Protein AF-A0A959PPX9-F1 (afdb_monomer)

Structure (mmCIF, N/CA/C/O backbone):
data_AF-A0A959PPX9-F1
#
_entry.id   AF-A0A959PPX9-F1
#
loop_
_atom_site.group_PDB
_atom_site.id
_atom_site.type_symbol
_atom_site.label_atom_id
_atom_site.label_alt_id
_atom_site.label_comp_id
_atom_site.label_asym_id
_atom_site.label_entity_id
_atom_site.label_seq_id
_atom_site.pdbx_PDB_ins_code
_atom_site.Cartn_x
_atom_site.Cartn_y
_atom_site.Cartn_z
_atom_site.occupancy
_atom_site.B_iso_or_equiv
_atom_site.auth_seq_id
_atom_site.auth_comp_id
_atom_site.auth_asym_id
_atom_site.auth_atom_id
_atom_site.pdbx_PDB_model_num
ATOM 1 N N . MET A 1 1 ? 38.413 19.511 14.519 1.00 48.66 1 MET A N 1
ATOM 2 C CA . MET A 1 1 ? 37.212 20.184 13.960 1.00 48.66 1 MET A CA 1
ATOM 3 C C . MET A 1 1 ? 36.472 19.428 12.843 1.00 48.66 1 MET A C 1
ATOM 5 O O . MET A 1 1 ? 35.349 19.807 12.556 1.00 48.66 1 MET A O 1
ATOM 9 N N . ARG A 1 2 ? 37.004 18.356 12.222 1.00 42.00 2 ARG A N 1
ATOM 10 C CA . ARG A 1 2 ? 36.282 17.616 11.154 1.00 42.00 2 ARG A CA 1
ATOM 11 C C . ARG A 1 2 ? 35.274 16.554 11.649 1.00 42.00 2 ARG A C 1
ATOM 13 O O . ARG A 1 2 ? 34.348 16.231 10.914 1.00 42.00 2 ARG A O 1
ATOM 20 N N . CYS A 1 3 ? 35.399 16.056 12.886 1.00 40.28 3 CYS A N 1
ATOM 21 C CA . CYS A 1 3 ? 34.439 15.096 13.468 1.00 40.28 3 CYS A CA 1
ATOM 22 C C . CYS A 1 3 ? 33.105 15.727 13.894 1.00 40.28 3 CYS A C 1
ATOM 24 O O . CYS A 1 3 ? 32.065 15.093 13.750 1.00 40.28 3 CYS A O 1
ATOM 26 N N . SER A 1 4 ? 33.108 16.973 14.376 1.00 47.06 4 SER A N 1
ATOM 27 C CA . SER A 1 4 ? 31.887 17.647 14.839 1.00 47.06 4 SER A CA 1
ATOM 28 C C . SER A 1 4 ? 30.930 17.976 13.693 1.00 47.06 4 SER A C 1
ATOM 30 O O . SER A 1 4 ? 29.720 17.899 13.871 1.00 47.06 4 SER A O 1
ATOM 32 N N . LEU A 1 5 ? 31.461 18.264 12.499 1.00 40.19 5 LEU A N 1
ATOM 33 C CA . LEU A 1 5 ? 30.644 18.576 11.328 1.00 40.19 5 LEU A CA 1
ATOM 34 C C . LEU A 1 5 ? 29.878 17.343 10.823 1.00 40.19 5 LEU A C 1
ATOM 36 O O . LEU A 1 5 ? 28.694 17.453 10.546 1.00 40.19 5 LEU A O 1
ATOM 40 N N . ARG A 1 6 ? 30.507 16.156 10.797 1.00 43.50 6 ARG A N 1
ATOM 41 C CA . ARG A 1 6 ? 29.858 14.903 10.358 1.00 43.50 6 ARG A CA 1
ATOM 42 C C . ARG A 1 6 ? 28.751 14.437 11.307 1.00 43.50 6 ARG A C 1
ATOM 44 O O . ARG A 1 6 ? 27.723 13.962 10.839 1.00 43.50 6 ARG A O 1
ATOM 51 N N . ILE A 1 7 ? 28.936 14.610 12.617 1.00 54.03 7 ILE A N 1
ATOM 52 C CA . ILE A 1 7 ? 27.913 14.287 13.628 1.00 54.03 7 ILE A CA 1
ATOM 53 C C . ILE A 1 7 ? 26.727 15.253 13.516 1.00 54.03 7 ILE A C 1
ATOM 55 O O . ILE A 1 7 ? 25.579 14.824 13.592 1.00 54.03 7 ILE A O 1
ATOM 59 N N . LEU A 1 8 ? 26.992 16.538 13.255 1.00 38.53 8 LEU A N 1
ATOM 60 C CA . LEU A 1 8 ? 25.946 17.533 13.029 1.00 38.53 8 LEU A CA 1
ATOM 61 C C . LEU A 1 8 ? 25.170 17.255 11.732 1.00 38.53 8 LEU A C 1
ATOM 63 O O . LEU A 1 8 ? 23.949 17.330 11.737 1.00 38.53 8 LEU A O 1
ATOM 67 N N . THR A 1 9 ? 25.841 16.861 10.643 1.00 45.62 9 THR A N 1
ATOM 68 C CA . THR A 1 9 ? 25.166 16.469 9.393 1.00 45.62 9 THR A CA 1
ATOM 69 C C . THR A 1 9 ? 24.312 15.215 9.585 1.00 45.62 9 THR A C 1
ATOM 71 O O . THR A 1 9 ? 23.193 15.172 9.086 1.00 45.62 9 THR A O 1
ATOM 74 N N . LEU A 1 10 ? 24.782 14.223 10.353 1.00 41.22 10 LEU A N 1
ATOM 75 C CA . LEU A 1 10 ? 24.004 13.018 10.655 1.00 41.22 10 LEU A CA 1
ATOM 76 C C . LEU A 1 10 ? 22.773 13.331 11.524 1.00 41.22 10 LEU A C 1
ATOM 78 O O . LEU A 1 10 ? 21.704 12.793 11.266 1.00 41.22 10 LEU A O 1
ATOM 82 N N . LEU A 1 11 ? 22.903 14.227 12.511 1.00 41.56 11 LEU A N 1
ATOM 83 C CA . LEU A 1 11 ? 21.796 14.693 13.362 1.00 41.56 11 LEU A CA 1
ATOM 84 C C . LEU A 1 11 ? 20.774 15.540 12.594 1.00 41.56 11 LEU A C 1
ATOM 86 O O . LEU A 1 11 ? 19.575 15.425 12.826 1.00 41.56 11 LEU A O 1
ATOM 90 N N . VAL A 1 12 ? 21.232 16.371 11.657 1.00 43.56 12 VAL A N 1
ATOM 91 C CA . VAL A 1 12 ? 20.344 17.157 10.792 1.00 43.56 12 VAL A CA 1
ATOM 92 C C . VAL A 1 12 ? 19.622 16.249 9.798 1.00 43.56 12 VAL A C 1
ATOM 94 O O . VAL A 1 12 ? 18.429 16.436 9.586 1.00 43.56 12 VAL A O 1
ATOM 97 N N . LEU A 1 13 ? 20.286 15.227 9.247 1.00 40.09 13 LEU A N 1
ATOM 98 C CA . LEU A 1 13 ? 19.656 14.247 8.356 1.00 40.09 13 LEU A CA 1
ATOM 99 C C . LEU A 1 13 ? 18.674 13.332 9.096 1.00 40.09 13 LEU A C 1
ATOM 101 O O . LEU A 1 13 ? 17.603 13.065 8.561 1.00 40.09 13 LEU A O 1
ATOM 105 N N . THR A 1 14 ? 18.968 12.903 10.329 1.00 39.41 14 THR A N 1
ATOM 106 C CA . THR A 1 14 ? 18.005 12.135 11.136 1.00 39.41 14 THR A CA 1
ATOM 107 C C . THR A 1 14 ? 16.822 12.990 11.562 1.00 39.41 14 THR A C 1
ATOM 109 O O . THR A 1 14 ? 15.697 12.508 11.489 1.00 39.41 14 THR A O 1
ATOM 112 N N . GLN A 1 15 ? 17.016 14.268 11.905 1.00 34.03 15 GLN A N 1
ATOM 113 C CA . GLN A 1 15 ? 15.886 15.172 12.125 1.00 34.03 15 GLN A CA 1
ATOM 114 C C . GLN A 1 15 ? 15.088 15.421 10.841 1.00 34.03 15 GLN A C 1
ATOM 116 O O . GLN A 1 15 ? 13.866 15.373 10.895 1.00 34.03 15 GLN A O 1
ATOM 121 N N . PHE A 1 16 ? 15.719 15.576 9.673 1.00 35.12 16 PHE A N 1
ATOM 122 C CA . PHE A 1 16 ? 15.001 15.689 8.396 1.00 35.12 16 PHE A CA 1
ATOM 123 C C . PHE A 1 16 ? 14.215 14.413 8.051 1.00 35.12 16 PHE A C 1
ATOM 125 O O . PHE A 1 16 ? 13.102 14.491 7.529 1.00 35.12 16 PHE A O 1
ATOM 132 N N . TRP A 1 17 ? 14.744 13.235 8.396 1.00 37.47 17 TRP A N 1
ATOM 133 C CA . TRP A 1 17 ? 14.063 11.944 8.246 1.00 37.47 17 TRP A CA 1
ATOM 134 C C . TRP A 1 17 ? 12.893 11.785 9.236 1.00 37.47 17 TRP A C 1
ATOM 136 O O . TRP A 1 17 ? 11.807 11.347 8.861 1.00 37.47 17 TRP A O 1
ATOM 146 N N . ILE A 1 18 ? 13.060 12.244 10.482 1.00 37.19 18 ILE A N 1
ATOM 147 C CA . ILE A 1 18 ? 12.005 12.271 11.511 1.00 37.19 18 ILE A CA 1
ATOM 148 C C . ILE A 1 18 ? 10.908 13.293 11.155 1.00 37.19 18 ILE A C 1
ATOM 150 O O . ILE A 1 18 ? 9.730 13.037 11.389 1.00 37.19 18 ILE A O 1
ATOM 154 N N . ILE A 1 19 ? 11.262 14.426 10.542 1.00 39.44 19 ILE A N 1
ATOM 155 C CA . ILE A 1 19 ? 10.326 15.483 10.122 1.00 39.44 19 ILE A CA 1
ATOM 156 C C . ILE A 1 19 ? 9.574 15.088 8.837 1.00 39.44 19 ILE A C 1
ATOM 158 O O . ILE A 1 19 ? 8.395 15.422 8.688 1.00 39.44 19 ILE A O 1
ATOM 162 N N . SER A 1 20 ? 10.196 14.328 7.928 1.00 36.94 20 SER A N 1
ATOM 163 C CA . SER A 1 20 ? 9.554 13.887 6.677 1.00 36.94 20 SER A CA 1
ATOM 164 C C . SER A 1 20 ? 8.569 12.721 6.853 1.00 36.94 20 SER A C 1
ATOM 166 O O . SER A 1 20 ? 7.656 12.584 6.040 1.00 36.94 20 SER A O 1
ATOM 168 N N . MET A 1 21 ? 8.637 11.953 7.948 1.00 40.72 21 MET A N 1
ATOM 169 C CA . MET A 1 21 ? 7.706 10.839 8.207 1.00 40.72 21 MET A CA 1
ATOM 170 C C . MET A 1 21 ? 6.424 11.191 8.984 1.00 40.72 21 MET A C 1
ATOM 172 O O . MET A 1 21 ? 5.566 10.330 9.174 1.00 40.72 21 MET A O 1
ATOM 176 N N . ARG A 1 22 ? 6.229 12.452 9.388 1.00 51.28 22 ARG A N 1
ATOM 177 C CA . ARG A 1 22 ? 5.107 12.876 10.254 1.00 51.28 22 ARG A CA 1
ATOM 178 C C . ARG A 1 22 ? 3.834 13.292 9.518 1.00 51.28 22 ARG A C 1
ATOM 180 O O . ARG A 1 22 ? 3.337 14.397 9.719 1.00 51.28 22 ARG A O 1
ATOM 187 N N . ALA A 1 23 ? 3.286 12.448 8.654 1.00 51.59 23 ALA A N 1
ATOM 188 C CA . ALA A 1 23 ? 1.864 12.580 8.340 1.00 51.59 23 ALA A CA 1
ATOM 189 C C . ALA A 1 23 ? 1.264 11.258 7.888 1.00 51.59 23 ALA A C 1
ATOM 191 O O . ALA A 1 23 ? 1.503 10.829 6.766 1.00 51.59 23 ALA A O 1
ATOM 192 N N . GLN A 1 24 ? 0.504 10.659 8.805 1.00 57.28 24 GLN A N 1
ATOM 193 C CA . GLN A 1 24 ? -0.660 9.789 8.622 1.00 57.28 24 GLN A CA 1
ATOM 194 C C . GLN A 1 24 ? -0.689 8.824 9.804 1.00 57.28 24 GLN A C 1
ATOM 196 O O . GLN A 1 24 ? 0.093 7.881 9.831 1.00 57.28 24 GLN A O 1
ATOM 201 N N . ASN A 1 25 ? -1.562 9.040 10.790 1.00 77.50 25 ASN A N 1
ATOM 202 C CA . ASN A 1 25 ? -1.546 8.163 11.972 1.00 77.50 25 ASN A CA 1
ATOM 203 C C . ASN A 1 25 ? -2.478 6.967 11.825 1.00 77.50 25 ASN A C 1
ATOM 205 O O . ASN A 1 25 ? -2.275 5.958 12.490 1.00 77.50 25 ASN A O 1
ATOM 209 N N . LEU A 1 26 ? -3.481 7.046 10.947 1.00 89.00 26 LEU A N 1
ATOM 210 C CA . LEU A 1 26 ? -4.390 5.931 10.723 1.00 89.00 26 LEU A CA 1
ATOM 211 C C . LEU A 1 26 ? -4.985 5.951 9.312 1.00 89.00 26 LEU A C 1
ATOM 213 O O . LEU A 1 26 ? -5.479 6.983 8.851 1.00 89.00 26 LEU A O 1
ATOM 217 N N . ILE A 1 27 ? -4.977 4.794 8.654 1.00 92.50 27 ILE A N 1
ATOM 218 C CA . ILE A 1 27 ? -5.736 4.526 7.426 1.00 92.50 27 ILE A CA 1
ATOM 219 C C . ILE A 1 27 ? -6.818 3.514 7.760 1.00 92.50 27 ILE A C 1
ATOM 221 O O . ILE A 1 27 ? -6.494 2.392 8.126 1.00 92.50 27 ILE A O 1
ATOM 225 N N . LEU A 1 28 ? -8.085 3.883 7.630 1.00 95.44 28 LEU A N 1
ATOM 226 C CA . LEU A 1 28 ? -9.219 2.980 7.766 1.00 95.44 28 LEU A CA 1
ATOM 227 C C . LEU A 1 28 ? -9.693 2.556 6.375 1.00 95.44 28 LEU A C 1
ATOM 229 O O . LEU A 1 28 ? -10.391 3.310 5.705 1.00 95.44 28 LEU A O 1
ATOM 233 N N . ASN A 1 29 ? -9.311 1.351 5.960 1.00 95.44 29 ASN A N 1
ATOM 234 C CA . ASN A 1 29 ? -9.766 0.705 4.734 1.00 95.44 29 ASN A CA 1
ATOM 235 C C . ASN A 1 29 ? -11.078 -0.030 5.011 1.00 95.44 29 ASN A C 1
ATOM 237 O O . ASN A 1 29 ? -11.091 -1.137 5.561 1.00 95.44 29 ASN A O 1
ATOM 241 N N . ASP A 1 30 ? -12.177 0.621 4.649 1.00 95.75 30 ASP A N 1
ATOM 242 C CA . ASP A 1 30 ? -13.533 0.154 4.889 1.00 95.75 30 ASP A CA 1
ATOM 243 C C . ASP A 1 30 ? -14.136 -0.468 3.620 1.00 95.75 30 ASP A C 1
ATOM 245 O O . ASP A 1 30 ? -13.794 -0.123 2.485 1.00 95.75 30 ASP A O 1
ATOM 249 N N . SER A 1 31 ? -15.058 -1.404 3.803 1.00 93.12 31 SER A N 1
ATOM 250 C CA . SER A 1 31 ? -15.776 -2.077 2.722 1.00 93.12 31 SER A CA 1
ATOM 251 C C . SER A 1 31 ? -17.256 -2.192 3.070 1.00 93.12 31 SER A C 1
ATOM 253 O O . SER A 1 31 ? -17.647 -2.094 4.230 1.00 93.12 31 SER A O 1
ATOM 255 N N . GLN A 1 32 ? -18.117 -2.367 2.068 1.00 92.81 32 GLN A N 1
ATOM 256 C CA . GLN A 1 32 ? -19.565 -2.380 2.289 1.00 92.81 32 GLN A CA 1
ATOM 257 C C . GLN A 1 32 ? -19.992 -3.484 3.285 1.00 92.81 32 GLN A C 1
ATOM 259 O O . GLN A 1 32 ? -19.450 -4.588 3.235 1.00 92.81 32 GLN A O 1
ATOM 264 N N . PRO A 1 33 ? -20.954 -3.223 4.193 1.00 94.69 33 PRO A N 1
ATOM 265 C CA . PRO A 1 33 ? -21.520 -1.910 4.515 1.00 94.69 33 PRO A CA 1
ATOM 266 C C . PRO A 1 33 ? -20.513 -1.022 5.267 1.00 94.69 33 PRO A C 1
ATOM 268 O O . PRO A 1 33 ? -19.897 -1.479 6.233 1.00 94.69 33 PRO A O 1
ATOM 271 N N . TYR A 1 34 ? -20.360 0.230 4.830 1.00 95.00 34 TYR A N 1
ATOM 272 C CA . TYR A 1 34 ? -19.424 1.181 5.445 1.00 95.00 34 TYR A CA 1
ATOM 273 C C . TYR A 1 34 ? -19.870 1.627 6.844 1.00 95.00 34 TYR A C 1
ATOM 275 O O . TYR A 1 34 ? -21.066 1.682 7.143 1.00 95.00 34 TYR A O 1
ATOM 283 N N . LEU A 1 35 ? -18.907 2.004 7.685 1.00 94.50 35 LEU A N 1
ATOM 284 C CA . LEU A 1 35 ? -19.164 2.635 8.977 1.00 94.50 35 LEU A CA 1
ATOM 285 C C . LEU A 1 35 ? -19.818 4.009 8.812 1.00 94.50 35 LEU A C 1
ATOM 287 O O . LEU A 1 35 ? -19.451 4.812 7.954 1.00 94.50 35 LEU A O 1
ATOM 291 N N . SER A 1 36 ? -20.741 4.319 9.720 1.00 91.88 36 SER A N 1
ATOM 292 C CA . SER A 1 36 ? -21.211 5.690 9.920 1.00 91.88 36 SER A CA 1
ATOM 293 C C . SER A 1 36 ? -20.109 6.568 10.522 1.00 91.88 36 SER A C 1
ATOM 295 O O . SER A 1 36 ? -19.213 6.082 11.214 1.00 91.88 36 SER A O 1
ATOM 297 N N . ALA A 1 37 ? -20.212 7.889 10.355 1.00 88.19 37 ALA A N 1
ATOM 298 C CA . ALA A 1 37 ? -19.259 8.837 10.941 1.00 88.19 37 ALA A CA 1
ATOM 299 C C . ALA A 1 37 ? -19.120 8.698 12.474 1.00 88.19 37 ALA A C 1
ATOM 301 O O . ALA A 1 37 ? -18.032 8.886 13.016 1.00 88.19 37 ALA A O 1
ATOM 302 N N . ALA A 1 38 ? -20.202 8.331 13.173 1.00 91.12 38 ALA A N 1
ATOM 303 C CA . ALA A 1 38 ? -20.181 8.083 14.614 1.00 91.12 38 ALA A CA 1
ATOM 304 C C . ALA A 1 38 ? -19.343 6.845 14.974 1.00 91.12 38 ALA A C 1
ATOM 306 O O . ALA A 1 38 ? -18.516 6.912 15.881 1.00 91.12 38 ALA A O 1
ATOM 307 N N . GLN A 1 39 ? -19.499 5.749 14.224 1.00 93.19 39 GLN A N 1
ATOM 308 C CA . GLN A 1 39 ? -18.714 4.526 14.423 1.00 93.19 39 GLN A CA 1
ATOM 309 C C . GLN A 1 39 ? -17.242 4.726 14.059 1.00 93.19 39 GLN A C 1
ATOM 311 O O . GLN A 1 39 ? -16.367 4.232 14.763 1.00 93.19 39 GLN A O 1
ATOM 316 N N . VAL A 1 40 ? -16.953 5.487 12.996 1.00 92.44 40 VAL A N 1
ATOM 317 C CA . VAL A 1 40 ? -15.576 5.884 12.664 1.00 92.44 40 VAL A CA 1
ATOM 318 C C . VAL A 1 40 ? -14.974 6.637 13.843 1.00 92.44 40 VAL A C 1
ATOM 320 O O . VAL A 1 40 ? -13.922 6.249 14.336 1.00 92.44 40 VAL A O 1
ATOM 323 N N . LYS A 1 41 ? -15.660 7.663 14.359 1.00 90.50 41 LYS A N 1
ATOM 324 C CA . LYS A 1 41 ? -15.190 8.436 15.514 1.00 90.50 41 LYS A CA 1
ATOM 325 C C . LYS A 1 41 ? -14.929 7.557 16.742 1.00 90.50 41 LYS A C 1
ATOM 327 O O . LYS A 1 41 ? -13.887 7.716 17.372 1.00 90.50 41 LYS A O 1
ATOM 332 N N . GLU A 1 42 ? -15.839 6.641 17.071 1.00 93.56 42 GLU A N 1
ATOM 333 C CA . GLU A 1 42 ? -15.670 5.684 18.174 1.00 93.56 42 GLU A CA 1
ATOM 334 C C . GLU A 1 42 ? -14.407 4.832 17.988 1.00 93.56 42 GLU A C 1
ATOM 336 O O . GLU A 1 42 ? -13.569 4.750 18.890 1.00 93.56 42 GLU A O 1
ATOM 341 N N . LEU A 1 43 ? -14.232 4.271 16.789 1.00 93.94 43 LEU A N 1
ATOM 342 C CA . LEU A 1 43 ? -13.072 3.470 16.423 1.00 93.94 43 LEU A CA 1
ATOM 343 C C . LEU A 1 43 ? -11.777 4.284 16.570 1.00 93.94 43 LEU A C 1
ATOM 345 O O . LEU A 1 43 ? -10.835 3.813 17.203 1.00 93.94 43 LEU A O 1
ATOM 349 N N . LEU A 1 44 ? -11.735 5.525 16.068 1.00 90.38 44 LEU A N 1
ATOM 350 C CA . LEU A 1 44 ? -10.565 6.410 16.177 1.00 90.38 44 LEU A CA 1
ATOM 351 C C . LEU A 1 44 ? -10.195 6.725 17.630 1.00 90.38 44 LEU A C 1
ATOM 353 O O . LEU A 1 44 ? -9.017 6.675 17.993 1.00 90.38 44 LEU A O 1
ATOM 357 N N . VAL A 1 45 ? -11.187 7.045 18.465 1.00 90.50 45 VAL A N 1
ATOM 358 C CA . VAL A 1 45 ? -10.975 7.317 19.895 1.00 90.50 45 VAL A CA 1
ATOM 359 C C . VAL A 1 45 ? -10.417 6.078 20.592 1.00 90.50 45 VAL A C 1
ATOM 361 O O . VAL A 1 45 ? -9.436 6.176 21.332 1.00 90.50 45 VAL A O 1
ATOM 364 N N . SER A 1 46 ? -10.988 4.907 20.313 1.00 94.50 46 SER A N 1
ATOM 365 C CA . SER A 1 46 ? -10.545 3.658 20.926 1.00 94.50 46 SER A CA 1
ATOM 366 C C . SER A 1 46 ? -9.146 3.237 20.463 1.00 94.50 46 SER A C 1
ATOM 368 O O . SER A 1 46 ? -8.339 2.796 21.277 1.00 94.50 46 SER A O 1
ATOM 370 N N . SER A 1 47 ? -8.792 3.458 19.191 1.00 93.44 47 SER A N 1
ATOM 371 C CA . SER A 1 47 ? -7.435 3.207 18.675 1.00 93.44 47 SER A CA 1
ATOM 372 C C . SER A 1 47 ? -6.372 4.040 19.391 1.00 93.44 47 SER A C 1
ATOM 374 O O . SER A 1 47 ? -5.296 3.543 19.707 1.00 93.44 47 SER A O 1
ATOM 376 N N . ARG A 1 48 ? -6.670 5.303 19.705 1.00 89.31 48 ARG A N 1
ATOM 377 C CA . ARG A 1 48 ? -5.740 6.167 20.451 1.00 89.31 48 ARG A CA 1
ATOM 378 C C . ARG A 1 48 ? -5.564 5.714 21.885 1.00 89.31 48 ARG A C 1
ATOM 380 O O . ARG A 1 48 ? -4.444 5.686 22.385 1.00 89.31 48 ARG A O 1
ATOM 387 N N . LYS A 1 49 ? -6.671 5.352 22.536 1.00 92.19 49 LYS A N 1
ATOM 388 C CA . LYS A 1 49 ? -6.623 4.778 23.878 1.00 92.19 49 LYS A CA 1
ATOM 389 C C . LYS A 1 49 ? -5.778 3.503 23.887 1.00 92.19 49 LYS A C 1
ATOM 391 O O . LYS A 1 49 ? -4.910 3.373 24.741 1.00 92.19 49 LYS A O 1
ATOM 396 N N . LEU A 1 50 ? -5.977 2.620 22.909 1.00 95.19 50 LEU A N 1
ATOM 397 C CA . LEU A 1 50 ? -5.180 1.407 22.752 1.00 95.19 50 LEU A CA 1
ATOM 398 C C . LEU A 1 50 ? -3.681 1.714 22.667 1.00 95.19 50 LEU A C 1
ATOM 400 O O . LEU A 1 50 ? -2.890 1.030 23.308 1.00 95.19 50 LEU A O 1
ATOM 404 N N . PHE A 1 51 ? -3.286 2.730 21.894 1.00 93.06 51 PHE A N 1
ATOM 405 C CA . PHE A 1 51 ? -1.872 3.078 21.743 1.00 93.06 51 PHE A CA 1
ATOM 406 C C . PHE A 1 51 ? -1.259 3.491 23.077 1.00 93.06 51 PHE A C 1
ATOM 408 O O . PHE A 1 51 ? -0.202 2.984 23.440 1.00 93.06 51 PHE A O 1
ATOM 415 N N . LEU A 1 52 ? -1.964 4.324 23.847 1.00 91.69 52 LEU A N 1
ATOM 416 C CA . LEU A 1 52 ? -1.546 4.698 25.198 1.00 91.69 52 LEU A CA 1
ATOM 417 C C . LEU A 1 52 ? -1.443 3.475 26.119 1.00 91.69 52 LEU A C 1
ATOM 419 O O . LEU A 1 52 ? -0.431 3.308 26.795 1.00 91.69 52 LEU A O 1
ATOM 423 N N . ASP A 1 53 ? -2.452 2.600 26.105 1.00 93.75 53 ASP A N 1
ATOM 424 C CA . ASP A 1 53 ? -2.509 1.408 26.960 1.00 93.75 53 ASP A CA 1
ATOM 425 C C . ASP A 1 53 ? -1.376 0.405 26.651 1.00 93.75 53 ASP A C 1
ATOM 427 O O . ASP A 1 53 ? -0.897 -0.283 27.551 1.00 93.75 53 ASP A O 1
ATOM 431 N N . TYR A 1 54 ? -0.928 0.329 25.392 1.00 93.69 54 TYR A N 1
ATOM 432 C CA . TYR A 1 54 ? 0.150 -0.563 24.938 1.00 93.69 54 TYR A CA 1
ATOM 433 C C . TYR A 1 54 ? 1.530 0.110 24.873 1.00 93.69 54 TYR A C 1
ATOM 435 O O . TYR A 1 54 ? 2.496 -0.533 24.459 1.00 93.69 54 TYR A O 1
ATOM 443 N N . GLY A 1 55 ? 1.640 1.390 25.243 1.00 91.94 55 GLY A N 1
ATOM 444 C CA . GLY A 1 55 ? 2.886 2.153 25.116 1.00 91.94 55 GLY A CA 1
ATOM 445 C C . GLY A 1 55 ? 3.356 2.326 23.665 1.00 91.94 55 GLY A C 1
ATOM 446 O O . GLY A 1 55 ? 4.551 2.468 23.415 1.00 91.94 55 GLY A O 1
ATOM 447 N N . ILE A 1 56 ? 2.430 2.285 22.706 1.00 91.94 56 ILE A N 1
ATOM 448 C CA . ILE A 1 56 ? 2.694 2.583 21.297 1.00 91.94 56 ILE A CA 1
ATOM 449 C C . ILE A 1 56 ? 2.701 4.111 21.147 1.00 91.94 56 ILE A C 1
ATOM 451 O O . ILE A 1 56 ? 1.745 4.760 21.586 1.00 91.94 56 ILE A O 1
ATOM 455 N N . PRO A 1 57 ? 3.738 4.710 20.537 1.00 89.38 57 PRO A N 1
ATOM 456 C CA . PRO A 1 57 ? 3.772 6.150 20.307 1.00 89.38 57 PRO A CA 1
ATOM 457 C C . PRO A 1 57 ? 2.505 6.647 19.575 1.00 89.38 57 PRO A C 1
ATOM 459 O O . PRO A 1 57 ? 2.103 6.047 18.576 1.00 89.38 57 PRO A O 1
ATOM 462 N N . PRO A 1 58 ? 1.845 7.731 20.026 1.00 82.69 58 PRO A N 1
ATOM 463 C CA . PRO A 1 58 ? 0.628 8.249 19.386 1.00 82.69 58 PRO A CA 1
ATOM 464 C C . PRO A 1 58 ? 0.792 8.634 17.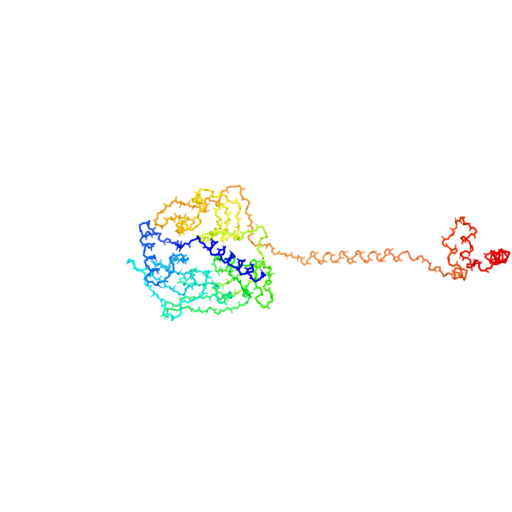906 1.00 82.69 58 PRO A C 1
ATOM 466 O O . PRO A 1 58 ? -0.192 8.707 17.166 1.00 82.69 58 PRO A O 1
ATOM 469 N N . GLU A 1 59 ? 2.023 8.914 17.482 1.00 80.44 59 GLU A N 1
ATOM 470 C CA . GLU A 1 59 ? 2.437 9.216 16.113 1.00 80.44 59 GLU A CA 1
ATOM 471 C C . GLU A 1 59 ? 2.708 7.984 15.241 1.00 80.44 59 GLU A C 1
ATOM 473 O O . GLU A 1 59 ? 2.951 8.136 14.042 1.00 80.44 59 GLU A O 1
ATOM 478 N N . THR A 1 60 ? 2.677 6.777 15.811 1.00 87.88 60 THR A N 1
ATOM 479 C CA . THR A 1 60 ? 2.843 5.536 15.054 1.00 87.88 60 THR A CA 1
ATOM 480 C C . THR A 1 60 ? 1.763 5.449 13.981 1.00 87.88 60 THR A C 1
ATOM 482 O O . THR A 1 60 ? 0.569 5.557 14.261 1.00 87.88 60 THR A O 1
ATOM 485 N N . LYS A 1 61 ? 2.185 5.249 12.728 1.00 90.25 61 LYS A N 1
ATOM 486 C CA . LYS A 1 61 ? 1.258 4.981 11.627 1.00 90.25 61 LYS A CA 1
ATOM 487 C C . LYS A 1 61 ? 0.517 3.685 11.918 1.00 90.25 61 LYS A C 1
ATOM 489 O O . LYS A 1 61 ? 1.097 2.749 12.459 1.00 90.25 61 LYS A O 1
ATOM 494 N N . ALA A 1 62 ? -0.737 3.587 11.517 1.00 93.31 62 ALA A N 1
ATOM 495 C CA . ALA A 1 62 ? -1.457 2.331 11.602 1.00 93.31 62 ALA A CA 1
ATOM 496 C C . ALA A 1 62 ? -2.454 2.166 10.469 1.00 93.31 62 ALA A C 1
ATOM 498 O O . ALA A 1 62 ? -2.919 3.129 9.857 1.00 93.31 62 ALA A O 1
ATOM 499 N N . MET A 1 63 ? -2.795 0.914 10.211 1.00 95.00 63 MET A N 1
ATOM 500 C CA . MET A 1 63 ? -3.808 0.545 9.240 1.00 95.00 63 MET A CA 1
ATOM 501 C C . MET A 1 63 ? -4.929 -0.196 9.947 1.00 95.00 63 MET A C 1
ATOM 503 O O . MET A 1 63 ? -4.675 -1.058 10.782 1.00 95.00 63 MET A O 1
ATOM 507 N N . VAL A 1 64 ? -6.162 0.129 9.594 1.00 96.81 64 VAL A N 1
ATOM 508 C CA . VAL A 1 64 ? -7.353 -0.624 9.949 1.00 96.81 64 VAL A CA 1
ATOM 509 C C . VAL A 1 64 ? -7.917 -1.204 8.666 1.00 96.81 64 VAL A C 1
ATOM 511 O O . VAL A 1 64 ? -8.137 -0.470 7.708 1.00 9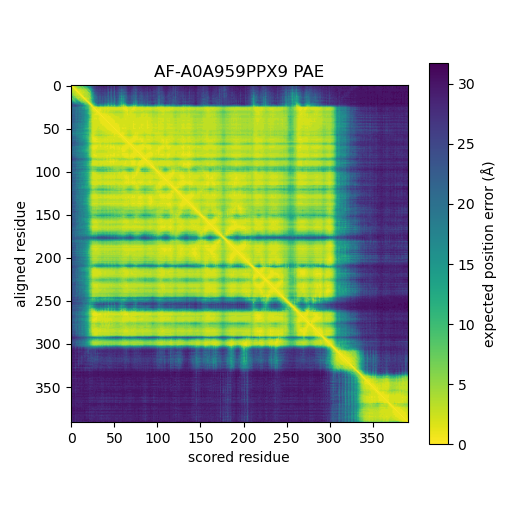6.81 64 VAL A O 1
ATOM 514 N N . ILE A 1 65 ? -8.139 -2.512 8.633 1.00 96.62 65 ILE A N 1
ATOM 515 C CA . ILE A 1 65 ? -8.720 -3.205 7.482 1.00 96.62 65 ILE A CA 1
ATOM 516 C C . ILE A 1 65 ? -9.974 -3.937 7.936 1.00 96.62 65 ILE A C 1
ATOM 518 O O . ILE A 1 65 ? -9.979 -4.573 8.993 1.00 96.62 65 ILE A O 1
ATOM 522 N N . LYS A 1 66 ? -11.029 -3.867 7.127 1.00 96.19 66 LYS A N 1
ATOM 523 C CA . LYS A 1 66 ? -12.212 -4.703 7.302 1.00 96.19 66 LYS A CA 1
ATOM 524 C C . LYS A 1 66 ? -12.007 -6.091 6.687 1.00 96.19 66 LYS A C 1
ATOM 526 O O . LYS A 1 66 ? -11.630 -6.209 5.523 1.00 96.19 66 LYS A O 1
ATOM 531 N N . LEU A 1 67 ? -12.298 -7.131 7.461 1.00 95.44 67 LEU A N 1
ATOM 532 C CA . LEU A 1 67 ? -12.420 -8.515 7.001 1.00 95.44 67 LEU A CA 1
ATOM 533 C C . LEU A 1 67 ? -13.745 -9.066 7.535 1.00 95.44 67 LEU A C 1
ATOM 535 O O . LEU A 1 67 ? -13.988 -9.048 8.744 1.00 95.44 67 LEU A O 1
ATOM 539 N N . ASP A 1 68 ? -14.594 -9.538 6.625 1.00 90.88 68 ASP A N 1
ATOM 540 C CA . ASP A 1 68 ? -15.971 -9.944 6.905 1.00 90.88 68 ASP A CA 1
ATOM 541 C C . ASP A 1 68 ? -16.748 -8.811 7.607 1.00 90.88 68 ASP A C 1
ATOM 543 O O . ASP A 1 68 ? -16.912 -7.715 7.064 1.00 90.88 68 ASP A O 1
ATOM 547 N N . THR A 1 69 ? -17.207 -9.043 8.836 1.00 91.31 69 THR A N 1
ATOM 548 C CA . THR A 1 69 ? -17.914 -8.061 9.671 1.00 91.31 69 THR A CA 1
ATOM 549 C C . THR A 1 69 ? -17.021 -7.413 10.733 1.00 91.31 69 THR A C 1
ATOM 551 O O . THR A 1 69 ? -17.515 -6.648 11.559 1.00 91.31 69 THR A O 1
ATOM 554 N N . CYS A 1 70 ? -15.723 -7.725 10.754 1.00 95.31 70 CYS A N 1
ATOM 555 C CA . CYS A 1 70 ? -14.784 -7.273 11.778 1.00 95.31 70 CYS A CA 1
ATOM 556 C C . CYS A 1 70 ? -13.753 -6.291 11.212 1.00 95.31 70 CYS A C 1
ATOM 558 O O . CYS A 1 70 ? -13.361 -6.371 10.050 1.00 95.31 70 CYS A O 1
ATOM 560 N N . TYR A 1 71 ? -13.257 -5.400 12.071 1.00 97.75 71 TYR A N 1
ATOM 561 C CA . TYR A 1 71 ? -12.131 -4.520 11.757 1.00 97.75 71 TYR A CA 1
ATOM 562 C C . TYR A 1 71 ? -10.885 -5.000 12.482 1.00 97.75 71 TYR A C 1
ATOM 564 O O . TYR A 1 71 ? -10.962 -5.448 13.627 1.00 97.75 71 TYR A O 1
ATOM 572 N N . TYR A 1 72 ? -9.745 -4.881 11.816 1.00 98.25 72 TYR A N 1
ATOM 573 C CA . TYR A 1 72 ? -8.450 -5.282 12.338 1.00 98.25 72 TYR A CA 1
ATOM 574 C C . TYR A 1 72 ? -7.476 -4.118 12.254 1.00 98.25 72 TYR A C 1
ATOM 576 O O . TYR A 1 72 ? -7.334 -3.548 11.178 1.00 98.25 72 TYR A O 1
ATOM 584 N N 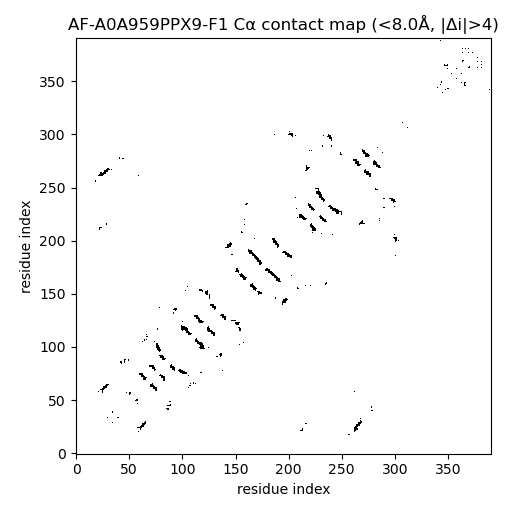. LEU A 1 73 ? -6.823 -3.773 13.362 1.00 97.88 73 LEU A N 1
ATOM 585 C CA . LEU A 1 73 ? -5.840 -2.700 13.462 1.00 97.88 73 LEU A CA 1
ATOM 586 C C . LEU A 1 73 ? -4.419 -3.268 13.549 1.00 97.88 73 LEU A C 1
ATOM 588 O O . LEU A 1 73 ? -4.147 -4.180 14.335 1.00 97.88 73 LEU A O 1
ATOM 592 N N . PHE A 1 74 ? -3.516 -2.660 12.782 1.00 97.25 74 PHE A N 1
ATOM 593 C CA . PHE A 1 74 ? -2.101 -3.004 12.675 1.00 97.25 74 PHE A CA 1
ATOM 594 C C . PHE A 1 74 ? -1.250 -1.740 12.883 1.00 97.25 74 PHE A C 1
ATOM 596 O O . PHE A 1 74 ? -1.208 -0.892 11.985 1.00 97.25 74 PHE A O 1
ATOM 603 N N . PRO A 1 75 ? -0.595 -1.572 14.044 1.00 95.31 75 PRO A N 1
ATOM 604 C CA . PRO A 1 75 ? 0.369 -0.497 14.257 1.00 95.31 75 PRO A CA 1
ATOM 605 C C . PRO A 1 75 ? 1.668 -0.774 13.497 1.00 95.31 75 PRO A C 1
ATOM 607 O O . PRO A 1 75 ? 2.170 -1.898 13.498 1.00 95.31 75 PRO A O 1
ATOM 610 N N . ASP A 1 76 ? 2.222 0.250 12.859 1.00 93.56 76 ASP A N 1
ATOM 611 C CA . ASP A 1 76 ? 3.417 0.125 12.034 1.00 93.56 76 ASP A CA 1
ATOM 612 C C . ASP A 1 76 ? 4.665 -0.205 12.860 1.00 93.56 76 ASP A C 1
ATOM 614 O O . ASP A 1 76 ? 4.879 0.351 13.936 1.00 93.56 76 ASP A O 1
ATOM 618 N N . GLY A 1 77 ? 5.489 -1.120 12.348 1.00 92.19 77 GLY A N 1
ATOM 619 C CA . GLY A 1 77 ? 6.648 -1.666 13.059 1.00 92.19 77 GLY A CA 1
ATOM 620 C C . GLY A 1 77 ? 6.319 -2.767 14.070 1.00 92.19 77 GLY A C 1
ATOM 621 O O . GLY A 1 77 ? 7.248 -3.375 14.604 1.00 92.19 77 GLY A O 1
ATOM 622 N N . TYR A 1 78 ? 5.033 -3.058 14.305 1.00 94.38 78 TYR A N 1
ATOM 623 C CA . TYR A 1 78 ? 4.587 -4.098 15.226 1.00 94.38 78 TYR A CA 1
ATOM 624 C C . TYR A 1 78 ? 3.948 -5.298 14.501 1.00 94.38 78 TYR A C 1
ATOM 626 O O . TYR A 1 78 ? 3.295 -5.186 13.465 1.00 94.38 78 TYR A O 1
ATOM 634 N N . ASN A 1 79 ? 4.058 -6.472 15.117 1.00 95.06 79 ASN A N 1
ATOM 635 C CA . ASN A 1 79 ? 3.367 -7.705 14.741 1.00 95.06 79 ASN A CA 1
ATOM 636 C C . ASN A 1 79 ? 1.960 -7.804 15.344 1.00 95.06 79 ASN A C 1
ATOM 638 O O . ASN A 1 79 ? 1.252 -8.777 15.081 1.00 95.06 79 ASN A O 1
ATOM 642 N N . TYR A 1 80 ? 1.559 -6.827 16.161 1.00 96.62 80 TYR A N 1
ATOM 643 C CA . TYR A 1 80 ? 0.249 -6.822 16.790 1.00 96.62 80 TYR A CA 1
ATOM 644 C C . TYR A 1 80 ? -0.879 -6.857 15.761 1.00 96.62 80 TYR A C 1
ATOM 646 O O . TYR A 1 80 ? -0.834 -6.196 14.724 1.00 96.62 80 TYR A O 1
ATOM 654 N N . VAL A 1 81 ? -1.914 -7.620 16.102 1.00 97.81 81 VAL A N 1
ATOM 655 C CA . VAL A 1 81 ? -3.150 -7.720 15.333 1.00 97.81 81 VAL A CA 1
ATOM 656 C C . VAL A 1 81 ? -4.287 -7.516 16.306 1.00 97.81 81 VAL A C 1
ATOM 658 O O . VAL A 1 81 ? -4.594 -8.399 17.104 1.00 97.81 81 VAL A O 1
ATOM 661 N N . PHE A 1 82 ? -4.906 -6.346 16.261 1.00 98.19 82 PHE A N 1
ATOM 662 C CA . PHE A 1 82 ? -6.017 -6.028 17.141 1.00 98.19 82 PHE A CA 1
ATOM 663 C C . PHE A 1 82 ? -7.330 -6.189 16.400 1.00 98.19 82 PHE A C 1
ATOM 665 O O . PHE A 1 82 ? -7.512 -5.589 15.352 1.00 98.19 82 PHE A O 1
ATOM 672 N N . GLN A 1 83 ? -8.265 -6.955 16.942 1.00 98.12 83 GLN A N 1
ATOM 673 C CA . GLN A 1 83 ? -9.618 -7.056 16.411 1.00 98.12 83 GLN A CA 1
ATOM 674 C C . GLN A 1 83 ? -10.544 -6.090 17.145 1.00 98.12 83 GLN A C 1
ATOM 676 O O . GLN A 1 83 ? -10.526 -6.015 18.375 1.00 98.12 83 GLN A O 1
ATOM 681 N N . TRP A 1 84 ? -11.377 -5.379 16.392 1.00 97.44 84 TRP A N 1
ATOM 682 C CA . TRP A 1 84 ? -12.399 -4.504 16.941 1.00 97.44 84 TRP A CA 1
ATOM 683 C C . TRP A 1 84 ? -13.514 -5.315 17.595 1.00 97.44 84 TRP A C 1
ATOM 685 O O . TRP A 1 84 ? -14.157 -6.146 16.952 1.00 97.44 84 TRP A O 1
ATOM 695 N N . GLN A 1 85 ? -13.746 -5.045 18.872 1.00 94.31 85 GLN A N 1
ATOM 696 C CA . GLN A 1 85 ? -14.824 -5.584 19.687 1.00 94.31 85 GLN A CA 1
ATOM 697 C C . GLN A 1 85 ? -15.419 -4.402 20.451 1.00 94.31 85 GLN A C 1
ATOM 699 O O . GLN A 1 85 ? -15.045 -4.158 21.598 1.00 94.31 85 GLN A O 1
ATOM 704 N N . SER A 1 86 ? -16.262 -3.614 19.762 1.00 89.56 86 SER A N 1
ATOM 705 C CA . SER A 1 86 ? -16.786 -2.341 20.285 1.00 89.56 86 SER A CA 1
ATOM 706 C C . SER A 1 86 ? -17.202 -2.475 21.758 1.00 89.56 86 SER A C 1
ATOM 708 O O . SER A 1 86 ? -17.905 -3.428 22.108 1.00 89.56 86 SER A O 1
ATOM 710 N N . PRO A 1 87 ? -16.735 -1.561 22.628 1.00 92.06 87 PRO A N 1
ATOM 711 C CA . PRO A 1 87 ? -16.024 -0.313 22.307 1.00 92.06 87 PRO A CA 1
ATOM 712 C C . PRO A 1 87 ? -14.482 -0.420 22.331 1.00 92.06 87 PRO A C 1
ATOM 714 O O . PRO A 1 87 ? -13.793 0.602 22.401 1.00 92.06 87 PRO A O 1
ATOM 717 N N . ALA A 1 88 ? -13.905 -1.625 22.325 1.00 94.69 88 ALA A N 1
ATOM 718 C CA . ALA A 1 88 ? -12.478 -1.839 22.568 1.00 94.69 88 ALA A CA 1
ATOM 719 C C . ALA A 1 88 ? -11.782 -2.703 21.506 1.00 94.69 88 ALA A C 1
ATOM 721 O O . ALA A 1 88 ? -12.390 -3.420 20.715 1.00 94.69 88 ALA A O 1
ATOM 722 N N . TRP A 1 89 ? -10.455 -2.650 21.518 1.00 97.56 89 TRP A N 1
ATOM 723 C CA . TRP A 1 89 ? -9.595 -3.478 20.683 1.00 97.56 89 TRP A CA 1
ATOM 724 C C . TRP A 1 89 ? -9.083 -4.684 21.471 1.00 97.56 89 TRP A C 1
ATOM 726 O O . TRP A 1 89 ? -8.497 -4.532 22.543 1.00 97.56 89 TRP A O 1
ATOM 736 N N . LYS A 1 90 ? -9.255 -5.888 20.924 1.00 97.38 90 LYS A N 1
ATOM 737 C CA . LYS A 1 90 ? -8.706 -7.127 21.484 1.00 97.38 90 LYS A CA 1
ATOM 738 C C . LYS A 1 90 ? -7.459 -7.544 20.715 1.00 97.38 90 LYS A C 1
ATOM 740 O O . LYS A 1 90 ? -7.538 -7.785 19.514 1.00 97.38 90 LYS A O 1
ATOM 745 N N . ASN A 1 91 ? -6.325 -7.695 21.396 1.00 97.19 91 ASN A N 1
ATOM 746 C CA . ASN A 1 91 ? -5.123 -8.240 20.769 1.00 97.19 91 ASN A CA 1
ATOM 747 C C . ASN A 1 91 ? -5.300 -9.736 20.474 1.00 97.19 91 ASN A C 1
ATOM 749 O O . ASN A 1 91 ? -5.644 -10.515 21.364 1.00 97.19 91 ASN A O 1
ATOM 753 N N . LEU A 1 92 ? -5.073 -10.126 19.226 1.00 97.81 92 LEU A N 1
ATOM 754 C CA . LEU A 1 92 ? -5.073 -11.515 18.775 1.00 97.81 92 LEU A CA 1
ATOM 755 C C . LEU A 1 92 ? -3.660 -12.083 18.638 1.00 97.81 92 LEU A C 1
ATOM 757 O O . LEU A 1 92 ? -3.509 -13.302 18.581 1.00 97.81 92 LEU A O 1
ATOM 761 N N . TYR A 1 93 ? -2.641 -11.226 18.569 1.00 97.38 93 TYR A N 1
ATOM 762 C CA . TYR A 1 93 ? -1.258 -11.660 18.454 1.00 97.38 93 TYR A CA 1
ATOM 763 C C . TYR A 1 93 ? -0.760 -12.227 19.789 1.00 97.38 93 TYR A C 1
ATOM 765 O O . TYR A 1 93 ? -0.853 -11.566 20.824 1.00 97.38 93 TYR A O 1
ATOM 773 N N . LYS A 1 94 ? -0.229 -13.452 19.758 1.00 96.19 94 LYS A N 1
ATOM 774 C CA . LYS A 1 94 ? 0.259 -14.193 20.935 1.00 96.19 94 LYS A CA 1
ATOM 775 C C . LYS A 1 94 ? 1.783 -14.301 21.003 1.00 96.19 94 LYS A C 1
ATOM 777 O O . LYS A 1 94 ? 2.310 -14.812 21.991 1.00 96.19 94 LYS A O 1
ATOM 782 N N . GLY A 1 95 ? 2.489 -13.828 19.976 1.00 90.12 95 GLY A N 1
ATOM 783 C CA . GLY A 1 95 ? 3.945 -13.874 19.946 1.00 90.12 95 GLY A CA 1
ATOM 784 C C . GLY A 1 95 ? 4.572 -12.997 21.035 1.00 90.12 95 GLY A C 1
ATOM 785 O O . GLY A 1 95 ? 4.041 -11.956 21.420 1.00 90.12 95 GLY A O 1
ATOM 786 N N . LYS A 1 96 ? 5.742 -13.416 21.528 1.00 88.06 96 LYS A N 1
ATOM 787 C CA . LYS A 1 96 ? 6.459 -12.719 22.614 1.00 88.06 96 LYS A CA 1
ATOM 788 C C . LYS A 1 96 ? 7.126 -11.419 22.169 1.00 88.06 96 LYS A C 1
ATOM 790 O O . LYS A 1 96 ? 7.347 -10.534 22.987 1.00 88.06 96 LYS A O 1
ATOM 795 N N . PHE A 1 97 ? 7.484 -11.324 20.891 1.00 87.19 97 PHE A N 1
ATOM 796 C CA . PHE A 1 97 ? 8.233 -10.195 20.349 1.00 87.19 97 PHE A CA 1
ATOM 797 C C . PHE A 1 97 ? 7.320 -9.252 19.583 1.00 87.19 97 PHE A C 1
ATOM 799 O O . PHE A 1 97 ? 6.474 -9.689 18.802 1.00 87.19 97 PHE A O 1
ATOM 806 N N . HIS A 1 98 ? 7.532 -7.957 19.789 1.00 84.75 98 HIS A N 1
ATOM 807 C CA . HIS A 1 98 ? 6.680 -6.905 19.251 1.00 84.75 98 HIS A CA 1
ATOM 808 C C . HIS A 1 98 ? 6.790 -6.727 17.741 1.00 84.75 98 HIS A C 1
ATOM 810 O O . HIS A 1 98 ? 5.832 -6.241 17.165 1.00 84.75 98 HIS A O 1
ATOM 816 N N . GLY A 1 99 ? 7.876 -7.169 17.103 1.00 87.44 99 GLY A N 1
ATOM 817 C CA . GLY A 1 99 ? 8.108 -7.018 15.665 1.00 87.44 99 GLY A CA 1
ATOM 818 C C . GLY A 1 99 ? 9.127 -5.926 15.335 1.00 87.44 99 GLY A C 1
ATOM 819 O O . GLY A 1 99 ? 9.674 -5.271 16.220 1.00 87.44 99 GLY A O 1
ATOM 820 N N . SER A 1 100 ? 9.428 -5.804 14.045 1.00 87.06 100 SER A N 1
ATOM 821 C CA . SER A 1 100 ? 10.345 -4.806 13.474 1.00 87.06 100 SER A CA 1
ATOM 822 C C . SER A 1 100 ? 10.030 -4.538 11.995 1.00 87.06 100 SER A C 1
ATOM 824 O O . SER A 1 100 ? 10.909 -4.202 11.212 1.00 87.06 100 SER A O 1
ATOM 826 N N . ASN A 1 101 ? 8.777 -4.726 11.581 1.00 85.94 101 ASN A N 1
ATOM 827 C CA . ASN A 1 101 ? 8.319 -4.731 10.187 1.00 85.94 101 ASN A CA 1
ATOM 828 C C . ASN A 1 101 ? 7.766 -3.360 9.746 1.00 85.94 101 ASN A C 1
ATOM 830 O O . ASN A 1 101 ? 6.615 -3.254 9.311 1.00 85.94 101 ASN A O 1
ATOM 834 N N . PHE A 1 102 ? 8.582 -2.307 9.858 1.00 91.00 102 PHE A N 1
ATOM 835 C CA . PHE A 1 102 ? 8.170 -0.929 9.558 1.00 91.00 102 PHE A CA 1
ATOM 836 C C . PHE A 1 102 ? 7.817 -0.725 8.083 1.00 91.00 102 PHE A C 1
ATOM 838 O O . PHE A 1 102 ? 8.523 -1.194 7.193 1.00 91.00 102 PHE A O 1
ATOM 845 N N . ASN A 1 103 ? 6.759 0.034 7.823 1.00 89.88 103 ASN A N 1
ATOM 846 C CA . ASN A 1 103 ? 6.119 0.245 6.529 1.00 89.88 103 ASN A CA 1
ATOM 847 C C . ASN A 1 103 ? 5.696 -1.052 5.819 1.00 89.88 103 ASN A C 1
ATOM 849 O O . ASN A 1 103 ? 5.651 -1.085 4.596 1.00 89.88 103 ASN A O 1
ATOM 853 N N . SER A 1 104 ? 5.398 -2.139 6.531 1.00 93.06 104 SER A N 1
ATOM 854 C CA . SER A 1 104 ? 4.882 -3.358 5.887 1.00 93.06 104 SER A CA 1
ATOM 855 C C . SER A 1 104 ? 3.479 -3.139 5.301 1.00 93.06 104 SER A C 1
ATOM 857 O O . SER A 1 104 ? 2.618 -2.499 5.904 1.00 93.06 104 SER A O 1
ATOM 859 N N . PHE A 1 105 ? 3.226 -3.688 4.113 1.00 94.88 105 PHE A N 1
ATOM 860 C CA . PHE A 1 105 ? 1.945 -3.565 3.426 1.00 94.88 105 PHE A CA 1
ATOM 861 C C . PHE A 1 105 ? 0.973 -4.650 3.901 1.00 94.88 105 PHE A C 1
ATOM 863 O O . PHE A 1 105 ? 1.201 -5.837 3.672 1.00 94.88 105 PHE A O 1
ATOM 870 N N . LYS A 1 106 ? -0.107 -4.244 4.575 1.00 96.00 106 LYS A N 1
ATOM 871 C CA . LYS A 1 106 ? -1.161 -5.134 5.083 1.00 96.00 106 LYS A CA 1
ATOM 872 C C . LYS A 1 106 ? -2.338 -5.169 4.109 1.00 96.00 106 LYS A C 1
ATOM 874 O O . LYS A 1 106 ? -2.771 -4.121 3.635 1.00 96.00 106 LYS A O 1
ATOM 879 N N . PHE A 1 107 ? -2.870 -6.354 3.820 1.00 96.44 107 PHE A N 1
ATOM 880 C CA . PHE A 1 107 ? -4.005 -6.518 2.907 1.00 96.44 107 PHE A CA 1
ATOM 881 C C . PHE A 1 107 ? -4.824 -7.770 3.228 1.00 96.44 107 PHE A C 1
ATOM 883 O O . PHE A 1 107 ? -4.374 -8.652 3.954 1.00 96.44 107 PHE A O 1
ATOM 890 N N . VAL A 1 108 ? -6.040 -7.841 2.687 1.00 96.62 108 VAL A N 1
ATOM 891 C CA . VAL A 1 108 ? -6.894 -9.032 2.754 1.00 96.62 108 VAL A CA 1
ATOM 892 C C . VAL A 1 108 ? -6.972 -9.654 1.369 1.00 96.62 108 VAL A C 1
ATOM 894 O O . VAL A 1 108 ? -7.207 -8.952 0.386 1.00 96.62 108 VAL A O 1
ATOM 897 N N . TYR A 1 109 ? -6.802 -10.969 1.300 1.00 96.69 109 TYR A N 1
ATOM 898 C CA . TYR A 1 109 ? -6.978 -11.753 0.084 1.00 96.69 109 TYR A CA 1
ATOM 899 C C . TYR A 1 109 ? -7.653 -13.078 0.444 1.00 96.69 109 TYR A C 1
ATOM 901 O O . TYR A 1 109 ? -7.288 -13.697 1.437 1.00 96.69 109 TYR A O 1
ATOM 909 N N . GLN A 1 110 ? -8.703 -13.460 -0.291 1.00 95.56 110 GLN A N 1
ATOM 910 C CA . GLN A 1 110 ? -9.488 -14.688 -0.056 1.00 95.56 110 GLN A CA 1
ATOM 911 C C . GLN A 1 110 ? -9.817 -14.979 1.432 1.00 95.56 110 GLN A C 1
ATOM 913 O O . GLN A 1 110 ? -9.704 -16.101 1.913 1.00 95.56 110 GLN A O 1
ATOM 918 N N . GLY A 1 111 ? -10.220 -13.951 2.190 1.00 95.69 111 GLY A N 1
ATOM 919 C CA . GLY A 1 111 ? -10.618 -14.093 3.600 1.00 95.69 111 GLY A CA 1
ATOM 920 C C . GLY A 1 111 ? -9.462 -14.228 4.604 1.00 95.69 111 GLY A C 1
ATOM 921 O O . GLY A 1 111 ? -9.696 -14.482 5.788 1.00 95.69 111 GLY A O 1
ATOM 922 N N . VAL A 1 112 ? -8.219 -14.040 4.160 1.00 96.88 112 VAL A N 1
ATOM 923 C CA . VAL A 1 112 ? -7.009 -14.123 4.985 1.00 96.88 112 VAL A CA 1
ATOM 924 C C . VAL A 1 112 ? -6.307 -12.765 5.022 1.00 96.88 112 VAL A C 1
ATOM 926 O O . VAL A 1 112 ? -6.276 -12.032 4.034 1.00 96.88 112 VAL A O 1
ATOM 929 N N . ILE A 1 113 ? -5.768 -12.410 6.192 1.00 98.19 113 ILE A N 1
ATOM 930 C CA . ILE A 1 113 ? -4.965 -11.199 6.390 1.00 98.19 113 ILE A CA 1
ATOM 931 C C . ILE A 1 113 ? -3.515 -11.529 6.054 1.00 98.19 113 ILE A C 1
ATOM 933 O O . ILE A 1 113 ? -2.911 -12.395 6.689 1.00 98.19 113 ILE A O 1
ATOM 937 N N . TYR A 1 114 ? -2.957 -10.781 5.114 1.00 98.12 114 TYR A N 1
ATOM 938 C CA . TYR A 1 114 ? -1.576 -10.878 4.681 1.00 98.12 114 TYR A CA 1
ATOM 939 C C . TYR A 1 114 ? -0.778 -9.631 5.058 1.00 98.12 114 TYR A C 1
ATOM 941 O O . TYR A 1 114 ? -1.312 -8.536 5.259 1.00 98.12 114 TYR A O 1
ATOM 949 N N . SER A 1 115 ? 0.533 -9.814 5.132 1.00 97.38 115 SER A N 1
ATOM 950 C CA . SER A 1 115 ? 1.531 -8.766 5.254 1.00 97.38 115 SER A CA 1
ATOM 951 C C . SER A 1 115 ? 2.626 -9.029 4.235 1.00 97.38 115 SER A C 1
ATOM 953 O O . SER A 1 115 ? 3.102 -10.150 4.109 1.00 97.38 115 SER A O 1
ATOM 955 N N . TYR A 1 116 ? 3.065 -7.993 3.540 1.00 96.19 116 TYR A N 1
ATOM 956 C CA . TYR A 1 116 ? 4.231 -8.061 2.676 1.00 96.19 116 TYR A CA 1
ATOM 957 C C . TYR A 1 116 ? 5.233 -6.982 3.049 1.00 96.19 116 TYR A C 1
ATOM 959 O O . TYR A 1 116 ? 4.858 -5.842 3.346 1.00 96.19 116 TYR A O 1
ATOM 967 N N . GLY A 1 117 ? 6.513 -7.325 2.969 1.00 92.56 117 GLY A N 1
ATOM 968 C CA . GLY A 1 117 ? 7.560 -6.341 3.134 1.00 92.56 117 GLY A CA 1
ATOM 969 C C . GLY A 1 117 ? 7.760 -5.949 4.592 1.00 92.56 117 GLY A C 1
ATOM 970 O O . GLY A 1 117 ? 7.367 -6.632 5.542 1.00 92.56 117 GLY A O 1
ATOM 971 N N . GLY A 1 118 ? 8.324 -4.762 4.751 1.00 89.69 118 GLY A N 1
ATOM 972 C CA . GLY A 1 118 ? 8.718 -4.218 6.033 1.00 89.69 118 GLY A CA 1
ATOM 973 C C . GLY A 1 118 ? 10.228 -4.064 6.104 1.00 89.69 118 GLY A C 1
ATOM 974 O O . GLY A 1 118 ? 10.988 -4.889 5.598 1.00 89.69 118 GLY A O 1
ATOM 975 N N . PHE A 1 119 ? 10.659 -2.979 6.724 1.00 88.25 119 PHE A N 1
ATOM 976 C CA . PHE A 1 119 ? 12.059 -2.692 6.963 1.00 88.25 119 PHE A CA 1
ATOM 977 C C . PHE A 1 119 ? 12.367 -2.863 8.445 1.00 88.25 119 PHE A C 1
ATOM 979 O O . PHE A 1 119 ? 11.733 -2.219 9.276 1.00 88.25 119 PHE A O 1
ATOM 986 N N . GLY A 1 120 ? 13.351 -3.699 8.761 1.00 87.31 120 GLY A N 1
ATOM 987 C CA . GLY A 1 120 ? 13.757 -4.022 10.122 1.00 87.31 120 GLY A CA 1
ATOM 988 C C . GLY A 1 120 ? 15.216 -4.441 10.166 1.00 87.31 120 GLY A C 1
ATOM 989 O O . GLY A 1 120 ? 15.732 -5.013 9.214 1.00 87.31 120 GLY A O 1
ATOM 990 N N . PHE A 1 121 ? 15.917 -4.129 11.260 1.00 82.69 121 PHE A N 1
ATOM 991 C CA . PHE A 1 121 ? 17.329 -4.507 11.434 1.00 82.69 121 PHE A CA 1
ATOM 992 C C . PHE A 1 121 ? 18.231 -4.136 10.239 1.00 82.69 121 PHE A C 1
ATOM 994 O O . PHE A 1 121 ? 19.122 -4.892 9.876 1.00 82.69 121 PHE A O 1
ATOM 1001 N N . MET A 1 122 ? 17.996 -2.966 9.631 1.00 77.00 122 MET A N 1
ATOM 1002 C CA . MET A 1 122 ? 18.704 -2.464 8.440 1.00 77.00 122 MET A CA 1
ATOM 1003 C C . MET A 1 122 ? 18.452 -3.247 7.138 1.00 77.00 122 MET A C 1
ATOM 1005 O O . MET A 1 122 ? 19.093 -2.973 6.125 1.00 77.00 122 MET A O 1
ATOM 1009 N N . HIS A 1 123 ? 17.489 -4.166 7.118 1.00 80.31 123 HIS A N 1
ATOM 1010 C CA . HIS A 1 123 ? 17.168 -4.981 5.952 1.00 80.31 123 HIS A CA 1
ATOM 1011 C C . HIS A 1 123 ? 15.691 -4.888 5.572 1.00 80.31 123 HIS A C 1
ATOM 1013 O O . HIS A 1 123 ? 14.811 -4.660 6.403 1.00 80.31 123 HIS A O 1
ATOM 1019 N N . PHE A 1 124 ? 15.428 -5.060 4.278 1.00 87.44 124 PHE A N 1
ATOM 1020 C CA . PHE A 1 124 ? 14.085 -5.304 3.780 1.00 87.44 124 PHE A CA 1
ATOM 1021 C C . PHE A 1 124 ? 13.731 -6.779 3.962 1.00 87.44 124 PHE A C 1
ATOM 1023 O O . PHE A 1 124 ? 14.555 -7.649 3.678 1.00 87.44 124 PHE A O 1
ATOM 1030 N N . HIS A 1 125 ? 12.501 -7.054 4.379 1.00 88.94 125 HIS A N 1
ATOM 1031 C CA . HIS A 1 125 ? 11.962 -8.402 4.521 1.00 88.94 125 HIS A CA 1
ATOM 1032 C C . HIS A 1 125 ? 10.987 -8.689 3.371 1.00 88.94 125 HIS A C 1
ATOM 1034 O O . HIS A 1 125 ? 9.810 -8.360 3.490 1.00 88.94 125 HIS A O 1
ATOM 1040 N N . PRO A 1 126 ? 11.434 -9.252 2.228 1.00 89.12 126 PRO A N 1
ATOM 1041 C CA . PRO A 1 126 ? 10.593 -9.460 1.044 1.00 89.12 126 PRO A CA 1
ATOM 1042 C C . PRO A 1 126 ? 9.580 -10.604 1.203 1.00 89.12 126 PRO A C 1
ATOM 1044 O O . PRO A 1 126 ? 8.953 -11.013 0.227 1.00 89.12 126 PRO A O 1
ATOM 1047 N N . GLU A 1 127 ? 9.456 -11.179 2.394 1.00 92.00 127 GLU A N 1
ATOM 1048 C CA . GLU A 1 127 ? 8.535 -12.265 2.675 1.00 92.00 127 GLU A CA 1
ATOM 1049 C C . GLU A 1 127 ? 7.078 -11.783 2.607 1.00 92.00 127 GLU A C 1
ATOM 1051 O O . GLU A 1 127 ? 6.716 -10.715 3.107 1.00 92.00 127 GLU A O 1
ATOM 1056 N N . VAL A 1 128 ? 6.226 -12.611 1.999 1.00 96.12 128 VAL A N 1
ATOM 1057 C CA . VAL A 1 128 ? 4.776 -12.523 2.181 1.00 96.12 128 VAL A CA 1
ATOM 1058 C C . VAL A 1 128 ? 4.430 -13.423 3.362 1.00 96.12 128 VAL A C 1
ATOM 1060 O O . VAL A 1 128 ? 4.791 -14.602 3.382 1.00 96.12 128 VAL A O 1
ATOM 1063 N N . THR A 1 129 ? 3.751 -12.869 4.356 1.00 97.06 129 THR A N 1
ATOM 1064 C CA . THR A 1 129 ? 3.275 -13.595 5.531 1.00 97.06 129 THR A CA 1
ATOM 1065 C C . THR A 1 129 ? 1.762 -13.501 5.639 1.00 97.06 129 THR A C 1
ATOM 1067 O O . THR A 1 129 ? 1.148 -12.566 5.123 1.00 97.06 129 THR A O 1
ATOM 1070 N N . PHE A 1 130 ? 1.147 -14.465 6.314 1.00 97.94 130 PHE A N 1
ATOM 1071 C CA . PHE A 1 130 ? -0.273 -14.437 6.650 1.00 97.94 130 PHE A CA 1
ATOM 1072 C C . PHE A 1 130 ? -0.465 -14.587 8.154 1.00 97.94 130 PHE A C 1
ATOM 1074 O O . PHE A 1 130 ? 0.354 -15.200 8.837 1.00 97.94 130 PHE A O 1
ATOM 1081 N N . PHE A 1 131 ? -1.539 -14.010 8.684 1.00 97.81 131 PHE A N 1
ATOM 1082 C CA . PHE A 1 131 ? -1.865 -14.141 10.098 1.00 97.81 131 PHE A CA 1
ATOM 1083 C C . PHE A 1 131 ? -2.712 -15.396 10.337 1.00 97.81 131 PHE A C 1
ATOM 1085 O O . PHE A 1 131 ? -3.899 -15.435 9.998 1.00 97.81 131 PHE A O 1
ATOM 1092 N N . ASP A 1 132 ? -2.116 -16.419 10.948 1.00 97.38 132 ASP A N 1
ATOM 1093 C CA . ASP A 1 132 ? -2.833 -17.606 11.408 1.00 97.38 132 ASP A CA 1
ATOM 1094 C C . ASP A 1 132 ? -3.635 -17.237 12.663 1.00 97.38 132 ASP A C 1
ATOM 1096 O O . ASP A 1 132 ? -3.097 -17.116 13.766 1.00 97.38 132 ASP A O 1
ATOM 1100 N N . ARG A 1 133 ? -4.951 -17.053 12.502 1.00 94.62 133 ARG A N 1
ATOM 1101 C CA . ARG A 1 133 ? -5.859 -16.682 13.602 1.00 94.62 133 ARG A CA 1
ATOM 1102 C C . ARG A 1 133 ? -5.958 -17.753 14.697 1.00 94.62 133 ARG A C 1
ATOM 1104 O O . ARG A 1 133 ? -6.272 -17.407 15.834 1.00 94.62 133 ARG A O 1
ATOM 1111 N N . GLY A 1 134 ? -5.718 -19.027 14.377 1.00 95.75 134 GLY A N 1
ATOM 1112 C CA . GLY A 1 134 ? -5.751 -20.122 15.350 1.00 95.75 134 GLY A CA 1
ATOM 1113 C C . GLY A 1 134 ? -4.543 -20.071 16.283 1.00 95.75 134 GLY A C 1
ATOM 1114 O O . GLY A 1 134 ? -4.684 -20.146 17.510 1.00 95.75 134 GLY A O 1
ATOM 1115 N N . LYS A 1 135 ? -3.358 -19.852 15.705 1.00 96.25 135 LYS A N 1
ATOM 1116 C CA . LYS A 1 135 ? -2.107 -19.688 16.459 1.00 96.25 135 LYS A CA 1
ATOM 1117 C C . LYS A 1 135 ? -1.982 -18.307 17.098 1.00 96.25 135 LYS A C 1
ATOM 1119 O O . LYS A 1 135 ? -1.473 -18.196 18.208 1.00 96.25 135 LYS A O 1
ATOM 1124 N N . GLY A 1 136 ? -2.523 -17.273 16.460 1.00 97.12 136 GLY A N 1
ATOM 1125 C CA . GLY A 1 136 ? -2.306 -15.878 16.837 1.00 97.12 136 GLY A CA 1
ATOM 1126 C C . GLY A 1 136 ? -0.916 -15.384 16.436 1.00 97.12 136 GLY A C 1
ATOM 1127 O O . GLY A 1 136 ? -0.319 -14.586 17.158 1.00 97.12 136 GLY A O 1
ATOM 1128 N N . GLU A 1 137 ? -0.375 -15.880 15.324 1.00 96.25 137 GLU A N 1
ATOM 1129 C CA . GLU A 1 137 ? 0.992 -15.603 14.873 1.00 96.25 137 GLU A CA 1
ATOM 1130 C C . GLU A 1 137 ? 1.044 -15.369 13.357 1.00 96.25 137 GLU A C 1
ATOM 1132 O O . GLU A 1 137 ? 0.127 -15.733 12.621 1.00 96.25 137 GLU A O 1
ATOM 1137 N N . TRP A 1 138 ? 2.115 -14.717 12.901 1.00 96.75 138 TRP A N 1
ATOM 1138 C CA . TRP A 1 138 ? 2.391 -14.515 11.479 1.00 96.75 138 TRP A CA 1
ATOM 1139 C C . TRP A 1 138 ? 3.233 -15.672 10.945 1.00 96.75 138 TRP A C 1
ATOM 1141 O O . TRP A 1 138 ? 4.282 -15.978 11.505 1.00 96.75 138 TRP A O 1
ATOM 1151 N N . GLU A 1 139 ? 2.800 -16.263 9.839 1.00 96.56 139 GLU A N 1
ATOM 1152 C CA . GLU A 1 139 ? 3.445 -17.399 9.184 1.00 96.56 139 GLU A CA 1
ATOM 1153 C C . GLU A 1 139 ? 3.955 -16.986 7.803 1.00 96.56 139 GLU A C 1
ATOM 1155 O O . GLU A 1 139 ? 3.276 -16.265 7.069 1.00 96.56 139 GLU A O 1
ATOM 1160 N N . ILE A 1 140 ? 5.159 -17.430 7.439 1.00 95.75 140 ILE A N 1
ATOM 1161 C CA . ILE A 1 140 ? 5.756 -17.136 6.131 1.00 95.75 140 ILE A CA 1
ATOM 1162 C C . ILE A 1 140 ? 5.156 -18.063 5.076 1.00 95.75 140 ILE A C 1
ATOM 1164 O O . ILE A 1 140 ? 5.112 -19.282 5.248 1.00 95.75 140 ILE A O 1
ATOM 1168 N N . ILE A 1 141 ? 4.753 -17.489 3.946 1.00 95.38 141 ILE A N 1
ATOM 1169 C CA . ILE A 1 141 ? 4.339 -18.256 2.775 1.00 95.38 141 ILE A CA 1
ATOM 1170 C C . ILE A 1 141 ? 5.579 -18.779 2.058 1.00 95.38 141 ILE A C 1
ATOM 1172 O O . ILE A 1 141 ? 6.520 -18.032 1.776 1.00 95.38 141 ILE A O 1
ATOM 1176 N N . ARG A 1 142 ? 5.569 -20.073 1.732 1.00 94.44 142 ARG A N 1
ATOM 1177 C CA . ARG A 1 142 ? 6.563 -20.648 0.824 1.00 94.44 142 ARG A CA 1
ATOM 1178 C C . ARG A 1 142 ? 6.329 -20.100 -0.574 1.00 94.44 142 ARG A C 1
ATOM 1180 O O . ARG A 1 142 ? 5.204 -20.137 -1.056 1.00 94.44 142 ARG A O 1
ATOM 1187 N N . TRP A 1 143 ? 7.391 -19.621 -1.196 1.00 94.50 143 TRP A N 1
ATOM 1188 C CA . TRP A 1 143 ? 7.349 -19.019 -2.518 1.00 94.50 143 TRP A CA 1
ATOM 1189 C C . TRP A 1 143 ? 8.334 -19.711 -3.453 1.00 94.50 143 TRP A C 1
ATOM 1191 O O . TRP A 1 143 ? 9.327 -20.280 -2.996 1.00 94.50 143 TRP A O 1
ATOM 1201 N N . ASP A 1 144 ? 8.085 -19.559 -4.749 1.00 94.88 144 ASP A N 1
ATOM 1202 C CA . ASP A 1 144 ? 9.016 -19.880 -5.831 1.00 94.88 144 ASP A CA 1
ATOM 1203 C C . ASP A 1 144 ? 9.312 -18.634 -6.688 1.00 94.88 144 ASP A C 1
ATOM 1205 O O . ASP A 1 144 ? 8.691 -17.578 -6.529 1.00 94.88 144 ASP A O 1
ATOM 1209 N N . GLY A 1 145 ? 10.280 -18.739 -7.600 1.00 93.62 145 GLY A N 1
ATOM 1210 C CA . GLY A 1 145 ? 10.570 -17.705 -8.598 1.00 93.62 145 GLY A CA 1
ATOM 1211 C C . GLY A 1 145 ? 11.484 -16.558 -8.141 1.00 93.62 145 GLY A C 1
ATOM 1212 O O . GLY A 1 145 ? 12.286 -16.679 -7.211 1.00 93.62 145 GLY A O 1
ATOM 1213 N N . ASP A 1 146 ? 11.394 -15.434 -8.854 1.00 91.31 146 ASP A N 1
ATOM 1214 C CA . ASP A 1 146 ? 12.347 -14.319 -8.794 1.00 91.31 146 ASP A CA 1
ATOM 1215 C C . ASP A 1 146 ? 11.944 -13.259 -7.757 1.00 91.31 146 ASP A C 1
ATOM 1217 O O . ASP A 1 146 ? 11.540 -12.144 -8.103 1.00 91.31 146 ASP A O 1
ATOM 1221 N N . LYS A 1 147 ? 12.061 -13.583 -6.463 1.00 90.94 147 LYS A N 1
ATOM 1222 C CA . LYS A 1 147 ? 11.743 -12.611 -5.404 1.00 90.94 147 LYS A CA 1
ATOM 1223 C C . LYS A 1 147 ? 12.676 -11.381 -5.417 1.00 90.94 147 LYS A C 1
ATOM 1225 O O . LYS A 1 147 ? 13.864 -11.519 -5.736 1.00 90.94 147 LYS A O 1
ATOM 1230 N N . PRO A 1 148 ? 12.200 -10.196 -4.981 1.00 90.00 148 PRO A N 1
ATOM 1231 C CA . PRO A 1 148 ? 13.058 -9.029 -4.790 1.00 90.00 148 PRO A CA 1
ATOM 1232 C C . PRO A 1 148 ? 14.197 -9.311 -3.798 1.00 90.00 148 PRO A C 1
ATOM 1234 O O . PRO A 1 148 ? 13.978 -9.861 -2.715 1.00 90.00 148 PRO A O 1
ATOM 1237 N N . LYS A 1 149 ? 15.418 -8.902 -4.154 1.00 87.50 149 LYS A N 1
ATOM 1238 C CA . LYS A 1 149 ? 16.609 -8.945 -3.293 1.00 87.50 149 LYS A CA 1
ATOM 1239 C C . LYS A 1 149 ? 17.071 -7.509 -3.071 1.00 87.50 149 LYS A C 1
ATOM 1241 O O . LYS A 1 149 ? 17.784 -6.981 -3.912 1.00 87.50 149 LYS A O 1
ATOM 1246 N N . ILE A 1 150 ? 16.580 -6.883 -2.003 1.00 85.94 150 ILE A N 1
ATOM 1247 C CA . ILE A 1 150 ? 16.731 -5.444 -1.749 1.00 85.94 150 ILE A CA 1
ATOM 1248 C C . ILE A 1 150 ? 17.444 -5.225 -0.419 1.00 85.94 150 ILE A C 1
ATOM 1250 O O . ILE A 1 150 ? 17.081 -5.839 0.586 1.00 85.94 150 ILE A O 1
ATOM 1254 N N . GLU A 1 151 ? 18.418 -4.318 -0.401 1.00 81.50 151 GLU A N 1
ATOM 1255 C CA . GLU A 1 151 ? 19.133 -3.912 0.812 1.00 81.50 151 GLU A CA 1
ATOM 1256 C C . GLU A 1 151 ? 18.868 -2.449 1.200 1.00 81.50 151 GLU A C 1
ATOM 1258 O O . GLU A 1 151 ? 18.725 -1.561 0.357 1.00 81.50 151 GLU A O 1
ATOM 1263 N N . GLY A 1 152 ? 18.800 -2.199 2.513 1.00 75.19 152 GLY A N 1
ATOM 1264 C CA . GLY A 1 152 ? 18.850 -0.855 3.092 1.00 75.19 152 GLY A CA 1
ATOM 1265 C C . GLY A 1 152 ? 17.689 0.093 2.755 1.00 75.19 152 GLY A C 1
ATOM 1266 O O . GLY A 1 152 ? 17.836 1.301 2.939 1.00 75.19 152 GLY A O 1
ATOM 1267 N N . LYS A 1 153 ? 16.536 -0.415 2.294 1.00 82.12 153 LYS A N 1
ATOM 1268 C CA . LYS A 1 153 ? 15.335 0.396 2.029 1.00 82.12 153 LYS A CA 1
ATOM 1269 C C . LYS A 1 153 ? 14.029 -0.401 2.150 1.00 82.12 153 LYS A C 1
ATOM 1271 O O . LYS A 1 153 ? 14.035 -1.616 2.025 1.00 82.12 153 LYS A O 1
ATOM 1276 N N . SER A 1 154 ? 12.906 0.283 2.366 1.00 81.81 154 SER A N 1
ATOM 1277 C CA . SER A 1 154 ? 11.550 -0.240 2.137 1.00 81.81 154 SER A CA 1
ATOM 1278 C C . SER A 1 154 ? 11.098 -0.045 0.681 1.00 81.81 154 SER A C 1
ATOM 1280 O O . SER A 1 154 ? 11.759 0.632 -0.108 1.00 81.81 154 SER A O 1
ATOM 1282 N N . GLN A 1 155 ? 9.968 -0.658 0.330 1.00 87.00 155 GLN A N 1
ATOM 1283 C CA . GLN A 1 155 ? 9.319 -0.531 -0.973 1.00 87.00 155 GLN A CA 1
ATOM 1284 C C . GLN A 1 155 ? 8.868 0.908 -1.279 1.00 87.00 155 GLN A C 1
ATOM 1286 O O . GLN A 1 155 ? 8.376 1.613 -0.400 1.00 87.00 155 GLN A O 1
ATOM 1291 N N . ASP A 1 156 ? 8.982 1.324 -2.543 1.00 87.25 156 ASP A N 1
ATOM 1292 C CA . ASP A 1 156 ? 8.490 2.626 -3.028 1.00 87.25 156 ASP A CA 1
ATOM 1293 C C . ASP A 1 156 ? 7.023 2.572 -3.452 1.00 87.25 156 ASP A C 1
ATOM 1295 O O . ASP A 1 156 ? 6.293 3.558 -3.381 1.00 87.25 156 ASP A O 1
ATOM 1299 N N . LEU A 1 157 ? 6.603 1.410 -3.940 1.00 90.56 157 LEU A N 1
ATOM 1300 C CA . LEU A 1 157 ? 5.258 1.157 -4.418 1.00 90.56 157 LEU A CA 1
ATOM 1301 C C . LEU A 1 157 ? 4.921 -0.297 -4.131 1.00 90.56 157 LEU A C 1
ATOM 1303 O O . LEU A 1 157 ? 5.698 -1.192 -4.451 1.00 90.56 157 LEU A O 1
ATOM 1307 N N . THR A 1 158 ? 3.757 -0.549 -3.542 1.00 93.69 158 THR A N 1
ATOM 1308 C CA . THR A 1 158 ? 3.204 -1.899 -3.423 1.00 93.69 158 THR A CA 1
ATOM 1309 C C . THR A 1 158 ? 1.690 -1.856 -3.446 1.00 93.69 158 THR A C 1
ATOM 1311 O O . THR A 1 158 ? 1.124 -1.007 -2.776 1.00 93.69 158 THR A O 1
ATOM 1314 N N . PHE A 1 159 ? 1.025 -2.744 -4.187 1.00 94.81 159 PHE A N 1
ATOM 1315 C CA . PHE A 1 159 ? -0.440 -2.827 -4.219 1.00 94.81 159 PHE A CA 1
ATOM 1316 C C . PHE A 1 159 ? -0.942 -4.184 -4.711 1.00 94.81 159 PHE A C 1
ATOM 1318 O O . PHE A 1 159 ? -0.206 -4.933 -5.346 1.00 94.81 159 PHE A O 1
ATOM 1325 N N . ILE A 1 160 ? -2.222 -4.468 -4.459 1.00 95.62 160 ILE A N 1
ATOM 1326 C CA . ILE A 1 160 ? -2.920 -5.638 -5.006 1.00 95.62 160 ILE A CA 1
ATOM 1327 C C . ILE A 1 160 ? -3.722 -5.239 -6.244 1.00 95.62 160 ILE A C 1
ATOM 1329 O O . ILE A 1 160 ? -4.429 -4.227 -6.218 1.00 95.62 160 ILE A O 1
ATOM 1333 N N . SER A 1 161 ? -3.650 -6.057 -7.292 1.00 94.69 161 SER A N 1
ATOM 1334 C CA . SER A 1 161 ? -4.600 -6.060 -8.406 1.00 94.69 161 SER A CA 1
ATOM 1335 C C . SER A 1 161 ? -4.918 -7.499 -8.821 1.00 94.69 161 SER A C 1
ATOM 1337 O O . SER A 1 161 ? -4.023 -8.279 -9.152 1.00 94.69 161 SER A O 1
ATOM 1339 N N . GLY A 1 162 ? -6.201 -7.868 -8.775 1.00 94.19 162 GLY A N 1
ATOM 1340 C CA . GLY A 1 162 ? -6.641 -9.246 -8.994 1.00 94.19 162 GLY A CA 1
ATOM 1341 C C . GLY A 1 162 ? -6.006 -10.215 -7.990 1.00 94.19 162 GLY A C 1
ATOM 1342 O O . GLY A 1 162 ? -6.033 -9.970 -6.787 1.00 94.19 162 GLY A O 1
ATOM 1343 N N . HIS A 1 163 ? -5.418 -11.300 -8.494 1.00 96.75 163 HIS A N 1
ATOM 1344 C CA . HIS A 1 163 ? -4.668 -12.296 -7.717 1.00 96.75 163 HIS A CA 1
ATOM 1345 C C . HIS A 1 163 ? -3.178 -11.956 -7.573 1.00 96.75 163 HIS A C 1
ATOM 1347 O O . HIS A 1 163 ? -2.382 -12.814 -7.217 1.00 96.75 163 HIS A O 1
ATOM 1353 N N . HIS A 1 164 ? -2.777 -10.713 -7.845 1.00 97.38 164 HIS A N 1
ATOM 1354 C CA . HIS A 1 164 ? -1.372 -10.334 -7.841 1.00 97.38 164 HIS A CA 1
ATOM 1355 C C . HIS A 1 164 ? -1.058 -9.221 -6.847 1.00 97.38 164 HIS A C 1
ATOM 1357 O O . HIS A 1 164 ? -1.752 -8.204 -6.779 1.00 97.38 164 HIS A O 1
ATOM 1363 N N . LEU A 1 165 ? 0.065 -9.379 -6.154 1.00 97.56 165 LEU A N 1
ATOM 1364 C CA . LEU A 1 165 ? 0.752 -8.330 -5.411 1.00 97.56 165 LEU A CA 1
ATOM 1365 C C . LEU A 1 165 ? 1.867 -7.754 -6.291 1.00 97.56 165 LEU A C 1
ATOM 1367 O O . LEU A 1 165 ? 2.772 -8.471 -6.704 1.00 97.56 165 LEU A O 1
ATOM 1371 N N . TYR A 1 166 ? 1.823 -6.454 -6.556 1.00 96.56 166 TYR A N 1
ATOM 1372 C CA . TYR A 1 166 ? 2.857 -5.717 -7.279 1.00 96.56 166 TYR A CA 1
ATOM 1373 C C . TYR A 1 166 ? 3.740 -4.964 -6.296 1.00 96.56 166 TYR A C 1
ATOM 1375 O O . TYR A 1 166 ? 3.229 -4.410 -5.325 1.00 96.56 166 TYR A O 1
ATOM 1383 N N . THR A 1 167 ? 5.041 -4.895 -6.570 1.00 95.19 167 THR A N 1
ATOM 1384 C CA . THR A 1 167 ? 6.010 -4.149 -5.758 1.00 95.19 167 THR A CA 1
ATOM 1385 C C . THR A 1 167 ? 7.131 -3.560 -6.613 1.00 95.19 167 THR A C 1
ATOM 1387 O O . THR A 1 167 ? 7.504 -4.122 -7.646 1.00 95.19 167 THR A O 1
ATOM 1390 N N . TYR A 1 168 ? 7.666 -2.416 -6.200 1.00 93.44 168 TYR A N 1
ATOM 1391 C CA . TYR A 1 168 ? 8.718 -1.696 -6.905 1.00 93.44 168 TYR A CA 1
ATOM 1392 C C . TYR A 1 168 ? 9.645 -0.954 -5.938 1.00 93.44 168 TYR A C 1
ATOM 1394 O O . TYR A 1 168 ? 9.216 -0.455 -4.894 1.00 93.44 168 TYR A O 1
ATOM 1402 N N . PHE A 1 169 ? 10.910 -0.856 -6.348 1.00 89.56 169 PHE A N 1
ATOM 1403 C CA . PHE A 1 169 ? 11.995 -0.171 -5.653 1.00 89.56 169 PHE A CA 1
ATOM 1404 C C . PHE A 1 169 ? 12.741 0.687 -6.677 1.00 89.56 169 PHE A C 1
ATOM 1406 O O . PHE A 1 169 ? 13.057 0.185 -7.757 1.00 89.56 169 PHE A O 1
ATOM 1413 N N . ASN A 1 170 ? 13.017 1.952 -6.355 1.00 86.94 170 ASN A N 1
ATOM 1414 C CA . ASN A 1 170 ? 13.762 2.866 -7.231 1.00 86.94 170 ASN A CA 1
ATOM 1415 C C . ASN A 1 170 ? 15.284 2.845 -6.995 1.00 86.94 170 ASN A C 1
ATOM 1417 O O . ASN A 1 170 ? 16.046 3.234 -7.875 1.00 86.94 170 ASN A O 1
ATOM 1421 N N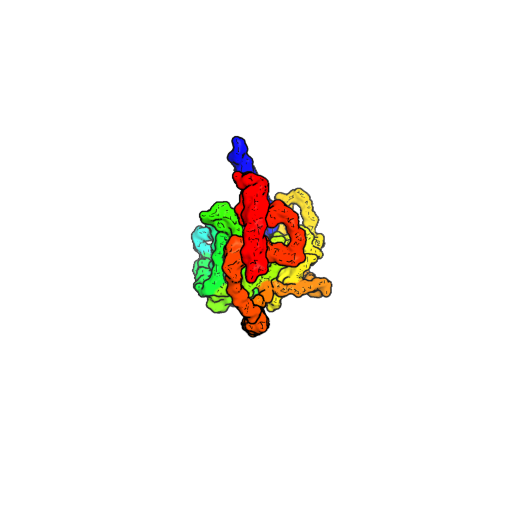 . TYR A 1 171 ? 15.737 2.402 -5.823 1.00 85.38 171 TYR A N 1
ATOM 1422 C CA . TYR A 1 171 ? 17.144 2.182 -5.505 1.00 85.38 171 TYR A CA 1
ATOM 1423 C C . TYR A 1 171 ? 17.290 1.217 -4.325 1.00 85.38 171 TYR A C 1
ATOM 1425 O O . TYR A 1 171 ? 16.342 0.999 -3.564 1.00 85.38 171 TYR A O 1
ATOM 1433 N N . GLN A 1 172 ? 18.498 0.694 -4.140 1.00 85.62 172 GLN A N 1
ATOM 1434 C CA . GLN A 1 172 ? 18.927 0.026 -2.913 1.00 85.62 172 GLN A CA 1
ATOM 1435 C C . GLN A 1 172 ? 20.226 0.621 -2.373 1.00 85.62 172 GLN A C 1
ATOM 1437 O O . GLN A 1 172 ? 21.012 1.204 -3.120 1.00 85.62 172 GLN A O 1
ATOM 1442 N N . LEU A 1 173 ? 20.430 0.477 -1.065 1.00 80.81 173 LEU A N 1
ATOM 1443 C CA . LEU A 1 173 ? 21.650 0.890 -0.383 1.00 80.81 173 LEU A CA 1
ATOM 1444 C C . LEU A 1 173 ? 22.515 -0.348 -0.145 1.00 80.81 173 LEU A C 1
ATOM 1446 O O . LEU A 1 173 ? 22.136 -1.230 0.628 1.00 80.81 173 LEU A O 1
ATOM 1450 N N . VAL A 1 174 ? 23.682 -0.403 -0.785 1.00 79.75 174 VAL A N 1
ATOM 1451 C CA . VAL A 1 174 ? 24.591 -1.551 -0.688 1.00 79.75 174 VAL A CA 1
ATOM 1452 C C . VAL A 1 174 ? 25.402 -1.438 0.603 1.00 79.75 174 VAL A C 1
ATOM 1454 O O . VAL A 1 174 ? 26.477 -0.837 0.663 1.00 79.75 174 VAL A O 1
ATOM 1457 N N . LEU A 1 175 ? 24.876 -2.025 1.680 1.00 71.31 175 LEU A N 1
ATOM 1458 C CA . LEU A 1 175 ? 25.408 -1.849 3.038 1.00 71.31 175 LEU A CA 1
ATOM 1459 C C . LEU A 1 175 ? 26.827 -2.412 3.214 1.00 71.31 175 LEU A C 1
ATOM 1461 O O . LEU A 1 175 ? 27.565 -1.971 4.093 1.00 71.31 175 LEU A O 1
ATOM 1465 N N . ARG A 1 176 ? 27.227 -3.375 2.375 1.00 68.50 176 ARG A N 1
ATOM 1466 C CA . ARG A 1 176 ? 28.547 -4.027 2.444 1.00 68.50 176 ARG A CA 1
ATOM 1467 C C . ARG A 1 176 ? 29.653 -3.286 1.684 1.00 68.50 176 ARG A C 1
ATOM 1469 O O . ARG A 1 176 ? 30.817 -3.642 1.850 1.00 68.50 176 ARG A O 1
ATOM 1476 N N . GLN A 1 177 ? 29.322 -2.279 0.872 1.00 59.72 177 GLN A N 1
ATOM 1477 C CA . GLN A 1 177 ? 30.269 -1.571 0.002 1.00 59.72 177 GLN A CA 1
ATOM 1478 C C . GLN A 1 177 ? 30.046 -0.053 0.085 1.00 59.72 177 GLN A C 1
ATOM 1480 O O . GLN A 1 177 ? 29.431 0.553 -0.779 1.00 59.72 177 GLN A O 1
ATOM 1485 N N . GLN A 1 178 ? 30.537 0.565 1.164 1.00 61.72 178 GLN A N 1
ATOM 1486 C CA . GLN A 1 178 ? 30.678 2.028 1.290 1.00 61.72 178 GLN A CA 1
ATOM 1487 C C . GLN A 1 178 ? 29.402 2.894 1.178 1.00 61.72 178 GLN A C 1
ATOM 1489 O O . GLN A 1 178 ? 29.535 4.104 1.025 1.00 61.72 178 GLN A O 1
ATOM 1494 N N . LEU A 1 179 ? 28.196 2.342 1.390 1.00 66.44 179 LEU A N 1
ATOM 1495 C CA . LEU A 1 179 ? 26.925 3.087 1.272 1.00 66.44 179 LEU A CA 1
ATOM 1496 C C . LEU A 1 179 ? 26.675 3.615 -0.154 1.00 66.44 179 LEU A C 1
ATOM 1498 O O . LEU A 1 179 ? 26.099 4.692 -0.320 1.00 66.44 179 LEU A O 1
ATOM 1502 N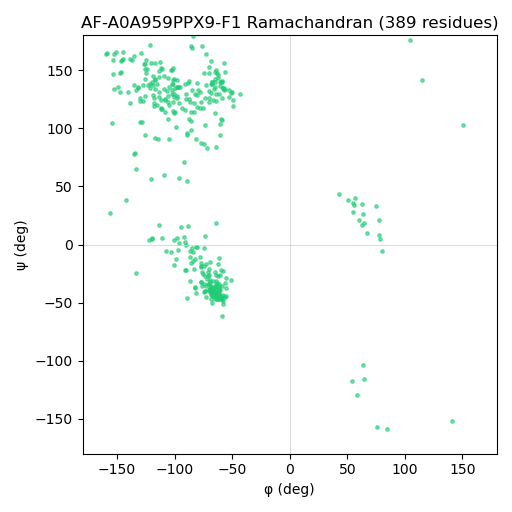 N . ASP A 1 180 ? 27.091 2.859 -1.172 1.00 75.62 180 ASP A N 1
ATOM 1503 C CA . ASP A 1 180 ? 26.740 3.165 -2.556 1.00 75.62 180 ASP A CA 1
ATOM 1504 C C . ASP A 1 180 ? 25.249 2.906 -2.828 1.00 75.62 180 ASP A C 1
ATOM 1506 O O . ASP A 1 180 ? 24.619 2.010 -2.250 1.00 75.62 180 ASP A O 1
ATOM 1510 N N . TYR A 1 181 ? 24.691 3.724 -3.722 1.00 81.06 181 TYR A N 1
ATOM 1511 C CA . TYR A 1 181 ? 23.321 3.607 -4.207 1.00 81.06 181 TYR A CA 1
ATOM 1512 C C . TYR A 1 181 ? 23.317 2.875 -5.545 1.00 81.06 181 TYR A C 1
ATOM 1514 O O . TYR A 1 181 ? 23.977 3.302 -6.492 1.00 81.06 181 TYR A O 1
ATOM 1522 N N . GLU A 1 182 ? 22.531 1.808 -5.638 1.00 86.31 182 GLU A N 1
ATOM 1523 C CA . GLU A 1 182 ? 22.244 1.144 -6.907 1.00 86.31 182 GLU A CA 1
ATOM 1524 C C . GLU A 1 182 ? 20.823 1.500 -7.337 1.00 86.31 182 GLU A C 1
ATOM 1526 O O . GLU A 1 182 ? 19.867 1.212 -6.615 1.00 86.31 182 GLU A O 1
ATOM 1531 N N . GLU A 1 183 ? 20.680 2.132 -8.502 1.00 87.19 183 GLU A N 1
ATOM 1532 C CA . GLU A 1 183 ? 19.369 2.405 -9.087 1.00 87.19 183 GLU A CA 1
ATOM 1533 C C . GLU A 1 183 ? 18.665 1.105 -9.469 1.00 87.19 183 GLU A C 1
ATOM 1535 O O . GLU A 1 183 ? 19.218 0.221 -10.125 1.00 87.19 183 GLU A O 1
ATOM 1540 N N . LEU A 1 184 ? 17.392 1.022 -9.106 1.00 89.00 184 LEU A N 1
ATOM 1541 C CA . LEU A 1 184 ? 16.523 -0.092 -9.426 1.00 89.00 184 LEU A CA 1
ATOM 1542 C C . LEU A 1 184 ? 15.357 0.428 -10.257 1.00 89.00 184 LEU A C 1
ATOM 1544 O O . LEU A 1 184 ? 14.814 1.498 -10.013 1.00 89.00 184 LEU A O 1
ATOM 1548 N N . ASN A 1 185 ? 14.961 -0.340 -11.266 1.00 90.44 185 ASN A N 1
ATOM 1549 C CA . ASN A 1 185 ? 13.772 -0.017 -12.048 1.00 90.44 185 ASN A CA 1
ATOM 1550 C C . ASN A 1 185 ? 12.997 -1.280 -12.436 1.00 90.44 185 ASN A C 1
ATOM 1552 O O . ASN A 1 185 ? 12.544 -1.423 -13.568 1.00 90.44 185 ASN A O 1
ATOM 1556 N N . THR A 1 186 ? 12.921 -2.256 -11.531 1.00 92.44 186 THR A N 1
ATOM 1557 C CA . THR A 1 186 ? 12.196 -3.508 -11.785 1.00 92.44 186 THR A CA 1
ATOM 1558 C C . THR A 1 186 ? 10.924 -3.528 -10.960 1.00 92.44 186 THR A C 1
ATOM 1560 O O . THR A 1 186 ? 10.970 -3.389 -9.738 1.00 92.44 186 THR A O 1
ATOM 1563 N N . VAL A 1 187 ? 9.792 -3.719 -11.633 1.00 94.81 187 VAL A N 1
ATOM 1564 C CA . VAL A 1 187 ? 8.524 -4.051 -10.986 1.00 94.81 187 VAL A CA 1
ATOM 1565 C C . VAL A 1 187 ? 8.462 -5.564 -10.855 1.00 94.81 187 VAL A C 1
ATOM 1567 O O . VAL A 1 187 ? 8.595 -6.290 -11.842 1.00 94.81 187 VAL A O 1
ATOM 1570 N N . TYR A 1 188 ? 8.253 -6.030 -9.634 1.00 95.88 188 TYR A N 1
ATOM 1571 C CA . TYR A 1 188 ? 8.031 -7.434 -9.331 1.00 95.88 188 TYR A CA 1
ATOM 1572 C C . TYR A 1 188 ? 6.548 -7.674 -9.098 1.00 95.88 188 TYR A C 1
ATOM 1574 O O . TYR A 1 188 ? 5.823 -6.791 -8.629 1.00 95.88 188 TYR A O 1
ATOM 1582 N N . ARG A 1 189 ? 6.111 -8.884 -9.419 1.00 96.50 189 ARG A N 1
ATOM 1583 C CA . ARG A 1 189 ? 4.750 -9.344 -9.198 1.00 96.50 189 ARG A CA 1
ATOM 1584 C C . ARG A 1 189 ? 4.783 -10.712 -8.534 1.00 96.50 189 ARG A C 1
ATOM 1586 O O . ARG A 1 189 ? 5.554 -11.572 -8.943 1.00 96.50 189 ARG A O 1
ATOM 1593 N N . PHE A 1 190 ? 3.963 -10.884 -7.511 1.00 97.81 190 PHE A N 1
ATOM 1594 C CA . PHE A 1 190 ? 3.740 -12.148 -6.828 1.00 97.81 190 PHE A CA 1
ATOM 1595 C C . PHE A 1 190 ? 2.323 -12.618 -7.109 1.00 97.81 190 PHE A C 1
ATOM 1597 O O . PHE A 1 190 ? 1.372 -11.875 -6.854 1.00 97.81 190 PHE A O 1
ATOM 1604 N N . ASP A 1 191 ? 2.194 -13.825 -7.641 1.00 97.88 191 ASP A N 1
ATOM 1605 C CA . ASP A 1 191 ? 0.918 -14.519 -7.767 1.00 97.88 191 ASP A CA 1
ATOM 1606 C C . ASP A 1 191 ? 0.501 -15.049 -6.386 1.00 97.88 191 ASP A C 1
ATOM 1608 O O . ASP A 1 191 ? 1.221 -15.839 -5.776 1.00 97.88 191 ASP A O 1
ATOM 1612 N N . LEU A 1 192 ? -0.633 -14.576 -5.868 1.00 97.62 192 LEU A N 1
ATOM 1613 C CA . LEU A 1 192 ? -1.147 -14.926 -4.542 1.00 97.62 192 LEU A CA 1
ATOM 1614 C C . LEU A 1 192 ? -1.794 -16.313 -4.495 1.00 97.62 192 LEU A C 1
ATOM 1616 O O . LEU A 1 192 ? -1.938 -16.850 -3.402 1.00 97.62 192 LEU A O 1
ATOM 1620 N N . ASP A 1 193 ? -2.172 -16.880 -5.642 1.00 97.00 193 ASP A N 1
ATOM 1621 C CA . ASP A 1 193 ? -2.741 -18.225 -5.735 1.00 97.00 193 ASP A CA 1
ATOM 1622 C C . ASP A 1 193 ? -1.631 -19.267 -5.924 1.00 97.00 193 ASP A C 1
ATOM 1624 O O . ASP A 1 193 ? -1.595 -20.293 -5.243 1.00 97.00 193 ASP A O 1
ATOM 1628 N N . ALA A 1 194 ? -0.693 -18.994 -6.836 1.00 97.38 194 ALA A N 1
ATOM 1629 C CA . ALA A 1 194 ? 0.411 -19.900 -7.152 1.00 97.38 194 ALA A CA 1
ATOM 1630 C C . ALA A 1 194 ? 1.622 -19.742 -6.216 1.00 97.38 194 ALA A C 1
ATOM 1632 O O . ALA A 1 194 ? 2.490 -20.612 -6.183 1.00 97.38 194 ALA A O 1
ATOM 1633 N N . HIS A 1 195 ? 1.699 -18.636 -5.473 1.00 97.12 195 HIS A N 1
ATOM 1634 C CA . HIS A 1 195 ? 2.842 -18.242 -4.648 1.00 97.12 195 HIS A CA 1
ATOM 1635 C C . HIS A 1 195 ? 4.170 -18.134 -5.419 1.00 97.12 195 HIS A C 1
ATOM 1637 O O . HIS A 1 195 ? 5.240 -18.492 -4.916 1.00 97.12 195 HIS A O 1
ATOM 1643 N N . VAL A 1 196 ? 4.121 -17.598 -6.640 1.00 97.38 196 VAL A N 1
ATOM 1644 C CA . VAL A 1 196 ? 5.296 -17.448 -7.513 1.00 97.38 196 VAL A CA 1
ATOM 1645 C C . VAL A 1 196 ? 5.623 -15.975 -7.732 1.00 97.38 196 VAL A C 1
ATOM 1647 O O . VAL A 1 196 ? 4.757 -15.175 -8.083 1.00 97.38 196 VAL A O 1
ATOM 1650 N N . TRP A 1 197 ? 6.895 -15.619 -7.550 1.00 97.31 197 TRP A N 1
ATOM 1651 C CA . TRP A 1 197 ? 7.442 -14.315 -7.913 1.00 97.31 197 TRP A CA 1
ATOM 1652 C C . TRP A 1 197 ? 7.927 -14.278 -9.361 1.00 97.31 197 TRP A C 1
ATOM 1654 O O . TRP A 1 197 ? 8.623 -15.177 -9.834 1.00 97.31 197 TRP A O 1
ATOM 1664 N N . GLU A 1 198 ? 7.676 -13.159 -10.028 1.00 95.88 198 GLU A N 1
ATOM 1665 C CA . GLU A 1 198 ? 8.184 -12.868 -11.363 1.00 95.88 198 GLU A CA 1
ATOM 1666 C C . GLU A 1 198 ? 8.508 -11.378 -11.548 1.00 95.88 198 GLU A C 1
ATOM 1668 O O . GLU A 1 198 ? 8.020 -10.493 -10.837 1.00 95.88 198 GLU A O 1
ATOM 1673 N N . LYS A 1 199 ? 9.343 -11.086 -12.548 1.00 94.94 199 LYS A N 1
ATOM 1674 C CA . LYS A 1 199 ? 9.645 -9.718 -12.980 1.00 94.94 199 LYS A CA 1
ATOM 1675 C C . LYS A 1 199 ? 8.585 -9.271 -13.985 1.00 94.94 199 LYS A C 1
ATOM 1677 O O . LYS A 1 199 ? 8.616 -9.685 -15.140 1.00 94.94 199 LYS A O 1
ATOM 1682 N N . ALA A 1 200 ? 7.685 -8.391 -13.559 1.00 94.12 200 ALA A N 1
ATOM 1683 C CA . ALA A 1 200 ? 6.590 -7.884 -14.387 1.00 94.12 200 ALA A CA 1
ATOM 1684 C C . ALA A 1 200 ? 7.046 -6.859 -15.441 1.00 94.12 200 ALA A C 1
ATOM 1686 O O . ALA A 1 200 ? 6.330 -6.595 -16.404 1.00 94.12 200 ALA A O 1
ATOM 1687 N N . GLY A 1 201 ? 8.231 -6.269 -15.268 1.00 93.56 201 GLY A N 1
ATOM 1688 C CA . GLY A 1 201 ? 8.819 -5.335 -16.223 1.00 93.56 201 GLY A CA 1
ATOM 1689 C C . GLY A 1 201 ? 9.533 -4.182 -15.534 1.00 93.56 201 GLY A C 1
ATOM 1690 O O . GLY A 1 201 ? 10.036 -4.321 -14.420 1.00 93.56 201 GLY A O 1
ATOM 1691 N N . LYS A 1 202 ? 9.579 -3.034 -16.212 1.00 93.62 202 LYS A N 1
ATOM 1692 C CA . LYS A 1 202 ? 10.145 -1.789 -15.681 1.00 93.62 202 LYS A CA 1
ATOM 1693 C C . LYS A 1 202 ? 9.058 -0.743 -15.489 1.00 93.62 202 LYS A C 1
ATOM 1695 O O . LYS A 1 202 ? 8.093 -0.729 -16.253 1.00 93.62 202 LYS A O 1
ATOM 1700 N N . LEU A 1 203 ? 9.223 0.133 -14.504 1.00 93.31 203 LEU A N 1
ATOM 1701 C CA . LEU A 1 203 ? 8.304 1.244 -14.273 1.00 93.31 203 LEU A CA 1
ATOM 1702 C C . LEU A 1 203 ? 8.523 2.328 -15.330 1.00 93.31 203 LEU A C 1
ATOM 1704 O O . LEU A 1 203 ? 9.649 2.516 -15.803 1.00 93.31 203 LEU A O 1
ATOM 1708 N N . GLN A 1 204 ? 7.469 3.040 -15.727 1.00 92.94 204 GLN A N 1
ATOM 1709 C CA . GLN A 1 204 ? 7.635 4.177 -16.631 1.00 92.94 204 GLN A CA 1
ATOM 1710 C C . GLN A 1 204 ? 8.599 5.221 -16.046 1.00 92.94 204 GLN A C 1
ATOM 1712 O O . GLN A 1 204 ? 8.424 5.607 -14.891 1.00 92.94 204 GLN A O 1
ATOM 1717 N N . PRO A 1 205 ? 9.579 5.722 -16.825 1.00 87.88 205 PRO A N 1
ATOM 1718 C CA . PRO A 1 205 ? 10.565 6.680 -16.321 1.00 87.88 205 PRO A CA 1
ATOM 1719 C C . PRO A 1 205 ? 9.961 8.004 -15.842 1.00 87.88 205 PRO A C 1
ATOM 1721 O O . PRO A 1 205 ? 10.543 8.677 -14.999 1.00 87.88 205 PRO A O 1
ATOM 1724 N N . ASP A 1 206 ? 8.812 8.402 -16.393 1.00 86.31 206 ASP A N 1
ATOM 1725 C CA . ASP A 1 206 ? 8.118 9.633 -16.018 1.00 86.31 206 ASP A CA 1
ATOM 1726 C C . ASP A 1 206 ? 7.167 9.462 -14.829 1.00 86.31 206 ASP A C 1
ATOM 1728 O O . ASP A 1 206 ? 6.608 10.460 -14.376 1.00 86.31 206 ASP A O 1
ATOM 1732 N N . PHE A 1 207 ? 6.960 8.239 -14.332 1.00 87.19 207 PHE A N 1
ATOM 1733 C CA . PHE A 1 207 ? 6.117 8.003 -13.167 1.00 87.19 207 PHE A CA 1
ATOM 1734 C C . PHE A 1 207 ? 6.888 8.293 -11.878 1.00 87.19 207 PHE A C 1
ATOM 1736 O O . PHE A 1 207 ? 7.885 7.643 -11.567 1.00 87.19 207 PHE A O 1
ATOM 1743 N N . GLN A 1 208 ? 6.406 9.261 -11.102 1.00 78.19 208 GLN A N 1
ATOM 1744 C CA . GLN A 1 208 ? 7.028 9.637 -9.836 1.00 78.19 208 GLN A CA 1
ATOM 1745 C C . GLN A 1 208 ? 6.383 8.886 -8.669 1.00 78.19 208 GLN A C 1
ATOM 1747 O O . GLN A 1 208 ? 5.207 9.079 -8.368 1.00 78.19 208 GLN A O 1
ATOM 1752 N N . THR A 1 209 ? 7.171 8.066 -7.972 1.00 69.94 209 THR A N 1
ATOM 1753 C CA . THR A 1 209 ? 6.744 7.375 -6.742 1.00 69.94 209 THR A CA 1
ATOM 1754 C C . THR A 1 209 ? 6.891 8.242 -5.489 1.00 69.94 209 THR A C 1
ATOM 1756 O O . THR A 1 209 ? 6.332 7.918 -4.443 1.00 69.94 209 THR A O 1
ATOM 1759 N N . THR A 1 210 ? 7.625 9.358 -5.564 1.00 63.56 210 THR A N 1
ATOM 1760 C CA . THR A 1 210 ? 7.925 10.222 -4.415 1.00 63.56 210 THR A CA 1
ATOM 1761 C C . THR A 1 210 ? 6.727 11.095 -4.051 1.00 63.56 210 THR A C 1
ATOM 1763 O O . THR A 1 210 ? 6.605 12.234 -4.499 1.00 63.56 210 THR A O 1
ATOM 1766 N N . THR A 1 211 ? 5.838 10.566 -3.216 1.00 67.12 211 THR A N 1
ATOM 1767 C CA . THR A 1 211 ? 4.731 11.321 -2.613 1.00 67.12 211 THR A CA 1
ATOM 1768 C C . THR A 1 211 ? 4.613 10.999 -1.128 1.00 67.12 211 THR A C 1
ATOM 1770 O O . THR A 1 211 ? 5.192 10.026 -0.648 1.00 67.12 211 THR A O 1
ATOM 1773 N N . ARG A 1 212 ? 3.913 11.851 -0.372 1.00 68.62 212 ARG A N 1
ATOM 1774 C CA . ARG A 1 212 ? 3.826 11.713 1.086 1.00 68.62 212 ARG A CA 1
ATOM 1775 C C . ARG A 1 212 ? 2.765 10.703 1.509 1.00 68.62 212 ARG A C 1
ATOM 1777 O O . ARG A 1 212 ? 2.975 9.987 2.483 1.00 68.62 212 ARG A O 1
ATOM 1784 N N . TYR A 1 213 ? 1.650 10.649 0.783 1.00 78.56 213 TYR A N 1
ATOM 1785 C CA . TYR A 1 213 ? 0.531 9.762 1.081 1.00 78.56 213 TYR A CA 1
ATOM 1786 C C . TYR A 1 213 ? 0.309 8.786 -0.067 1.00 78.56 213 TYR A C 1
ATOM 1788 O O . TYR A 1 213 ? 0.089 9.206 -1.201 1.00 78.56 213 TYR A O 1
ATOM 1796 N N . MET A 1 214 ? 0.295 7.495 0.254 1.00 86.69 214 MET A N 1
ATOM 1797 C CA . MET A 1 214 ? -0.144 6.436 -0.648 1.00 86.69 214 MET A CA 1
ATOM 1798 C C . MET A 1 214 ? -1.450 5.855 -0.105 1.00 86.69 214 MET A C 1
ATOM 1800 O O . MET A 1 214 ? -1.486 5.338 1.011 1.00 86.69 214 MET A O 1
ATOM 1804 N N . VAL A 1 215 ? -2.533 5.972 -0.874 1.00 89.56 215 VAL A N 1
ATOM 1805 C CA . VAL A 1 215 ? -3.882 5.580 -0.445 1.00 89.56 215 VAL A CA 1
ATOM 1806 C C . VAL A 1 215 ? -4.416 4.465 -1.329 1.00 89.56 215 VAL A C 1
ATOM 1808 O O . VAL A 1 215 ? -4.595 4.637 -2.537 1.00 89.56 215 VAL A O 1
ATOM 1811 N N . HIS A 1 216 ? -4.699 3.322 -0.709 1.00 92.75 216 HIS A N 1
ATOM 1812 C CA . HIS A 1 216 ? -5.274 2.153 -1.365 1.00 92.75 216 HIS A CA 1
ATOM 1813 C C . HIS A 1 216 ? -6.802 2.230 -1.335 1.00 92.75 216 HIS A C 1
ATOM 1815 O O . HIS A 1 216 ? -7.421 1.829 -0.357 1.00 92.75 216 HIS A O 1
ATOM 1821 N N . ALA A 1 217 ? -7.403 2.721 -2.418 1.00 95.12 217 ALA A N 1
ATOM 1822 C CA . ALA A 1 217 ? -8.846 2.655 -2.649 1.00 95.12 217 ALA A CA 1
ATOM 1823 C C . ALA A 1 217 ? -9.250 1.305 -3.260 1.00 95.12 217 ALA A C 1
ATOM 1825 O O . ALA A 1 217 ? -8.386 0.462 -3.500 1.00 95.12 217 ALA A O 1
ATOM 1826 N N . ALA A 1 218 ? -10.538 1.074 -3.521 1.00 94.44 218 ALA A N 1
ATOM 1827 C CA . ALA A 1 218 ? -10.998 -0.171 -4.144 1.00 94.44 218 ALA A CA 1
ATOM 1828 C C . ALA A 1 218 ? -10.342 -0.377 -5.518 1.00 94.44 218 ALA A C 1
ATOM 1830 O O . ALA A 1 218 ? -9.525 -1.289 -5.674 1.00 94.44 218 ALA A O 1
ATOM 1831 N N . ASP A 1 219 ? -10.588 0.541 -6.452 1.00 95.94 219 ASP A N 1
ATOM 1832 C CA . ASP A 1 219 ? -10.157 0.410 -7.849 1.00 95.94 219 ASP A CA 1
ATOM 1833 C C . ASP A 1 219 ? -8.872 1.179 -8.157 1.00 95.94 219 ASP A C 1
ATOM 1835 O O . ASP A 1 219 ? -8.246 0.969 -9.197 1.00 95.94 219 ASP A O 1
ATOM 1839 N N . TYR A 1 220 ? -8.449 2.055 -7.246 1.00 95.81 220 TYR A N 1
ATOM 1840 C CA . TYR A 1 220 ? -7.354 2.985 -7.483 1.00 95.81 220 TYR A CA 1
ATOM 1841 C C . TYR A 1 220 ? -6.260 2.904 -6.419 1.00 95.81 220 TYR A C 1
ATOM 1843 O O . TYR A 1 220 ? -6.487 2.531 -5.266 1.00 95.81 220 TYR A O 1
ATOM 1851 N N . LEU A 1 221 ? -5.059 3.308 -6.815 1.00 94.31 221 LEU A N 1
ATOM 1852 C CA . LEU A 1 221 ? -3.986 3.702 -5.913 1.00 94.31 221 LEU A CA 1
ATOM 1853 C C . LEU A 1 221 ? -3.685 5.180 -6.139 1.00 94.31 221 LEU A C 1
ATOM 1855 O O . LEU A 1 221 ? -3.329 5.561 -7.253 1.00 94.31 221 LEU A O 1
ATOM 1859 N N . ALA A 1 222 ? -3.829 5.999 -5.101 1.00 91.88 222 ALA A N 1
ATOM 1860 C CA . ALA A 1 222 ? -3.557 7.430 -5.170 1.00 91.88 222 ALA A CA 1
ATOM 1861 C C . ALA A 1 222 ? -2.260 7.777 -4.431 1.00 91.88 222 ALA A C 1
ATOM 1863 O O . ALA A 1 222 ? -2.060 7.370 -3.289 1.00 91.88 222 ALA A O 1
ATOM 1864 N N . PHE A 1 223 ? -1.413 8.560 -5.084 1.00 88.31 223 PHE A N 1
ATOM 1865 C CA . PHE A 1 223 ? -0.173 9.130 -4.573 1.00 88.31 223 PHE A CA 1
ATOM 1866 C C . PHE A 1 223 ? -0.384 10.621 -4.448 1.00 88.31 223 PHE A C 1
ATOM 1868 O O . PHE A 1 223 ? -0.638 11.272 -5.457 1.00 88.31 223 PHE A O 1
ATOM 1875 N N . ILE A 1 224 ? -0.319 11.157 -3.238 1.00 83.88 224 ILE A N 1
ATOM 1876 C CA . ILE A 1 224 ? -0.702 12.538 -2.969 1.00 83.88 224 ILE A CA 1
ATOM 1877 C C . ILE A 1 224 ? 0.444 13.242 -2.243 1.00 83.88 224 ILE A C 1
ATOM 1879 O O . ILE A 1 224 ? 0.930 12.777 -1.208 1.00 83.88 224 ILE A O 1
ATOM 1883 N N . SER A 1 225 ? 0.923 14.349 -2.810 1.00 78.81 225 SER A N 1
ATOM 1884 C CA . SER A 1 225 ? 1.961 15.186 -2.206 1.00 78.81 225 SER A CA 1
ATOM 1885 C C . SER A 1 225 ? 1.378 16.203 -1.217 1.00 78.81 225 SER A C 1
ATOM 1887 O O . SER A 1 225 ? 0.172 16.439 -1.175 1.00 78.81 225 SER A O 1
ATOM 1889 N N . ASP A 1 226 ? 2.256 16.858 -0.454 1.00 69.88 226 ASP A N 1
ATOM 1890 C CA . ASP A 1 226 ? 1.885 17.962 0.446 1.00 69.88 226 ASP A CA 1
ATOM 1891 C C . ASP A 1 226 ? 1.261 19.165 -0.264 1.00 69.88 226 ASP A C 1
ATOM 1893 O O . ASP A 1 226 ? 0.501 19.920 0.335 1.00 69.88 226 ASP A O 1
ATOM 1897 N N . GLU A 1 227 ? 1.590 19.344 -1.537 1.00 73.88 227 GLU A N 1
ATOM 1898 C CA . GLU A 1 227 ? 1.097 20.441 -2.370 1.00 73.88 227 GLU A CA 1
ATOM 1899 C C . GLU A 1 227 ? -0.190 20.052 -3.113 1.00 73.88 227 GLU A C 1
ATOM 1901 O O . GLU A 1 227 ? -0.716 20.825 -3.908 1.00 73.88 227 GLU A O 1
ATOM 1906 N N . GLY A 1 228 ? -0.701 18.839 -2.872 1.00 77.12 228 GLY A N 1
ATOM 1907 C CA . GLY A 1 228 ? -1.859 18.286 -3.567 1.00 77.12 228 GLY A CA 1
ATOM 1908 C C . GLY A 1 228 ? -1.545 17.745 -4.962 1.00 77.12 228 GLY A C 1
ATOM 1909 O O . GLY A 1 228 ? -2.471 17.310 -5.648 1.00 77.12 228 GLY A O 1
ATOM 1910 N N . ASN A 1 229 ? -0.275 17.726 -5.389 1.00 84.94 229 ASN A N 1
ATOM 1911 C CA . ASN A 1 229 ? 0.116 17.062 -6.632 1.00 84.94 229 ASN A CA 1
ATOM 1912 C C . ASN A 1 229 ? -0.146 15.566 -6.492 1.00 84.94 229 ASN A C 1
ATOM 1914 O O . ASN A 1 229 ? 0.341 14.919 -5.563 1.00 84.94 229 ASN A O 1
ATOM 1918 N N . THR A 1 230 ? -0.941 15.041 -7.414 1.00 87.88 230 THR A N 1
ATOM 1919 C CA . THR A 1 230 ? -1.511 13.709 -7.308 1.00 87.88 230 THR A CA 1
ATOM 1920 C C . THR A 1 230 ? -1.225 12.889 -8.559 1.00 87.88 230 THR A C 1
ATOM 1922 O O . THR A 1 230 ? -1.352 13.368 -9.692 1.00 87.88 230 THR A O 1
ATOM 1925 N N . ALA A 1 231 ? -0.862 11.628 -8.340 1.00 91.19 231 ALA A N 1
ATOM 1926 C CA . ALA A 1 231 ? -0.901 10.580 -9.346 1.00 91.19 231 ALA A CA 1
ATOM 1927 C C . ALA A 1 231 ? -1.892 9.498 -8.915 1.00 91.19 231 ALA A C 1
ATOM 1929 O O . ALA A 1 231 ? -2.008 9.182 -7.735 1.00 91.19 231 ALA A O 1
ATOM 1930 N N . ILE A 1 232 ? -2.633 8.940 -9.865 1.00 93.31 232 ILE A N 1
ATOM 1931 C CA . ILE A 1 232 ? -3.622 7.893 -9.614 1.00 93.31 232 ILE A CA 1
ATOM 1932 C C . ILE A 1 232 ? -3.365 6.762 -10.594 1.00 93.31 232 ILE A C 1
ATOM 1934 O O . ILE A 1 232 ? -3.346 6.999 -11.800 1.00 93.31 232 ILE A O 1
ATOM 1938 N N . ILE A 1 233 ? -3.203 5.544 -10.084 1.00 94.56 233 ILE A N 1
ATOM 1939 C CA . ILE A 1 233 ? -3.151 4.306 -10.863 1.00 94.56 233 ILE A CA 1
ATOM 1940 C C . ILE A 1 233 ? -4.519 3.629 -10.778 1.00 94.56 233 ILE A C 1
ATOM 1942 O O . ILE A 1 233 ? -5.029 3.409 -9.683 1.00 94.56 233 ILE A O 1
ATOM 1946 N N . SER A 1 234 ? -5.086 3.259 -11.923 1.00 95.31 234 SER A N 1
ATOM 1947 C CA . SER A 1 234 ? -6.193 2.308 -12.027 1.00 95.31 234 SER A CA 1
ATOM 1948 C C . SER A 1 234 ? -5.643 0.893 -11.864 1.00 95.31 234 SER A C 1
ATOM 1950 O O . SER A 1 234 ? -4.755 0.470 -12.606 1.00 95.31 234 SER A O 1
ATOM 1952 N N . LYS A 1 235 ? -6.149 0.148 -10.880 1.00 95.12 235 LYS A N 1
ATOM 1953 C CA . LYS A 1 235 ? -5.732 -1.236 -10.624 1.00 95.12 235 LYS A CA 1
ATOM 1954 C C . LYS A 1 235 ? -6.237 -2.194 -11.696 1.00 95.12 235 LYS A C 1
ATOM 1956 O O . LYS A 1 235 ? -5.589 -3.209 -11.920 1.00 95.12 235 LYS A O 1
ATOM 1961 N N . LEU A 1 236 ? -7.354 -1.873 -12.352 1.00 92.62 236 LEU A N 1
ATOM 1962 C CA . LEU A 1 236 ? -7.987 -2.730 -13.356 1.00 92.62 236 LEU A CA 1
ATOM 1963 C C . LEU A 1 236 ? -7.081 -2.968 -14.570 1.00 92.62 236 LEU A C 1
ATOM 1965 O O . LEU A 1 236 ? -6.937 -4.096 -15.028 1.00 92.62 236 LEU A O 1
ATOM 1969 N N . ASP A 1 237 ? -6.479 -1.901 -15.087 1.00 92.69 237 ASP A N 1
ATOM 1970 C CA . ASP A 1 237 ? -5.710 -1.909 -16.336 1.00 92.69 237 ASP A CA 1
ATOM 1971 C C . ASP A 1 237 ? -4.262 -1.434 -16.157 1.00 92.69 237 ASP A C 1
ATOM 1973 O O . ASP A 1 237 ? -3.518 -1.320 -17.132 1.00 92.69 237 ASP A O 1
ATOM 1977 N N . LEU A 1 238 ? -3.857 -1.161 -14.912 1.00 94.25 238 LEU A N 1
ATOM 1978 C CA . LEU A 1 238 ? -2.524 -0.689 -14.540 1.00 94.25 238 LEU A CA 1
ATOM 1979 C C . LEU A 1 238 ? -2.123 0.594 -15.282 1.00 94.25 238 LEU A C 1
ATOM 1981 O O . LEU A 1 238 ? -0.949 0.809 -15.596 1.00 94.25 238 LEU A O 1
ATOM 1985 N N . ARG A 1 239 ? -3.096 1.468 -15.568 1.00 94.25 239 ARG A N 1
ATOM 1986 C CA . ARG A 1 239 ? -2.852 2.775 -16.187 1.00 94.25 239 ARG A CA 1
ATOM 1987 C C . ARG A 1 239 ? -2.899 3.893 -15.166 1.00 94.25 239 ARG A C 1
ATOM 1989 O O . ARG A 1 239 ? -3.777 3.924 -14.307 1.00 94.25 239 ARG A O 1
ATOM 1996 N N . TYR A 1 240 ? -2.025 4.880 -15.314 1.00 94.00 240 TYR A N 1
ATOM 1997 C CA . TYR A 1 240 ? -1.978 6.035 -14.430 1.00 94.00 240 TYR A CA 1
ATOM 1998 C C . TYR A 1 240 ? -2.276 7.361 -15.129 1.00 94.00 240 TYR A C 1
ATOM 2000 O O . TYR A 1 240 ? -2.089 7.520 -16.340 1.00 94.00 240 TYR A O 1
ATOM 2008 N N . LYS A 1 241 ? -2.724 8.317 -14.313 1.00 93.00 241 LYS A N 1
ATOM 2009 C CA . LYS A 1 241 ? -2.738 9.760 -14.574 1.00 93.00 241 LYS A CA 1
ATOM 2010 C C . LYS A 1 241 ? -1.875 10.434 -13.510 1.00 93.00 241 LYS A C 1
ATOM 2012 O O . LYS A 1 241 ? -1.857 9.977 -12.372 1.00 93.00 241 LYS A O 1
ATOM 2017 N N . GLN A 1 242 ? -1.165 11.500 -13.860 1.00 90.62 242 GLN A N 1
ATOM 2018 C CA . GLN A 1 242 ? -0.320 12.251 -12.926 1.00 90.62 242 GLN A CA 1
ATOM 2019 C C . GLN A 1 242 ? -0.342 13.745 -13.241 1.00 90.62 242 GLN A C 1
ATOM 2021 O O . GLN A 1 242 ? -0.771 14.134 -14.326 1.00 90.62 242 GLN A O 1
ATOM 2026 N N . GLY A 1 243 ? 0.134 14.564 -12.302 1.00 86.81 243 GLY A N 1
ATOM 2027 C CA . GLY A 1 243 ? 0.067 16.025 -12.416 1.00 86.81 243 GLY A CA 1
ATOM 2028 C C . GLY A 1 243 ? -1.321 16.583 -12.095 1.00 86.81 243 GLY A C 1
ATOM 2029 O O . GLY A 1 243 ? -1.657 17.686 -12.513 1.00 86.81 243 GLY A O 1
ATOM 2030 N N . ILE A 1 244 ? -2.139 15.817 -11.370 1.00 87.81 244 ILE A N 1
ATOM 2031 C CA . ILE A 1 244 ? -3.450 16.257 -10.899 1.00 87.81 244 ILE A CA 1
ATOM 2032 C C . ILE A 1 244 ? -3.227 17.166 -9.695 1.00 87.81 244 ILE A C 1
ATOM 2034 O O . ILE A 1 244 ? -2.719 16.704 -8.677 1.00 87.81 244 ILE A O 1
ATOM 2038 N N . LEU A 1 245 ? -3.622 18.433 -9.775 1.00 86.75 245 LEU A N 1
ATOM 2039 C CA . LEU A 1 245 ? -3.529 19.338 -8.634 1.00 86.75 245 LEU A CA 1
ATOM 2040 C C . LEU A 1 245 ? -4.819 19.303 -7.813 1.00 86.75 245 LEU A C 1
ATOM 2042 O O . LEU A 1 245 ? -5.873 19.737 -8.274 1.00 86.75 245 LEU A O 1
ATOM 2046 N N . LEU A 1 246 ? -4.719 18.845 -6.569 1.00 82.75 246 LEU A N 1
ATOM 2047 C CA . LEU A 1 246 ? -5.825 18.818 -5.619 1.00 82.75 246 LEU A CA 1
ATOM 2048 C C . LEU A 1 246 ? -5.628 19.852 -4.494 1.00 82.75 246 LEU A C 1
ATOM 2050 O O . LEU A 1 246 ? -5.568 19.522 -3.308 1.00 82.75 246 LEU A O 1
ATOM 2054 N N . ALA A 1 247 ? -5.525 21.127 -4.882 1.00 66.12 247 ALA A N 1
ATOM 2055 C CA . ALA A 1 247 ? -5.143 22.249 -4.013 1.00 66.12 247 ALA A CA 1
ATOM 2056 C C . ALA A 1 247 ? -6.085 22.524 -2.818 1.00 66.12 247 ALA A C 1
ATOM 2058 O O . ALA A 1 247 ? -5.741 23.311 -1.938 1.00 66.12 247 ALA A O 1
ATOM 2059 N N . SER A 1 248 ? -7.273 21.913 -2.781 1.00 65.12 248 SER A N 1
ATOM 2060 C CA . SER A 1 248 ? -8.304 22.144 -1.761 1.00 65.12 248 SER A CA 1
ATOM 2061 C C . SER A 1 248 ? -8.412 21.050 -0.695 1.00 65.12 248 SER A C 1
ATOM 2063 O O . SER A 1 248 ? -9.177 21.220 0.252 1.00 65.12 248 SER A O 1
ATOM 2065 N N . ILE A 1 249 ? -7.688 19.930 -0.823 1.00 68.38 249 ILE A N 1
ATOM 2066 C CA . ILE A 1 249 ? -7.875 18.790 0.093 1.00 68.38 249 ILE A CA 1
ATOM 2067 C C . ILE A 1 249 ? -7.130 18.985 1.398 1.00 68.38 249 ILE A C 1
ATOM 2069 O O . ILE A 1 249 ? -7.675 18.636 2.439 1.00 68.38 249 ILE A O 1
ATOM 2073 N N . PHE A 1 250 ? -5.897 19.489 1.353 1.00 66.31 250 PHE A N 1
ATOM 2074 C CA . PHE A 1 250 ? -5.055 19.608 2.538 1.00 66.31 250 PHE A CA 1
ATOM 2075 C C . PHE A 1 250 ? -5.100 21.041 3.057 1.00 66.31 250 PHE A C 1
ATOM 2077 O O . PHE A 1 250 ? -4.990 21.982 2.264 1.00 66.31 250 PHE A O 1
ATOM 2084 N N . PRO A 1 251 ? -5.257 21.244 4.377 1.00 58.59 251 PRO A N 1
ATOM 2085 C CA . PRO A 1 251 ? -5.204 22.580 4.940 1.00 58.59 251 PRO A CA 1
ATOM 2086 C C . PRO A 1 251 ? -3.847 23.193 4.587 1.00 58.59 251 PRO A C 1
ATOM 2088 O O . PRO A 1 251 ? -2.817 22.526 4.714 1.00 58.59 251 PRO A O 1
ATOM 2091 N N . LYS A 1 252 ? -3.839 24.459 4.137 1.00 56.78 252 LYS A N 1
ATOM 2092 C CA . LYS A 1 252 ? -2.594 25.191 3.865 1.00 56.78 252 LYS A CA 1
ATOM 2093 C C . LYS A 1 252 ? -1.679 25.028 5.074 1.00 56.78 252 LYS A C 1
ATOM 2095 O O . LYS A 1 252 ? -2.050 25.371 6.197 1.00 56.78 252 LYS A O 1
ATOM 2100 N N . ARG A 1 253 ? -0.512 24.430 4.842 1.00 53.97 253 ARG A N 1
ATOM 2101 C CA . ARG A 1 253 ? 0.443 24.077 5.887 1.00 53.97 253 ARG A CA 1
ATOM 2102 C C . ARG A 1 253 ? 0.869 25.360 6.599 1.00 53.97 253 ARG A C 1
ATOM 2104 O O . ARG A 1 253 ? 1.644 26.143 6.059 1.00 53.97 253 ARG A O 1
ATOM 2111 N N . ASN A 1 254 ? 0.352 25.598 7.803 1.00 47.59 254 ASN A N 1
ATOM 2112 C CA . ASN A 1 254 ? 0.924 26.618 8.675 1.00 47.59 254 ASN A CA 1
ATOM 2113 C C . ASN A 1 254 ? 2.376 26.207 8.959 1.00 47.59 254 ASN A C 1
ATOM 2115 O O . ASN A 1 254 ? 2.645 25.029 9.193 1.00 47.59 254 ASN A O 1
ATOM 2119 N N . ALA A 1 255 ? 3.297 27.168 8.899 1.00 42.59 255 ALA A N 1
ATOM 2120 C CA . ALA A 1 255 ? 4.749 26.999 8.764 1.00 42.59 255 ALA A CA 1
ATOM 2121 C C . ALA A 1 255 ? 5.491 26.282 9.922 1.00 42.59 255 ALA A C 1
ATOM 2123 O O . ALA A 1 255 ? 6.707 26.398 10.033 1.00 42.59 255 ALA A O 1
ATOM 2124 N N . VAL A 1 256 ? 4.799 25.527 10.783 1.00 48.62 256 VAL A N 1
ATOM 2125 C CA . VAL A 1 256 ? 5.392 24.765 11.893 1.00 48.62 256 VAL A CA 1
ATOM 2126 C C . VAL A 1 256 ? 4.965 23.288 11.795 1.00 48.62 256 VAL A C 1
ATOM 2128 O O . VAL A 1 256 ? 3.890 22.927 12.283 1.00 48.62 256 VAL A O 1
ATOM 2131 N N . PRO A 1 257 ? 5.786 22.422 11.165 1.00 51.19 257 PRO A N 1
ATOM 2132 C CA . PRO A 1 257 ? 5.503 20.996 10.961 1.00 51.19 257 PRO A CA 1
ATOM 2133 C C . PRO A 1 257 ? 5.188 20.204 12.239 1.00 51.19 257 PRO A C 1
ATOM 2135 O O . PRO A 1 257 ? 4.418 19.251 12.184 1.00 51.19 257 PRO A O 1
ATOM 2138 N N . ASP A 1 258 ? 5.727 20.618 13.389 1.00 50.00 258 ASP A N 1
ATOM 2139 C CA . ASP A 1 258 ? 5.624 19.883 14.659 1.00 50.00 258 ASP A CA 1
ATOM 2140 C C . ASP A 1 258 ? 4.297 20.065 15.412 1.00 50.00 258 ASP A C 1
ATOM 2142 O O . ASP A 1 258 ? 4.104 19.473 16.471 1.00 50.00 258 ASP A O 1
ATOM 2146 N N . ARG A 1 259 ? 3.376 20.895 14.903 1.00 49.25 259 ARG A N 1
ATOM 2147 C CA . ARG A 1 259 ? 2.108 21.216 15.587 1.00 49.25 259 ARG A CA 1
ATOM 2148 C C . ARG A 1 259 ? 0.853 20.831 14.811 1.00 49.25 259 ARG A C 1
ATOM 2150 O O . ARG A 1 259 ? -0.246 21.166 15.249 1.00 49.25 259 ARG A O 1
ATOM 2157 N N . GLN A 1 260 ? 0.980 20.172 13.661 1.00 57.66 260 GLN A N 1
ATOM 2158 C CA . GLN A 1 260 ? -0.205 19.761 12.913 1.00 57.66 260 GLN A CA 1
ATOM 2159 C C . GLN A 1 260 ? -0.735 18.422 13.426 1.00 57.66 260 GLN A C 1
ATOM 2161 O O . GLN A 1 260 ? 0.055 17.493 13.607 1.00 57.66 260 GLN A O 1
ATOM 2166 N N . PRO A 1 261 ? -2.056 18.298 13.663 1.00 56.69 261 PRO A N 1
ATOM 2167 C CA . PRO A 1 261 ? -2.622 17.028 14.065 1.00 56.69 261 PRO A CA 1
ATOM 2168 C C . PRO A 1 261 ? -2.416 16.013 12.948 1.00 56.69 261 PRO A C 1
ATOM 2170 O O . PRO A 1 261 ? -2.452 16.369 11.766 1.00 56.69 261 PRO A O 1
ATOM 2173 N N . PRO A 1 262 ? -2.243 14.744 13.306 1.00 66.19 262 PRO A N 1
ATOM 2174 C CA . PRO A 1 262 ? -2.129 13.704 12.316 1.00 66.19 262 PRO A CA 1
ATOM 2175 C C . PRO A 1 262 ? -3.384 13.606 11.458 1.00 66.19 262 PRO A C 1
ATOM 2177 O O . PRO A 1 262 ? -4.513 13.683 11.953 1.00 66.19 262 PRO A O 1
ATOM 2180 N N . ILE A 1 263 ? -3.170 13.394 10.164 1.00 77.81 263 ILE A N 1
ATOM 2181 C CA . ILE A 1 263 ? -4.256 13.186 9.215 1.00 77.81 263 ILE A CA 1
ATOM 2182 C C . ILE A 1 263 ? -4.662 11.718 9.289 1.00 77.81 263 ILE A C 1
ATOM 2184 O O . ILE A 1 263 ? -3.843 10.821 9.082 1.00 77.81 263 ILE A O 1
ATOM 2188 N N . THR A 1 264 ? -5.929 11.482 9.598 1.00 86.69 264 THR A N 1
ATOM 2189 C CA . THR A 1 264 ? -6.551 10.164 9.473 1.00 86.69 264 THR A CA 1
ATOM 2190 C C . THR A 1 264 ? -7.318 10.106 8.162 1.00 86.69 264 THR A C 1
ATOM 2192 O O . THR A 1 264 ? -7.934 11.092 7.756 1.00 86.69 264 THR A O 1
ATOM 2195 N N . GLN A 1 265 ? -7.272 8.960 7.492 1.00 90.50 265 GLN A N 1
ATOM 2196 C CA . GLN A 1 265 ? -7.989 8.730 6.241 1.00 90.50 265 GLN A CA 1
ATOM 2197 C C . GLN A 1 265 ? -8.985 7.592 6.427 1.00 90.50 265 GLN A C 1
ATOM 2199 O O . GLN A 1 265 ? -8.605 6.517 6.880 1.00 90.50 265 GLN A O 1
ATOM 2204 N N . HIS A 1 266 ? -10.243 7.817 6.064 1.00 94.56 266 HIS A N 1
ATOM 2205 C CA . HIS A 1 266 ? -11.262 6.774 5.954 1.00 94.56 266 HIS A CA 1
ATOM 2206 C C . HIS A 1 266 ? -11.554 6.547 4.478 1.00 94.56 266 HIS A C 1
ATOM 2208 O O . HIS A 1 266 ? -12.020 7.445 3.777 1.00 94.56 266 HIS A O 1
ATOM 2214 N N . VAL A 1 267 ? -11.209 5.361 3.999 1.00 95.50 267 VAL A N 1
ATOM 2215 C CA . VAL A 1 267 ? -11.327 4.961 2.604 1.00 95.50 267 VAL A CA 1
ATOM 2216 C C . VAL A 1 267 ? -12.580 4.107 2.456 1.00 95.50 267 VAL A C 1
ATOM 2218 O O . VAL A 1 267 ? -12.641 2.994 2.974 1.00 95.50 267 VAL A O 1
ATOM 2221 N N . CYS A 1 268 ? -13.570 4.633 1.738 1.00 95.94 268 CYS A N 1
ATOM 2222 C CA . CYS A 1 268 ? -14.850 3.987 1.455 1.00 95.94 268 CYS A CA 1
ATOM 2223 C C . CYS A 1 268 ? -14.955 3.722 -0.048 1.00 95.94 268 CYS A C 1
ATOM 2225 O O . CYS A 1 268 ? -15.404 4.580 -0.815 1.00 95.94 268 CYS A O 1
ATOM 2227 N N . GLY A 1 269 ? -14.512 2.544 -0.492 1.00 95.81 269 GLY A N 1
ATOM 2228 C CA . GLY A 1 269 ? -14.444 2.249 -1.925 1.00 95.81 269 GLY A CA 1
ATOM 2229 C C . GLY A 1 269 ? -13.440 3.171 -2.621 1.00 95.81 269 GLY A C 1
ATOM 2230 O O . GLY A 1 269 ? -12.252 3.118 -2.314 1.00 95.81 269 GLY A O 1
ATOM 2231 N N . ASN A 1 270 ? -13.917 4.028 -3.529 1.00 96.50 270 ASN A N 1
ATOM 2232 C CA . ASN A 1 270 ? -13.098 5.017 -4.248 1.00 96.50 270 ASN A CA 1
ATOM 2233 C C . ASN A 1 270 ? -13.157 6.431 -3.648 1.00 96.50 270 ASN A C 1
ATOM 2235 O O . ASN A 1 270 ? -12.585 7.365 -4.212 1.00 96.50 270 ASN A O 1
ATOM 2239 N N . LYS A 1 271 ? -13.833 6.601 -2.506 1.00 95.81 271 LYS A N 1
ATOM 2240 C CA . LYS A 1 271 ? -13.903 7.872 -1.780 1.00 95.81 271 LYS A CA 1
ATOM 2241 C C . LYS A 1 271 ? -12.960 7.865 -0.588 1.00 95.81 271 LYS A C 1
ATOM 2243 O O . LYS A 1 271 ? -12.893 6.881 0.145 1.00 95.81 271 LYS A O 1
ATOM 2248 N N . ILE A 1 272 ? -12.263 8.973 -0.379 1.00 93.06 272 ILE A N 1
ATOM 2249 C CA . ILE A 1 272 ? -11.365 9.183 0.756 1.00 93.06 272 ILE A CA 1
ATOM 2250 C C . ILE A 1 272 ? -11.908 10.351 1.565 1.00 93.06 272 ILE A C 1
ATOM 2252 O O . ILE A 1 272 ? -12.038 11.453 1.039 1.00 93.06 272 ILE A O 1
ATOM 2256 N N . TYR A 1 273 ? -12.194 10.118 2.838 1.00 91.81 273 TYR A N 1
ATOM 2257 C CA . TYR A 1 273 ? -12.550 11.147 3.805 1.00 91.81 273 TYR A CA 1
ATOM 2258 C C . TYR A 1 273 ? -11.340 11.439 4.684 1.00 91.81 273 TYR A C 1
ATOM 2260 O O . TYR A 1 273 ? -10.731 10.525 5.243 1.00 91.81 273 TYR A O 1
ATOM 2268 N N . PHE A 1 274 ? -10.997 12.713 4.821 1.00 87.44 274 PHE A N 1
ATOM 2269 C CA . PHE A 1 274 ? -9.880 13.153 5.640 1.00 87.44 274 PHE A CA 1
ATOM 2270 C C . PHE A 1 274 ? -10.388 13.716 6.958 1.00 87.44 274 PHE A C 1
ATOM 2272 O O . PHE A 1 274 ? -11.299 14.548 7.004 1.00 87.44 274 PHE A O 1
ATOM 2279 N N . PHE A 1 275 ? -9.752 13.268 8.031 1.00 85.25 275 PHE A N 1
ATOM 2280 C CA . PHE A 1 275 ? -10.044 13.673 9.392 1.00 85.25 275 PHE A CA 1
ATOM 2281 C C . PHE A 1 275 ? -8.829 14.375 9.978 1.00 85.25 275 PHE A C 1
ATOM 2283 O O . PHE A 1 275 ? -7.694 13.901 9.865 1.00 85.25 275 PHE A O 1
ATOM 2290 N N . GLN A 1 276 ? -9.088 15.508 10.617 1.00 81.25 276 GLN A N 1
ATOM 2291 C CA . GLN A 1 276 ? -8.149 16.169 11.496 1.00 81.25 276 GLN A CA 1
ATOM 2292 C C . GLN A 1 276 ? -8.575 15.780 12.898 1.00 81.25 276 GLN A C 1
ATOM 2294 O O . GLN A 1 276 ? -9.668 16.121 13.351 1.00 81.25 276 GLN A O 1
ATOM 2299 N N . ASP A 1 277 ? -7.718 15.018 13.562 1.00 77.81 277 ASP A N 1
ATOM 2300 C CA . ASP A 1 277 ? -8.054 14.399 14.831 1.00 77.81 277 ASP A CA 1
ATOM 2301 C C . ASP A 1 277 ? -9.213 13.383 14.705 1.00 77.81 277 ASP A C 1
ATOM 2303 O O . ASP A 1 277 ? -9.016 12.282 14.193 1.00 77.81 277 ASP A O 1
ATOM 2307 N N . THR A 1 278 ? -10.418 13.760 15.133 1.00 79.31 278 THR A N 1
ATOM 2308 C CA . THR A 1 278 ? -11.658 12.976 14.991 1.00 79.31 278 THR A CA 1
ATOM 2309 C C . THR A 1 278 ? -12.729 13.700 14.171 1.00 79.31 278 THR A C 1
ATOM 2311 O O . THR A 1 278 ? -13.848 13.203 14.032 1.00 79.31 278 THR A O 1
ATOM 2314 N N . THR A 1 279 ? -12.394 14.863 13.607 1.00 82.44 279 THR A N 1
ATOM 2315 C CA . THR A 1 279 ? -13.326 15.725 12.877 1.00 82.44 279 THR A CA 1
ATOM 2316 C C . THR A 1 279 ? -13.059 15.628 11.374 1.00 82.44 279 THR A C 1
ATOM 2318 O O . THR A 1 279 ? -11.930 15.896 10.950 1.00 82.44 279 THR A O 1
ATOM 2321 N N . PRO A 1 280 ? -14.053 15.256 10.548 1.00 85.75 280 PRO A N 1
ATOM 2322 C CA . PRO A 1 280 ? -13.896 15.261 9.097 1.00 85.75 280 PRO A CA 1
ATOM 2323 C C . PRO A 1 280 ? -13.753 16.701 8.593 1.00 85.75 280 PRO A C 1
ATOM 2325 O O . PRO A 1 280 ? -14.459 17.590 9.068 1.00 85.75 280 PRO A O 1
ATOM 2328 N N . TYR A 1 281 ? -12.862 16.939 7.630 1.00 86.62 281 TYR A N 1
ATOM 2329 C CA . TYR A 1 281 ? -12.634 18.288 7.089 1.00 86.62 281 TYR A CA 1
ATOM 2330 C C . TYR A 1 281 ? -12.585 18.355 5.559 1.00 86.62 281 TYR A C 1
ATOM 2332 O O . TYR A 1 281 ? -12.874 19.408 4.995 1.00 86.62 281 TYR A O 1
ATOM 2340 N N . SER A 1 282 ? -12.250 17.263 4.869 1.00 87.94 282 SER A N 1
ATOM 2341 C CA . SER A 1 282 ? -12.266 17.211 3.404 1.00 87.94 282 SER A CA 1
ATOM 2342 C C . SER A 1 282 ? -12.557 15.800 2.895 1.00 87.94 282 SER A C 1
ATOM 2344 O O . SER A 1 282 ? -12.515 14.823 3.648 1.00 87.94 282 SER A O 1
ATOM 2346 N N . GLN A 1 283 ? -12.894 15.691 1.610 1.00 91.31 283 GLN A N 1
ATOM 2347 C CA . GLN A 1 283 ? -13.085 14.409 0.940 1.00 91.31 283 GLN A CA 1
ATOM 2348 C C . GLN A 1 283 ? -12.629 14.471 -0.517 1.00 91.31 283 GLN A C 1
ATOM 2350 O O . GLN A 1 283 ? -12.596 15.543 -1.122 1.00 91.31 283 GLN A O 1
ATOM 2355 N N . VAL A 1 284 ? -12.338 13.305 -1.084 1.00 91.25 284 VAL A N 1
ATOM 2356 C CA . VAL A 1 284 ? -11.995 13.118 -2.495 1.00 91.25 284 VAL A CA 1
ATOM 2357 C C . VAL A 1 284 ? -12.743 11.929 -3.047 1.00 91.25 284 VAL A C 1
ATOM 2359 O O . VAL A 1 284 ? -12.788 10.878 -2.417 1.00 91.25 284 VAL A O 1
ATOM 2362 N N . ASP A 1 285 ? -13.268 12.087 -4.253 1.00 94.25 285 ASP A N 1
ATOM 2363 C CA . ASP A 1 285 ? -13.817 11.002 -5.054 1.00 94.25 285 ASP A CA 1
ATOM 2364 C C . ASP A 1 285 ? -12.834 10.681 -6.189 1.00 94.25 285 ASP A C 1
ATOM 2366 O O . ASP A 1 285 ? -12.664 11.472 -7.122 1.00 94.25 285 ASP A O 1
ATOM 2370 N N . LEU A 1 286 ? -12.145 9.539 -6.093 1.00 93.81 286 LEU A N 1
ATOM 2371 C CA . LEU A 1 286 ? -11.124 9.160 -7.070 1.00 93.81 286 LEU A CA 1
ATOM 2372 C C . LEU A 1 286 ? -11.715 8.803 -8.435 1.00 93.81 286 LEU A C 1
ATOM 2374 O O . LEU A 1 286 ? -11.028 9.009 -9.432 1.00 93.81 286 LEU A O 1
ATOM 2378 N N . ASP A 1 287 ? -12.967 8.342 -8.516 1.00 94.81 287 ASP A N 1
ATOM 2379 C CA . ASP A 1 287 ? -13.629 8.130 -9.808 1.00 94.81 287 ASP A CA 1
ATOM 2380 C C . ASP A 1 287 ? -13.792 9.458 -10.543 1.00 94.81 287 ASP A C 1
ATOM 2382 O O . ASP A 1 287 ? -13.456 9.570 -11.723 1.00 94.81 287 ASP A O 1
ATOM 2386 N N . SER A 1 288 ? -14.256 10.485 -9.831 1.00 92.25 288 SER A N 1
ATOM 2387 C CA . SER A 1 288 ? -14.440 11.824 -10.394 1.00 92.25 288 SER A CA 1
ATOM 2388 C C . SER A 1 288 ? -13.108 12.433 -10.836 1.00 92.25 288 SER A C 1
ATOM 2390 O O . SER A 1 288 ? -12.995 12.954 -11.947 1.00 92.25 288 SER A O 1
ATOM 2392 N N . VAL A 1 289 ? -12.071 12.313 -10.000 1.00 90.50 289 VAL A N 1
ATOM 2393 C CA . VAL A 1 289 ? -10.731 12.831 -10.309 1.00 90.50 289 VAL A CA 1
ATOM 2394 C C . VAL A 1 289 ? -10.097 12.076 -11.481 1.00 90.50 289 VAL A C 1
ATOM 2396 O O . VAL A 1 289 ? -9.545 12.696 -12.392 1.00 90.50 289 VAL A O 1
ATOM 2399 N N . TYR A 1 290 ? -10.186 10.744 -11.499 1.00 91.31 290 TYR A N 1
ATOM 2400 C CA . TYR A 1 290 ? -9.587 9.934 -12.556 1.00 91.31 290 TYR A CA 1
ATOM 2401 C C . TYR A 1 290 ? -10.316 10.098 -13.891 1.00 91.31 290 TYR A C 1
ATOM 2403 O O . TYR A 1 290 ? -9.667 10.079 -14.934 1.00 91.31 290 TYR A O 1
ATOM 2411 N N . ARG A 1 291 ? -11.640 10.296 -13.907 1.00 90.12 291 ARG A N 1
ATOM 2412 C CA . ARG A 1 291 ? -12.420 10.449 -15.152 1.00 90.12 291 ARG A CA 1
ATOM 2413 C C . ARG A 1 291 ? -12.395 11.856 -15.746 1.00 90.12 291 ARG A C 1
ATOM 2415 O O . ARG A 1 291 ? -12.756 11.994 -16.910 1.00 90.12 291 ARG A O 1
ATOM 2422 N N . ALA A 1 292 ? -11.924 12.867 -15.013 1.00 86.31 292 ALA A N 1
ATOM 2423 C CA . ALA A 1 292 ? -11.784 14.227 -15.532 1.00 86.31 292 ALA A CA 1
ATOM 2424 C C . ALA A 1 292 ? -11.029 14.247 -16.885 1.00 86.31 292 ALA A C 1
ATOM 2426 O O . ALA A 1 292 ? -9.996 13.581 -17.060 1.00 86.31 292 ALA A O 1
ATOM 2427 N N . HIS A 1 293 ? -11.605 14.961 -17.860 1.00 54.38 293 HIS A N 1
ATOM 2428 C CA . HIS A 1 293 ? -11.520 14.610 -19.284 1.00 54.38 293 HIS A CA 1
ATOM 2429 C C . HIS A 1 293 ? -10.243 15.015 -20.044 1.00 54.38 293 HIS A C 1
ATOM 2431 O O . HIS A 1 293 ? -10.081 14.575 -21.177 1.00 54.38 293 HIS A O 1
ATOM 2437 N N . ASP A 1 294 ? -9.275 15.702 -19.434 1.00 75.25 294 ASP A N 1
ATOM 2438 C CA . ASP A 1 294 ? -8.159 16.299 -20.199 1.00 75.25 294 ASP A CA 1
ATOM 2439 C C . ASP A 1 294 ? -6.778 15.662 -19.977 1.00 75.25 294 ASP A C 1
ATOM 2441 O O . ASP A 1 294 ? -5.767 16.126 -20.503 1.00 75.25 294 ASP A O 1
ATOM 2445 N N . MET A 1 295 ? -6.698 14.562 -19.224 1.00 78.31 295 MET A N 1
ATOM 2446 C CA . MET A 1 295 ? -5.411 13.928 -18.917 1.00 78.31 295 MET A CA 1
ATOM 2447 C C . MET A 1 295 ? -5.183 12.636 -19.691 1.00 78.31 295 MET A C 1
ATOM 2449 O O . MET A 1 295 ? -5.975 11.691 -19.621 1.00 78.31 295 MET A O 1
ATOM 2453 N N . ARG A 1 296 ? -4.029 12.565 -20.361 1.00 85.38 296 ARG A N 1
ATOM 2454 C CA . ARG A 1 296 ? -3.547 11.346 -21.019 1.00 85.38 296 ARG A CA 1
ATOM 2455 C C . ARG A 1 296 ? -3.274 10.259 -19.979 1.00 85.38 296 ARG A C 1
ATOM 2457 O O . ARG A 1 296 ? -2.533 10.486 -19.027 1.00 85.38 296 ARG A O 1
ATOM 2464 N N . THR A 1 297 ? -3.820 9.068 -20.202 1.00 91.81 297 THR A N 1
ATOM 2465 C CA . THR A 1 297 ? -3.507 7.871 -19.411 1.00 91.81 297 THR A CA 1
ATOM 2466 C C . THR A 1 297 ? -2.310 7.136 -20.008 1.00 91.81 297 THR A C 1
ATOM 2468 O O . THR A 1 297 ? -2.224 6.965 -21.228 1.00 91.81 297 THR A O 1
ATOM 2471 N N . ARG A 1 298 ? -1.409 6.642 -19.159 1.00 92.19 298 ARG A N 1
ATOM 2472 C CA . ARG A 1 298 ? -0.226 5.860 -19.566 1.00 92.19 298 ARG A CA 1
ATOM 2473 C C . ARG A 1 298 ? -0.206 4.519 -18.840 1.00 92.19 298 ARG A C 1
ATOM 2475 O O . ARG A 1 298 ? -0.679 4.441 -17.717 1.00 92.19 298 ARG A O 1
ATOM 2482 N N . SER A 1 299 ? 0.318 3.471 -19.473 1.00 94.12 299 SER A N 1
ATOM 2483 C CA . SER A 1 299 ? 0.599 2.199 -18.782 1.00 94.12 299 SER A CA 1
ATOM 2484 C C . SER A 1 299 ? 1.681 2.425 -17.736 1.00 94.12 299 SER A C 1
ATOM 2486 O O . SER A 1 299 ? 2.677 3.056 -18.072 1.00 94.12 299 SER A O 1
ATOM 2488 N N . ILE A 1 300 ? 1.523 1.898 -16.520 1.00 94.06 300 ILE A N 1
ATOM 2489 C CA . ILE A 1 300 ? 2.537 1.990 -15.457 1.00 94.06 300 ILE A CA 1
ATOM 2490 C C . ILE A 1 300 ? 3.809 1.201 -15.796 1.00 94.06 300 ILE A C 1
ATOM 2492 O O . ILE A 1 300 ? 4.914 1.591 -15.419 1.00 94.06 300 ILE A O 1
ATOM 2496 N N . LEU A 1 301 ? 3.652 0.102 -16.535 1.00 93.81 301 LEU A N 1
ATOM 2497 C CA . LEU A 1 301 ? 4.753 -0.723 -17.005 1.00 93.81 301 LEU A CA 1
ATOM 2498 C C . LEU A 1 301 ? 5.208 -0.232 -18.374 1.00 93.81 301 LEU A C 1
ATOM 2500 O O . LEU A 1 301 ? 4.382 0.071 -19.246 1.00 93.81 301 LEU A O 1
ATOM 2504 N N . GLN A 1 302 ? 6.523 -0.193 -18.567 1.00 91.69 302 GLN A N 1
ATOM 2505 C CA . GLN A 1 302 ? 7.111 -0.028 -19.887 1.00 91.69 302 GLN A CA 1
ATOM 2506 C C . GLN A 1 302 ? 6.667 -1.194 -20.781 1.00 91.69 302 GLN A C 1
ATOM 2508 O O . GLN A 1 302 ? 6.634 -2.339 -20.316 1.00 91.69 302 GLN A O 1
ATOM 2513 N N . PRO A 1 303 ? 6.341 -0.942 -22.062 1.00 82.94 303 PRO A N 1
ATOM 2514 C CA . PRO A 1 303 ? 6.100 -2.028 -22.995 1.00 82.94 303 PRO A CA 1
ATOM 2515 C C . PRO A 1 303 ? 7.354 -2.899 -23.048 1.00 82.94 303 PRO A C 1
ATOM 2517 O O . PRO A 1 303 ? 8.470 -2.381 -23.141 1.00 82.94 303 PRO A O 1
ATOM 2520 N N . ALA A 1 304 ? 7.183 -4.221 -22.989 1.00 74.38 304 ALA A N 1
ATOM 2521 C CA . ALA A 1 304 ? 8.293 -5.120 -23.253 1.00 74.38 304 ALA A CA 1
ATOM 2522 C C . ALA A 1 304 ? 8.891 -4.724 -24.609 1.00 74.38 304 ALA A C 1
ATOM 2524 O O . ALA A 1 304 ? 8.161 -4.616 -25.599 1.00 74.38 304 ALA A O 1
ATOM 2525 N N . LEU A 1 305 ? 10.203 -4.476 -24.656 1.00 62.47 305 LEU A N 1
ATOM 2526 C CA . LEU A 1 305 ? 10.936 -4.381 -25.913 1.00 62.47 305 LEU A CA 1
ATOM 2527 C C . LEU A 1 305 ? 10.847 -5.759 -26.565 1.00 62.47 305 LEU A C 1
ATOM 2529 O O . LEU A 1 305 ? 11.727 -6.604 -26.411 1.00 62.47 305 LEU A O 1
ATOM 2533 N N . VAL A 1 306 ? 9.747 -6.011 -27.271 1.00 53.91 306 VAL A N 1
ATOM 2534 C CA . VAL A 1 306 ? 9.631 -7.138 -28.178 1.00 53.91 306 VAL A CA 1
ATOM 2535 C C . VAL A 1 306 ? 10.518 -6.763 -29.347 1.00 53.91 306 VAL A C 1
ATOM 2537 O O . VAL A 1 306 ? 10.074 -6.201 -30.347 1.00 53.91 306 VAL A O 1
ATOM 2540 N N . LEU A 1 307 ? 11.814 -7.018 -29.187 1.00 51.41 307 LEU A N 1
ATOM 2541 C CA . LEU A 1 307 ? 12.744 -7.033 -30.293 1.00 51.41 307 LEU A CA 1
ATOM 2542 C 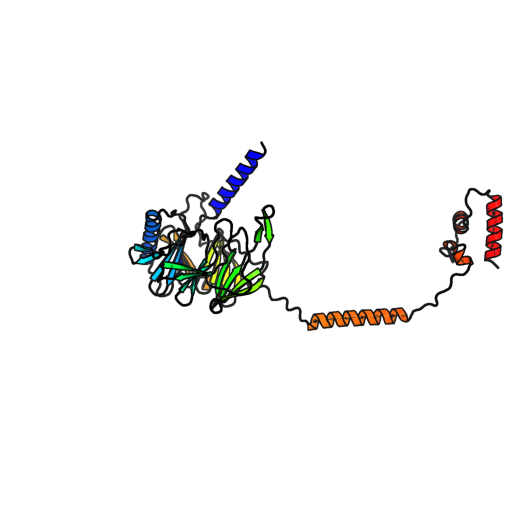C . LEU A 1 307 ? 12.223 -8.135 -31.212 1.00 51.41 307 LEU A C 1
ATOM 2544 O O . LEU A 1 307 ? 12.422 -9.324 -30.961 1.00 51.41 307 LEU A O 1
ATOM 2548 N N . ASN A 1 308 ? 11.423 -7.746 -32.202 1.00 51.72 308 ASN A N 1
ATOM 2549 C CA . ASN A 1 308 ? 10.805 -8.693 -33.103 1.00 51.72 308 ASN A CA 1
ATOM 2550 C C . ASN A 1 308 ? 11.955 -9.432 -33.784 1.00 51.72 308 ASN A C 1
ATOM 2552 O O . ASN A 1 308 ? 12.673 -8.841 -34.591 1.00 51.72 308 ASN A O 1
ATOM 2556 N N . LYS A 1 309 ? 12.165 -10.705 -33.422 1.00 60.44 309 LYS A N 1
ATOM 2557 C CA . LYS A 1 309 ? 13.285 -11.511 -33.928 1.00 60.44 309 LYS A CA 1
ATOM 2558 C C . LYS A 1 309 ? 13.350 -11.461 -35.454 1.00 60.44 309 LYS A C 1
ATOM 2560 O O . LYS A 1 309 ? 14.442 -11.475 -36.006 1.00 60.44 309 LYS A O 1
ATOM 2565 N N . LYS A 1 310 ? 12.202 -11.312 -36.130 1.00 66.38 310 LYS A N 1
ATOM 2566 C CA . LYS A 1 310 ? 12.140 -11.109 -37.581 1.00 66.38 310 LYS A CA 1
ATOM 2567 C C . LYS A 1 310 ? 12.819 -9.811 -38.016 1.00 66.38 310 LYS A C 1
ATOM 2569 O O . LYS A 1 310 ? 13.642 -9.872 -38.908 1.00 66.38 310 LYS A O 1
ATOM 2574 N N . VAL A 1 311 ? 12.563 -8.678 -37.362 1.00 72.62 311 VAL A N 1
ATOM 2575 C CA . VAL A 1 311 ? 13.177 -7.376 -37.699 1.00 72.62 311 VAL A CA 1
ATOM 2576 C C . VAL A 1 311 ? 14.692 -7.406 -37.505 1.00 72.62 311 VAL A C 1
ATOM 2578 O O . VAL A 1 311 ? 15.421 -6.906 -38.356 1.00 72.62 311 VAL A O 1
ATOM 2581 N N . TRP A 1 312 ? 15.179 -8.042 -36.436 1.00 73.38 312 TRP A N 1
ATOM 2582 C CA . TRP A 1 312 ? 16.621 -8.180 -36.209 1.00 73.38 312 TRP A CA 1
ATOM 2583 C C . TRP A 1 312 ? 17.276 -9.113 -37.234 1.00 73.38 312 TRP A C 1
ATOM 2585 O O . TRP A 1 312 ? 18.318 -8.780 -37.786 1.00 73.38 312 TRP A O 1
ATOM 2595 N N . MET A 1 313 ? 16.629 -10.237 -37.561 1.00 73.50 313 MET A N 1
ATOM 2596 C CA . MET A 1 313 ? 17.085 -11.149 -38.617 1.00 73.50 313 MET A CA 1
ATOM 2597 C C . MET A 1 313 ? 17.050 -10.492 -40.002 1.00 73.50 313 MET A C 1
ATOM 2599 O O . MET A 1 313 ? 17.968 -10.696 -40.787 1.00 73.50 313 MET A O 1
ATOM 2603 N N . THR A 1 314 ? 16.041 -9.668 -40.302 1.00 80.44 314 THR A N 1
ATOM 2604 C CA . THR A 1 314 ? 15.975 -8.892 -41.547 1.00 80.44 314 THR A CA 1
ATOM 2605 C C . THR A 1 314 ? 17.071 -7.830 -41.585 1.00 80.44 314 THR A C 1
ATOM 2607 O O . THR A 1 314 ? 17.740 -7.702 -42.603 1.00 80.44 314 THR A O 1
ATOM 2610 N N . GLY A 1 315 ? 17.318 -7.117 -40.482 1.00 83.38 315 GLY A N 1
ATOM 2611 C CA . GLY A 1 315 ? 18.418 -6.154 -40.379 1.00 83.38 315 GLY A CA 1
ATOM 2612 C C . GLY A 1 315 ? 19.790 -6.809 -40.554 1.00 83.38 315 GLY A C 1
ATOM 2613 O O . GLY A 1 315 ? 20.620 -6.305 -41.308 1.00 83.38 315 GLY A O 1
ATOM 2614 N N . LEU A 1 316 ? 20.003 -7.976 -39.938 1.00 86.31 316 LEU A N 1
ATOM 2615 C CA . LEU A 1 316 ? 21.223 -8.766 -40.101 1.00 86.31 316 LEU A CA 1
ATOM 2616 C C . LEU A 1 316 ? 21.375 -9.267 -41.544 1.00 86.31 316 LEU A C 1
ATOM 2618 O O . LEU A 1 316 ? 22.454 -9.165 -42.117 1.00 86.31 316 LEU A O 1
ATOM 2622 N N . PHE A 1 317 ? 20.292 -9.750 -42.159 1.00 87.56 317 PHE A N 1
ATOM 2623 C CA . PHE A 1 317 ? 20.288 -10.188 -43.554 1.00 87.56 317 PHE A CA 1
ATOM 2624 C C . PHE A 1 317 ? 20.618 -9.037 -44.510 1.00 87.56 317 PHE A C 1
ATOM 2626 O O . PHE A 1 317 ? 21.438 -9.208 -45.406 1.00 87.56 317 PHE A O 1
ATOM 2633 N N . VAL A 1 318 ? 20.055 -7.845 -44.292 1.00 89.06 318 VAL A N 1
ATOM 2634 C CA . VAL A 1 318 ? 20.378 -6.646 -45.079 1.00 89.06 318 VAL A CA 1
ATOM 2635 C C . VAL A 1 318 ? 21.847 -6.260 -44.906 1.00 89.06 318 VAL A C 1
ATOM 2637 O O . VAL A 1 318 ? 22.514 -6.000 -45.902 1.00 89.06 318 VAL A O 1
ATOM 2640 N N . LEU A 1 319 ? 22.386 -6.285 -43.683 1.00 87.88 319 LEU A N 1
ATOM 2641 C CA . LEU A 1 319 ? 23.810 -6.024 -43.440 1.00 87.88 319 LEU A CA 1
ATOM 2642 C C . LEU A 1 319 ? 24.715 -7.042 -44.142 1.00 87.88 319 LEU A C 1
ATOM 2644 O O . LEU A 1 319 ? 25.723 -6.647 -44.728 1.00 87.88 319 LEU A O 1
ATOM 2648 N N . VAL A 1 320 ? 24.345 -8.327 -44.142 1.00 90.56 320 VAL A N 1
ATOM 2649 C CA . VAL A 1 320 ? 25.066 -9.386 -44.867 1.00 90.56 320 VAL A CA 1
ATOM 2650 C C . VAL A 1 320 ? 24.993 -9.153 -46.378 1.00 90.56 320 VAL A C 1
ATOM 2652 O O . VAL A 1 320 ? 26.018 -9.166 -47.048 1.00 90.56 320 VAL A O 1
ATOM 2655 N N . VAL A 1 321 ? 23.817 -8.858 -46.933 1.00 88.94 321 VAL A N 1
ATOM 2656 C CA . VAL A 1 321 ? 23.661 -8.573 -48.369 1.00 88.94 321 VAL A CA 1
ATOM 2657 C C . VAL A 1 321 ? 24.446 -7.324 -48.779 1.00 88.94 321 VAL A C 1
ATOM 2659 O O . VAL A 1 321 ? 25.103 -7.330 -49.818 1.00 88.94 321 VAL A O 1
ATOM 2662 N N . LEU A 1 322 ? 24.437 -6.266 -47.967 1.00 85.56 322 LEU A N 1
ATOM 2663 C CA . LEU A 1 322 ? 25.217 -5.051 -48.212 1.00 85.56 322 LEU A CA 1
ATOM 2664 C C . LEU A 1 322 ? 26.727 -5.304 -48.134 1.00 85.56 322 LEU A C 1
ATOM 2666 O O . LEU A 1 322 ? 27.477 -4.761 -48.940 1.00 85.56 322 LEU A O 1
ATOM 2670 N N . SER A 1 323 ? 27.187 -6.158 -47.218 1.00 81.19 323 SER A N 1
ATOM 2671 C CA . SER A 1 323 ? 28.608 -6.512 -47.131 1.00 81.19 323 SER A CA 1
ATOM 2672 C C . SER A 1 323 ? 29.043 -7.437 -48.270 1.00 81.19 323 SER A C 1
ATOM 2674 O O . SER A 1 323 ? 30.080 -7.183 -48.877 1.00 81.19 323 SER A O 1
ATOM 2676 N N . VAL A 1 324 ? 28.230 -8.422 -48.666 1.00 83.06 324 VAL A N 1
ATOM 2677 C CA . VAL A 1 324 ? 28.507 -9.254 -49.852 1.00 83.06 324 VAL A CA 1
ATOM 2678 C C . VAL A 1 324 ? 28.499 -8.420 -51.135 1.00 83.06 324 VAL A C 1
ATOM 2680 O O . VAL A 1 324 ? 29.401 -8.559 -51.955 1.00 83.06 324 VAL A O 1
ATOM 2683 N N . THR A 1 325 ? 27.536 -7.512 -51.313 1.00 77.81 325 THR A N 1
ATOM 2684 C CA . THR A 1 325 ? 27.493 -6.638 -52.500 1.00 77.81 325 THR A CA 1
ATOM 2685 C C . THR A 1 325 ? 28.604 -5.586 -52.493 1.00 77.81 325 THR A C 1
ATOM 2687 O O . THR A 1 325 ? 29.147 -5.281 -53.554 1.00 77.81 325 THR A O 1
ATOM 2690 N N . GLY A 1 326 ? 29.009 -5.080 -51.324 1.00 75.00 326 GLY A N 1
ATOM 2691 C CA . GLY A 1 326 ? 30.177 -4.209 -51.174 1.00 75.00 326 GLY A CA 1
ATOM 2692 C C . GLY A 1 326 ? 31.484 -4.915 -51.543 1.00 75.00 326 GLY A C 1
ATOM 2693 O O . GLY A 1 326 ? 32.292 -4.356 -52.280 1.00 75.00 326 GLY A O 1
ATOM 2694 N N . ILE A 1 327 ? 31.655 -6.168 -51.112 1.00 71.38 327 ILE A N 1
ATOM 2695 C CA . ILE A 1 327 ? 32.806 -7.013 -51.470 1.00 71.38 327 ILE A CA 1
ATOM 2696 C C . ILE A 1 327 ? 32.777 -7.394 -52.959 1.00 71.38 327 ILE A C 1
ATOM 2698 O O . ILE A 1 327 ? 33.812 -7.379 -53.618 1.00 71.38 327 ILE A O 1
ATOM 2702 N N . ALA A 1 328 ? 31.604 -7.689 -53.525 1.00 69.12 328 ALA A N 1
ATOM 2703 C CA . ALA A 1 328 ? 31.457 -8.005 -54.948 1.00 69.12 328 ALA A CA 1
ATOM 2704 C C . ALA A 1 328 ? 31.698 -6.787 -55.859 1.00 69.12 328 ALA A C 1
ATOM 2706 O O . ALA A 1 328 ? 32.181 -6.933 -56.979 1.00 69.12 328 ALA A O 1
ATOM 2707 N N . ARG A 1 329 ? 31.390 -5.572 -55.387 1.00 64.12 329 ARG A N 1
ATOM 2708 C CA . ARG A 1 329 ? 31.727 -4.329 -56.097 1.00 64.12 329 ARG A CA 1
ATOM 2709 C C . ARG A 1 329 ? 33.206 -3.972 -55.973 1.00 64.12 329 ARG A C 1
ATOM 2711 O O . ARG A 1 329 ? 33.773 -3.494 -56.948 1.00 64.12 329 ARG A O 1
ATOM 2718 N N . SER A 1 330 ? 33.844 -4.231 -54.830 1.00 55.31 330 SER A N 1
ATOM 2719 C CA . SER A 1 330 ? 35.281 -3.971 -54.659 1.00 55.31 330 SER A CA 1
ATOM 2720 C C . SER A 1 330 ? 36.174 -5.013 -55.343 1.00 55.31 330 SER A C 1
ATOM 2722 O O . SER A 1 330 ? 37.302 -4.698 -55.720 1.00 55.31 330 SER A O 1
ATOM 2724 N N . SER A 1 331 ? 35.676 -6.231 -55.583 1.00 53.22 331 SER A N 1
ATOM 2725 C CA . SER A 1 331 ? 36.402 -7.262 -56.335 1.00 53.22 331 SER A CA 1
ATOM 2726 C C . SER A 1 331 ? 36.389 -7.048 -57.857 1.00 53.22 331 SER A C 1
ATOM 2728 O O . SER A 1 331 ? 37.243 -7.608 -58.544 1.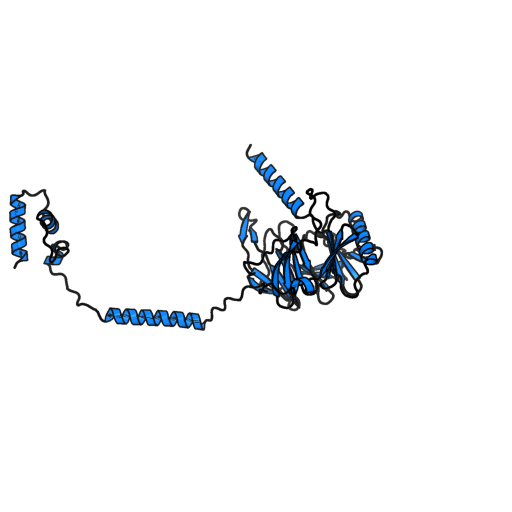00 53.22 331 SER A O 1
ATOM 2730 N N . GLY A 1 332 ? 35.492 -6.199 -58.379 1.00 52.78 332 GLY A N 1
ATOM 2731 C CA . GLY A 1 332 ? 35.423 -5.810 -59.796 1.00 52.78 332 GLY A CA 1
ATOM 2732 C C . GLY A 1 332 ? 36.465 -4.773 -60.237 1.00 52.78 332 GLY A C 1
ATOM 2733 O O . GLY A 1 332 ? 36.657 -4.569 -61.431 1.00 52.78 332 GLY A O 1
ATOM 2734 N N . THR A 1 333 ? 37.182 -4.152 -59.297 1.00 50.09 333 THR A N 1
ATOM 2735 C CA . THR A 1 333 ? 38.294 -3.229 -59.569 1.00 50.09 333 THR A CA 1
ATOM 2736 C C . THR A 1 333 ? 39.582 -3.744 -58.935 1.00 50.09 333 THR A C 1
ATOM 2738 O O . THR A 1 333 ? 40.232 -3.059 -58.148 1.00 50.09 333 THR A O 1
ATOM 2741 N N . ARG A 1 334 ? 39.989 -4.971 -59.276 1.00 42.53 334 ARG A N 1
ATOM 2742 C CA . ARG A 1 334 ? 41.408 -5.333 -59.182 1.00 42.53 334 ARG A CA 1
ATOM 2743 C C . ARG A 1 334 ? 42.136 -4.658 -60.341 1.00 42.53 334 ARG A C 1
ATOM 2745 O O . ARG A 1 334 ? 42.300 -5.246 -61.404 1.00 42.53 334 ARG A O 1
ATOM 2752 N N . SER A 1 335 ? 42.553 -3.411 -60.120 1.00 48.56 335 SER A N 1
ATOM 2753 C CA . SER A 1 335 ? 43.683 -2.846 -60.857 1.00 48.56 335 SER A CA 1
ATOM 2754 C C . SER A 1 335 ? 44.841 -3.838 -60.740 1.00 48.56 335 SER A C 1
ATOM 2756 O O . SER A 1 335 ? 45.107 -4.345 -59.643 1.00 48.56 335 SER A O 1
ATOM 2758 N N . ALA A 1 336 ? 45.462 -4.178 -61.868 1.00 49.53 336 ALA A N 1
ATOM 2759 C CA . ALA A 1 336 ? 46.651 -5.013 -61.891 1.00 49.53 336 ALA A CA 1
ATOM 2760 C C . ALA A 1 336 ? 47.653 -4.447 -60.876 1.00 49.53 336 ALA A C 1
ATOM 2762 O O . ALA A 1 336 ? 47.966 -3.258 -60.914 1.00 49.53 336 ALA A O 1
ATOM 2763 N N . ARG A 1 337 ? 48.109 -5.274 -59.927 1.00 48.78 337 ARG A N 1
ATOM 2764 C CA . ARG A 1 337 ? 49.214 -4.888 -59.045 1.00 48.78 337 ARG A CA 1
ATOM 2765 C C . ARG A 1 337 ? 50.404 -4.577 -59.947 1.00 48.78 337 ARG A C 1
ATOM 2767 O O . ARG A 1 337 ? 50.969 -5.494 -60.533 1.00 48.78 337 ARG A O 1
ATOM 2774 N N . HIS A 1 338 ? 50.723 -3.294 -60.080 1.00 57.84 338 HIS A N 1
ATOM 2775 C CA . HIS A 1 338 ? 51.981 -2.841 -60.642 1.00 57.84 338 HIS A CA 1
ATOM 2776 C C . HIS A 1 338 ? 53.067 -3.320 -59.679 1.00 57.84 338 HIS A C 1
ATOM 2778 O O . HIS A 1 338 ? 53.059 -2.938 -58.507 1.00 57.84 338 HIS A O 1
ATOM 2784 N N . GLU A 1 339 ? 53.913 -4.251 -60.118 1.00 62.09 339 GLU A N 1
ATOM 2785 C CA . GLU A 1 339 ? 55.140 -4.521 -59.379 1.00 62.09 339 GLU A CA 1
ATOM 2786 C C . GLU A 1 339 ? 56.016 -3.276 -59.499 1.00 62.09 339 GLU A C 1
ATOM 2788 O O . GLU A 1 339 ? 56.266 -2.839 -60.626 1.00 62.09 339 GLU A O 1
ATOM 2793 N N . PRO A 1 340 ? 56.451 -2.690 -58.372 1.00 66.50 340 PRO A N 1
ATOM 2794 C CA . PRO A 1 340 ? 57.241 -1.481 -58.421 1.00 66.50 340 PRO A CA 1
ATOM 2795 C C . PRO A 1 340 ? 58.543 -1.749 -59.162 1.00 66.50 340 PRO A C 1
ATOM 2797 O O . PRO A 1 340 ? 59.253 -2.718 -58.859 1.00 66.50 340 PRO A O 1
ATOM 2800 N N . SER A 1 341 ? 58.842 -0.894 -60.140 1.00 73.12 341 SER A N 1
ATOM 2801 C CA . SER A 1 341 ? 60.114 -0.951 -60.859 1.00 73.12 341 SER A CA 1
ATOM 2802 C C . SER A 1 341 ? 61.285 -0.833 -59.874 1.00 73.12 341 SER A C 1
ATOM 2804 O O . SER A 1 341 ? 61.153 -0.284 -58.778 1.00 73.12 341 SER A O 1
ATOM 2806 N N . ASP A 1 342 ? 62.466 -1.333 -60.233 1.00 75.25 342 ASP A N 1
ATOM 2807 C CA . ASP A 1 342 ? 63.644 -1.216 -59.356 1.00 75.25 342 ASP A CA 1
ATOM 2808 C C . ASP A 1 342 ? 64.003 0.251 -59.053 1.00 75.25 342 ASP A C 1
ATOM 2810 O O . ASP A 1 342 ? 64.569 0.570 -58.006 1.00 75.25 342 ASP A O 1
ATOM 2814 N N . LEU A 1 343 ? 63.560 1.162 -59.916 1.00 75.19 343 LEU A N 1
ATOM 2815 C CA . LEU A 1 343 ? 63.659 2.605 -59.761 1.00 75.19 343 LEU A CA 1
ATOM 2816 C C . LEU A 1 343 ? 62.669 3.139 -58.703 1.00 75.19 343 LEU A C 1
ATOM 2818 O O . LEU A 1 343 ? 63.069 3.939 -57.859 1.00 75.19 343 LEU A O 1
ATOM 2822 N N . GLU A 1 344 ? 61.434 2.618 -58.655 1.00 76.56 344 GLU A N 1
ATOM 2823 C CA . GLU A 1 344 ? 60.461 2.874 -57.568 1.00 76.56 344 GLU A CA 1
ATOM 2824 C C . GLU A 1 344 ? 60.962 2.384 -56.210 1.00 76.56 344 GLU A C 1
ATOM 2826 O O . GLU A 1 344 ? 60.707 3.012 -55.184 1.00 76.56 344 GLU A O 1
ATOM 2831 N N . LYS A 1 345 ? 61.718 1.282 -56.191 1.00 82.06 345 LYS A N 1
ATOM 2832 C CA . LYS A 1 345 ? 62.334 0.776 -54.957 1.00 82.06 345 LYS A CA 1
ATOM 2833 C C . LYS A 1 345 ? 63.505 1.642 -54.499 1.00 82.06 345 LYS A C 1
ATOM 2835 O O . LYS A 1 345 ? 63.713 1.785 -53.297 1.00 82.06 345 LYS A O 1
ATOM 2840 N N . THR A 1 346 ? 64.276 2.186 -55.439 1.00 84.38 346 THR A N 1
ATOM 2841 C CA . THR A 1 346 ? 65.509 2.929 -55.134 1.00 84.38 346 THR A CA 1
ATOM 2842 C C . THR A 1 346 ? 65.223 4.379 -54.738 1.00 84.38 346 THR A C 1
ATOM 2844 O O . THR A 1 346 ? 65.862 4.890 -53.821 1.00 84.38 346 THR A O 1
ATOM 2847 N N . TYR A 1 347 ? 64.241 5.024 -55.374 1.00 88.12 347 TYR A N 1
ATOM 2848 C CA . TYR A 1 347 ? 63.876 6.424 -55.123 1.00 88.12 347 TYR A CA 1
ATOM 2849 C C . TYR A 1 347 ? 62.353 6.592 -54.974 1.00 88.12 347 TYR A C 1
ATOM 2851 O O . TYR A 1 347 ? 61.724 7.264 -55.793 1.00 88.12 347 TYR A O 1
ATOM 2859 N N . PRO A 1 348 ? 61.728 6.003 -53.937 1.00 85.50 348 PRO A N 1
ATOM 2860 C CA . PRO A 1 348 ? 60.268 5.986 -53.797 1.00 85.50 348 PRO A CA 1
ATOM 2861 C C . PRO A 1 348 ? 59.670 7.393 -53.691 1.00 85.50 348 PRO A C 1
ATOM 2863 O O . PRO A 1 348 ? 58.622 7.674 -54.261 1.00 85.50 348 PRO A O 1
ATOM 2866 N N . SER A 1 349 ? 60.381 8.311 -53.037 1.00 88.31 349 SER A N 1
ATOM 2867 C CA . SER A 1 349 ? 59.965 9.706 -52.859 1.00 88.31 349 SER A CA 1
ATOM 2868 C C . SER A 1 349 ? 59.972 10.525 -54.151 1.00 88.31 349 SER A C 1
ATOM 2870 O O . SER A 1 349 ? 59.393 11.606 -54.184 1.00 88.31 349 SER A O 1
ATOM 2872 N N . LEU A 1 350 ? 60.610 10.051 -55.228 1.00 88.31 350 LEU A N 1
ATOM 2873 C CA . LEU A 1 350 ? 60.534 10.710 -56.534 1.00 88.31 350 LEU A CA 1
ATOM 2874 C C . LEU A 1 350 ? 59.142 10.523 -57.169 1.00 88.31 350 LEU A C 1
ATOM 2876 O O . LEU A 1 350 ? 58.669 11.396 -57.895 1.00 88.31 350 LEU A O 1
ATOM 2880 N N . PHE A 1 351 ? 58.465 9.410 -56.858 1.00 85.94 351 PHE A N 1
ATOM 2881 C CA . PHE A 1 351 ? 57.163 9.054 -57.432 1.00 85.94 351 PHE A CA 1
ATOM 2882 C C . PHE A 1 351 ? 56.010 9.865 -56.845 1.00 85.94 351 PHE A C 1
ATOM 2884 O O . PHE A 1 351 ? 55.028 10.124 -57.542 1.00 85.94 351 PHE A O 1
ATOM 2891 N N . ASP A 1 352 ? 56.173 10.366 -55.621 1.00 88.81 352 ASP A N 1
ATOM 2892 C CA . ASP A 1 352 ? 55.233 11.300 -54.990 1.00 88.81 352 ASP A CA 1
ATOM 2893 C C . ASP A 1 352 ? 55.124 12.635 -55.757 1.00 88.81 352 ASP A C 1
ATOM 2895 O O . ASP A 1 352 ? 54.159 13.386 -55.591 1.00 88.81 352 ASP A O 1
ATOM 2899 N N . HIS A 1 353 ? 56.093 12.915 -56.636 1.00 88.62 353 HIS A N 1
ATOM 2900 C CA . HIS A 1 353 ? 56.196 14.141 -57.423 1.00 88.62 353 HIS A CA 1
ATOM 2901 C C . HIS A 1 353 ? 56.013 13.929 -58.935 1.00 88.62 353 HIS A C 1
ATOM 2903 O O . HIS A 1 353 ? 56.345 14.813 -59.730 1.00 88.62 353 HIS A O 1
ATOM 2909 N N . ILE A 1 354 ? 55.458 12.791 -59.369 1.00 85.25 354 ILE A N 1
ATOM 2910 C CA . ILE A 1 354 ? 55.159 12.560 -60.790 1.00 85.25 354 ILE A CA 1
ATOM 2911 C C . ILE A 1 354 ? 54.250 13.669 -61.337 1.00 85.25 354 ILE A C 1
ATOM 2913 O O . ILE A 1 354 ? 53.236 14.028 -60.739 1.00 85.25 354 ILE A O 1
ATOM 2917 N N . ASN A 1 355 ? 54.613 14.194 -62.511 1.00 84.81 355 ASN A N 1
ATOM 2918 C CA . ASN A 1 355 ? 53.942 15.306 -63.195 1.00 84.81 355 ASN A CA 1
ATOM 2919 C C . ASN A 1 355 ? 53.960 16.647 -62.433 1.00 84.81 355 ASN A C 1
ATOM 2921 O O . ASN A 1 355 ? 53.194 17.550 -62.771 1.00 84.81 355 ASN A O 1
ATOM 2925 N N . GLN A 1 356 ? 54.833 16.804 -61.434 1.00 89.00 356 GLN A N 1
ATOM 2926 C CA . GLN A 1 356 ? 55.064 18.071 -60.740 1.00 89.00 356 GLN A CA 1
ATOM 2927 C C . GLN A 1 356 ? 56.437 18.642 -61.111 1.00 89.00 356 GLN A C 1
ATOM 2929 O O . GLN A 1 356 ? 57.411 17.911 -61.279 1.00 89.00 356 GLN A O 1
ATOM 2934 N N . THR A 1 357 ? 56.536 19.968 -61.201 1.00 88.94 357 THR A N 1
ATOM 2935 C CA . THR A 1 357 ? 57.835 20.649 -61.256 1.00 88.94 357 THR A CA 1
ATOM 2936 C C . THR A 1 357 ? 58.342 20.818 -59.828 1.00 88.94 357 THR A C 1
ATOM 2938 O O . THR A 1 357 ? 57.736 21.558 -59.055 1.00 88.94 357 THR A O 1
ATOM 2941 N N . ILE A 1 358 ? 59.440 20.149 -59.479 1.00 93.69 358 ILE A N 1
ATOM 2942 C CA . ILE A 1 358 ? 60.078 20.263 -58.159 1.00 93.69 358 ILE A CA 1
ATOM 2943 C C . ILE A 1 358 ? 61.329 21.139 -58.216 1.00 93.69 358 ILE A C 1
ATOM 2945 O O . ILE A 1 358 ? 62.003 21.220 -59.245 1.00 93.69 358 ILE A O 1
ATOM 2949 N N . ASP A 1 359 ? 61.632 21.811 -57.106 1.00 93.25 359 ASP A N 1
ATOM 2950 C CA . ASP A 1 359 ? 62.867 22.578 -56.970 1.00 93.25 359 ASP A CA 1
ATOM 2951 C C . ASP A 1 359 ? 64.090 21.675 -56.729 1.00 93.25 359 ASP A C 1
ATOM 2953 O O . ASP A 1 359 ? 64.000 20.459 -56.538 1.00 93.25 359 ASP A O 1
ATOM 2957 N N . LEU A 1 360 ? 65.270 22.293 -56.780 1.00 90.62 360 LEU A N 1
ATOM 2958 C CA . LEU A 1 360 ? 66.548 21.592 -56.709 1.00 90.62 360 LEU A CA 1
ATOM 2959 C C . LEU A 1 360 ? 66.776 20.889 -55.365 1.00 90.62 360 LEU A C 1
ATOM 2961 O O . LEU A 1 360 ? 67.404 19.833 -55.326 1.00 90.62 360 LEU A O 1
ATOM 2965 N N . GLU A 1 361 ? 66.298 21.489 -54.278 1.00 90.69 361 GLU A N 1
ATOM 2966 C CA . GLU A 1 361 ? 66.481 20.975 -52.922 1.00 90.69 361 GLU A CA 1
ATOM 2967 C C . GLU A 1 361 ? 65.572 19.765 -52.680 1.00 90.69 361 GLU A C 1
ATOM 2969 O O . GLU A 1 361 ? 65.999 18.751 -52.127 1.00 90.69 361 GLU A O 1
ATOM 2974 N N . THR A 1 362 ? 64.336 19.843 -53.172 1.00 90.88 362 THR A N 1
ATOM 2975 C CA . THR A 1 362 ? 63.371 18.743 -53.159 1.00 90.88 362 THR A CA 1
ATOM 2976 C C . THR A 1 362 ? 63.894 17.566 -53.976 1.00 90.88 362 THR A C 1
ATOM 2978 O O . THR A 1 362 ? 63.889 16.438 -53.489 1.00 90.88 362 THR A O 1
ATOM 2981 N N . LEU A 1 363 ? 64.448 17.822 -55.167 1.00 92.06 363 LEU A N 1
ATOM 2982 C CA . LEU A 1 363 ? 65.066 16.783 -55.991 1.00 92.06 363 LEU A CA 1
ATOM 2983 C C . LEU A 1 363 ? 66.264 16.122 -55.292 1.00 92.06 363 LEU A C 1
ATOM 2985 O O . LEU A 1 363 ? 66.373 14.898 -55.299 1.00 92.06 363 LEU A O 1
ATOM 2989 N N . ASP A 1 364 ? 67.143 16.895 -54.651 1.00 92.94 364 ASP A N 1
ATOM 2990 C CA . ASP A 1 364 ? 68.273 16.336 -53.896 1.00 92.94 364 ASP A CA 1
ATOM 2991 C C . ASP A 1 364 ? 67.813 15.451 -52.738 1.00 92.94 364 ASP A C 1
ATOM 2993 O O . ASP A 1 364 ? 68.383 14.383 -52.509 1.00 92.94 364 ASP A O 1
ATOM 2997 N N . ARG A 1 365 ? 66.738 15.849 -52.054 1.00 90.75 365 ARG A N 1
ATOM 2998 C CA . ARG A 1 365 ? 66.133 15.061 -50.980 1.00 90.75 365 ARG A CA 1
ATOM 2999 C C . ARG A 1 365 ? 65.544 13.749 -51.497 1.00 90.75 365 ARG A C 1
ATOM 3001 O O . ARG A 1 365 ? 65.762 12.713 -50.870 1.00 90.75 365 ARG A O 1
ATOM 3008 N N . CYS A 1 366 ? 64.860 13.774 -52.644 1.00 91.62 366 CYS A N 1
ATOM 3009 C C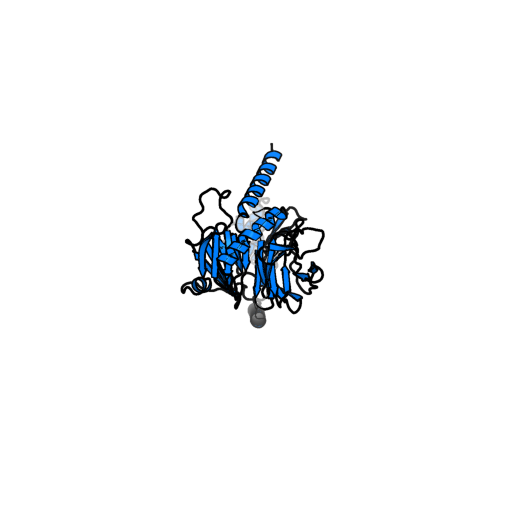A . CYS A 1 366 ? 64.327 12.571 -53.291 1.00 91.62 366 CYS A CA 1
ATOM 3010 C C . CYS A 1 366 ? 65.435 11.599 -53.727 1.00 91.62 366 CYS A C 1
ATOM 3012 O O . CYS A 1 366 ? 65.249 10.388 -53.677 1.00 91.62 366 CYS A O 1
ATOM 3014 N N . LEU A 1 367 ? 66.603 12.122 -54.114 1.00 91.62 367 LEU A N 1
ATOM 3015 C CA . LEU A 1 367 ? 67.759 11.331 -54.547 1.00 91.62 367 LEU A CA 1
ATOM 3016 C C . LEU A 1 367 ? 68.736 10.976 -53.410 1.00 91.62 367 LEU A C 1
ATOM 3018 O O . LEU A 1 367 ? 69.805 10.425 -53.677 1.00 91.62 367 LEU A O 1
ATOM 3022 N N . HIS A 1 368 ? 68.395 11.296 -52.156 1.00 91.12 368 HIS A N 1
ATOM 3023 C CA . HIS A 1 368 ? 69.247 11.100 -50.975 1.00 91.12 368 HIS A CA 1
ATOM 3024 C C . HIS A 1 368 ? 70.638 11.762 -51.088 1.00 91.12 368 HIS A C 1
ATOM 3026 O O . HIS A 1 368 ? 71.641 11.236 -50.602 1.00 91.12 368 HIS A O 1
ATOM 3032 N N . LEU A 1 369 ? 70.712 12.929 -51.733 1.00 90.88 369 LEU A N 1
ATOM 3033 C CA . LEU A 1 369 ? 71.925 13.737 -51.837 1.00 90.88 369 LEU A CA 1
ATOM 3034 C C . LEU A 1 369 ? 71.998 14.705 -50.650 1.00 90.88 369 LEU A C 1
ATOM 3036 O O . LEU A 1 369 ? 71.426 15.791 -50.683 1.00 90.88 369 LEU A O 1
ATOM 3040 N N . ASP A 1 370 ? 72.695 14.296 -49.593 1.00 83.50 370 ASP A N 1
ATOM 3041 C CA . ASP A 1 370 ? 72.846 15.100 -48.380 1.00 83.50 370 ASP A CA 1
ATOM 3042 C C . ASP A 1 370 ? 73.796 16.307 -48.546 1.00 83.50 370 ASP A C 1
ATOM 3044 O O . ASP A 1 370 ? 74.605 16.403 -49.478 1.00 83.50 370 ASP A O 1
ATOM 3048 N N . ASP A 1 371 ? 73.713 17.241 -47.597 1.00 85.00 371 ASP A N 1
ATOM 3049 C CA . ASP A 1 371 ? 74.563 18.435 -47.557 1.00 85.00 371 ASP A CA 1
ATOM 3050 C C . ASP A 1 371 ? 76.011 18.154 -47.120 1.00 85.00 371 ASP A C 1
ATOM 3052 O O . ASP A 1 371 ? 76.843 19.064 -47.135 1.00 85.00 371 ASP A O 1
ATOM 3056 N N . SER A 1 372 ? 76.348 16.908 -46.764 1.00 84.62 372 SER A N 1
ATOM 3057 C CA . SER A 1 372 ? 77.726 16.528 -46.425 1.00 84.62 372 SER A CA 1
ATOM 3058 C C . SER A 1 372 ? 78.627 16.468 -47.666 1.00 84.62 372 SER A C 1
ATOM 3060 O O . SER A 1 372 ? 79.855 16.515 -47.563 1.00 84.62 372 SER A O 1
ATOM 3062 N N . ILE A 1 373 ? 78.022 16.421 -48.858 1.00 87.44 373 ILE A N 1
ATOM 3063 C CA . ILE A 1 373 ? 78.711 16.372 -50.144 1.00 87.44 373 ILE A CA 1
ATOM 3064 C C . ILE A 1 373 ? 78.805 17.780 -50.757 1.00 87.44 373 ILE A C 1
ATOM 3066 O O . ILE A 1 373 ? 77.830 18.534 -50.830 1.00 87.44 373 ILE A O 1
ATOM 3070 N N . SER A 1 374 ? 79.988 18.127 -51.282 1.00 89.81 374 SER A N 1
ATOM 3071 C CA . SER A 1 374 ? 80.210 19.418 -51.947 1.00 89.81 374 SER A CA 1
ATOM 3072 C C . SER A 1 374 ? 79.224 19.647 -53.102 1.00 89.81 374 SER A C 1
ATOM 3074 O O . SER A 1 374 ? 78.809 18.713 -53.793 1.00 89.81 374 SER A O 1
ATOM 3076 N N . MET A 1 375 ? 78.870 20.910 -53.351 1.00 87.81 375 MET A N 1
ATOM 3077 C CA . MET A 1 375 ? 77.884 21.284 -54.374 1.00 87.81 375 MET A CA 1
ATOM 3078 C C . MET A 1 375 ? 78.236 20.733 -55.771 1.00 87.81 375 MET A C 1
ATOM 3080 O O . MET A 1 375 ? 77.360 20.261 -56.495 1.00 87.81 375 MET A O 1
ATOM 3084 N N . ASN A 1 376 ? 79.524 20.711 -56.131 1.00 88.88 376 ASN A N 1
ATOM 3085 C CA . ASN A 1 376 ? 79.988 20.144 -57.402 1.00 88.88 376 ASN A CA 1
ATOM 3086 C C . ASN A 1 376 ? 79.797 18.622 -57.466 1.00 88.88 376 ASN A C 1
ATOM 3088 O O . ASN A 1 376 ? 79.371 18.093 -58.493 1.00 88.88 376 ASN A O 1
ATOM 3092 N N . SER A 1 377 ? 80.059 17.920 -56.364 1.00 88.06 377 SER A N 1
ATOM 3093 C CA . SER A 1 377 ? 79.857 16.474 -56.276 1.00 88.06 377 SER A CA 1
ATOM 3094 C C . SER A 1 377 ? 78.372 16.101 -56.299 1.00 88.06 377 SER A C 1
ATOM 3096 O O . SER A 1 377 ? 78.008 15.142 -56.980 1.00 88.06 377 SER A O 1
ATOM 3098 N N . ARG A 1 378 ? 77.497 16.890 -55.655 1.00 91.31 378 ARG A N 1
ATOM 3099 C CA . ARG A 1 378 ? 76.037 16.735 -55.777 1.00 91.31 378 ARG A CA 1
ATOM 3100 C C . ARG A 1 378 ? 75.565 16.940 -57.211 1.00 91.31 378 ARG A C 1
ATOM 3102 O O . ARG A 1 378 ? 74.844 16.100 -57.735 1.00 91.31 378 ARG A O 1
ATOM 3109 N N . ARG A 1 379 ? 76.040 17.992 -57.888 1.00 90.75 379 ARG A N 1
ATOM 3110 C CA . ARG A 1 379 ? 75.694 18.266 -59.293 1.00 90.75 379 ARG A CA 1
ATOM 3111 C C . ARG A 1 379 ? 76.072 17.108 -60.219 1.00 90.75 379 ARG A C 1
ATOM 3113 O O . ARG A 1 379 ? 75.279 16.736 -61.083 1.00 90.75 379 ARG A O 1
ATOM 3120 N N . ASN A 1 380 ? 77.260 16.531 -60.034 1.00 90.88 380 ASN A N 1
ATOM 3121 C CA . ASN A 1 380 ? 77.727 15.404 -60.841 1.00 90.88 380 ASN A CA 1
ATOM 3122 C C . ASN A 1 380 ? 76.927 14.125 -60.561 1.00 90.88 380 ASN A C 1
ATOM 3124 O O . ASN A 1 380 ? 76.456 13.504 -61.511 1.00 90.88 380 ASN A O 1
ATOM 3128 N N . LYS A 1 381 ? 76.705 13.776 -59.285 1.00 89.31 381 LYS A N 1
ATOM 3129 C CA . LYS A 1 381 ? 75.879 12.617 -58.903 1.00 89.31 381 LYS A CA 1
ATOM 3130 C C . LYS A 1 381 ? 74.448 12.745 -59.415 1.00 89.31 381 LYS A C 1
ATOM 3132 O O . LYS A 1 381 ? 73.932 11.807 -60.006 1.00 89.31 381 LYS A O 1
ATOM 3137 N N . ARG A 1 382 ? 73.838 13.924 -59.274 1.00 93.25 382 ARG A N 1
ATOM 3138 C CA . ARG A 1 382 ? 72.497 14.209 -59.794 1.00 93.25 382 ARG A CA 1
ATOM 3139 C C . ARG A 1 382 ? 72.426 14.009 -61.306 1.00 93.25 382 ARG A C 1
ATOM 3141 O O . ARG A 1 382 ? 71.515 13.356 -61.790 1.00 93.25 382 ARG A O 1
ATOM 3148 N N . SER A 1 383 ? 73.399 14.537 -62.050 1.00 91.69 383 SER A N 1
ATOM 3149 C CA . SER A 1 383 ? 73.468 14.371 -63.509 1.00 91.69 383 SER A CA 1
ATOM 3150 C C . SER A 1 383 ? 73.608 12.903 -63.921 1.00 91.69 383 SER A C 1
ATOM 3152 O O . SER A 1 383 ? 72.990 12.477 -64.893 1.00 91.69 383 SER A O 1
ATOM 3154 N N . GLN A 1 384 ? 74.385 12.119 -63.169 1.00 89.50 384 GLN A N 1
ATOM 3155 C CA . GLN A 1 384 ? 74.535 10.688 -63.412 1.00 89.50 384 GLN A CA 1
ATOM 3156 C C . GLN A 1 384 ? 73.233 9.928 -63.139 1.00 89.50 384 GLN A C 1
ATOM 3158 O O . GLN A 1 384 ? 72.765 9.221 -64.025 1.00 89.50 384 GLN A O 1
ATOM 3163 N N . ILE A 1 385 ? 72.612 10.144 -61.976 1.00 89.06 385 ILE A N 1
ATOM 3164 C CA . ILE A 1 385 ? 71.345 9.499 -61.620 1.00 89.06 385 ILE A CA 1
ATOM 3165 C C . ILE A 1 385 ? 70.270 9.877 -62.642 1.00 89.06 385 ILE A C 1
ATOM 3167 O O . ILE A 1 385 ? 69.638 9.001 -63.205 1.00 89.06 385 ILE A O 1
ATOM 3171 N N . ILE A 1 386 ? 70.122 11.157 -63.001 1.00 86.94 386 ILE A N 1
ATOM 3172 C CA . ILE A 1 386 ? 69.154 11.585 -64.028 1.00 86.94 386 ILE A CA 1
ATOM 3173 C C . ILE A 1 386 ? 69.410 10.904 -65.382 1.00 86.94 386 ILE A C 1
ATOM 3175 O O . ILE A 1 386 ? 68.458 10.611 -66.100 1.00 86.94 386 ILE A O 1
ATOM 3179 N N . LYS A 1 387 ? 70.666 10.648 -65.764 1.00 86.62 387 LYS A N 1
ATOM 3180 C CA . LYS A 1 387 ? 70.965 9.889 -66.988 1.00 86.62 387 LYS A CA 1
ATOM 3181 C C . LYS A 1 387 ? 70.543 8.429 -66.875 1.00 86.62 387 LYS A C 1
ATOM 3183 O O . LYS A 1 387 ? 70.000 7.915 -67.841 1.00 86.62 387 LYS A O 1
ATOM 3188 N N . GLU A 1 388 ? 70.780 7.800 -65.728 1.00 83.44 388 GLU A N 1
ATOM 3189 C CA . GLU A 1 388 ? 70.342 6.429 -65.439 1.00 83.44 388 GLU A CA 1
ATOM 3190 C C . GLU A 1 388 ? 68.807 6.326 -65.403 1.00 83.44 388 GLU A C 1
ATOM 3192 O O . GLU A 1 388 ? 68.260 5.351 -65.896 1.00 83.44 388 GLU A O 1
ATOM 3197 N N . LEU A 1 389 ? 68.110 7.356 -64.909 1.00 81.81 389 LEU A N 1
ATOM 3198 C CA . LEU A 1 389 ? 66.642 7.423 -64.875 1.00 81.81 389 LEU A CA 1
ATOM 3199 C C . LEU A 1 389 ? 65.994 7.616 -66.260 1.00 81.81 389 LEU A C 1
ATOM 3201 O O . LEU A 1 389 ? 64.811 7.334 -66.416 1.00 81.81 389 LEU A O 1
ATOM 3205 N N . ASN A 1 390 ? 66.727 8.165 -67.235 1.00 80.19 390 ASN A N 1
ATOM 3206 C CA . ASN A 1 390 ? 66.218 8.461 -68.583 1.00 80.19 390 ASN A CA 1
ATOM 3207 C C . ASN A 1 390 ? 66.545 7.371 -69.624 1.00 80.19 390 ASN A C 1
ATOM 3209 O O . ASN A 1 390 ? 66.147 7.520 -70.782 1.00 80.19 390 ASN A O 1
ATOM 3213 N N . GLN A 1 391 ? 67.313 6.343 -69.251 1.00 73.94 391 GLN A N 1
ATOM 3214 C CA . GLN A 1 391 ? 67.553 5.143 -70.066 1.00 73.94 391 GLN A CA 1
ATOM 3215 C C . GLN A 1 391 ? 66.463 4.113 -69.796 1.00 73.94 391 GLN A C 1
ATOM 3217 O O . GLN A 1 391 ? 66.060 3.448 -70.777 1.00 73.94 391 GLN A O 1
#

Radius of gyration: 37.79 Å; Cα contacts (8 Å, |Δi|>4): 636; chains: 1; bounding box: 102×48×97 Å

Foldseek 3Di:
DVVVVVVVVVVVVVVVVVLLQQAAAEEEAAEPVGDDLVVLLLQLVQVQVVCVVVVNPSRFHKYWYDFDNWIWIDTFQFQWTWIDDPNHTDTQAPDPDGGGFGPWDWDDDPRWIWTAWGDGPQAIDRFIWTQDSVNNGIGTDDAEEDTDDAGRDTWLDWDDADQKIKTFDQWHQPPVPPRDIDGGFWIWIARNVRRYIDTPAGFDPPDDSDASDWDDAQQWTWGAHPQRFIKIAGSHQQKIWTRQRPNPADDDDDPDSVPFAHWYWYHYHQKIFIDRSSHTDHMDRNVVSVVPPDTDIDHRHDPPPPPPVVVVVVVVVVVVVVVVVVVVVVVVPPDPPDDDDVVCVQQVQVVVQVPHDDDPVSLCVSNVNDPVDDPVRSVVVSVVVVVVVVD

Mean predicted aligned err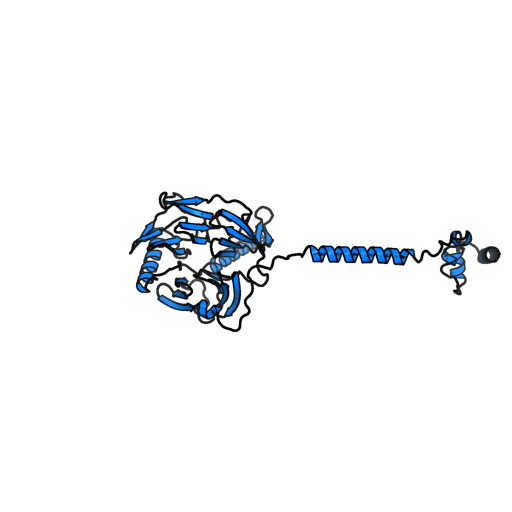or: 14.18 Å

Secondary structure (DSSP, 8-state):
-HHHHHHHHHHHHHHHHHHHT-S-SEEEEE-SSPPPHHHHHHHHHHHHHHHHHTT--TT--EEEEEETTEEEEEETT----EEEETTEEEE----SS----BT-EEEEETTEEEEE--EETTEE---EEEEETTTTEEEEPP-EE-----BS---SEEEEETTEEEEEEEEEEETTTTTEEEEEEEEEEEETTTTEEEEEE-B-TT-----SEEEE-SSEEEEE-TT-EEEEEETTTTEEEEEEE-TTTSPP--S-GGGSPPEEEEEETTEEEEEETTEEEEEEEHHHHHH-TT---EESBPPP----HHHHHHHHHHHHHHHHHHHHHHGGG-----PPPHHHHH-HHHHTTTT----HHHHHHHTT--TTS-HHHHHHHHHHHHHHHT-

Nearest PDB structures (foldseek):
  2xn4-assembly2_B  TM=5.878E-01  e=2.301E-08  Homo sapiens
  6ttk-assembly4_D  TM=5.539E-01  e=8.768E-08  Homo sapiens
  1zgk-assembly1_A  TM=5.418E-01  e=2.392E-07  Homo sapiens
  4iqk-assembly1_A  TM=5.201E-01  e=4.937E-07  Homo sapiens
  8ejr-assembly2_B  TM=5.489E-01  e=2.486E-06  Homo sapiens

Sequence (391 aa):
MRCSLRILTLLVLTQFWIISMRAQNLILNDSQPYLSAAQVKELLVSSRKLFLDYGIPPETKAMVIKLDTCYYLFPDGYNYVFQWQSPAWKNLYKGKFHGSNFNSFKFVYQGVIYSYGGFGFMHFHPEVTFFDRGKGEWEIIRWDGDKPKIEGKSQDLTFISGHHLYTYFNYQLVLRQQLDYEELNTVYRFDLDAHVWEKAGKLQPDFQTTTRYMVHAADYLAFISDEGNTAIISKLDLRYKQGILLASIFPKRNAVPDRQPPITQHVCGNKIYFFQDTTPYSQVDLDSVYRAHDMRTRSILQPALVLNKKVWMTGLFVLVVLSVTGIARSSGTRSARHEPSDLEKTYPSLFDHINQTIDLETLDRCLHLDDSISMNSRRNKRSQIIKELNQ

Solvent-accessible surface area (backbone atoms only — not comparable to full-atom values): 22202 Å² total; per-residue (Å²): 123,73,67,63,55,55,54,49,52,51,53,51,50,50,49,50,53,60,62,71,64,72,60,46,33,35,38,37,41,43,51,88,83,66,77,52,75,68,55,49,37,51,51,55,55,35,52,53,50,49,25,62,78,69,72,42,64,86,76,45,33,27,42,32,42,58,54,93,95,39,42,36,40,34,49,57,27,41,61,51,37,26,38,59,50,88,84,41,73,45,74,51,47,66,64,92,65,62,60,45,39,32,81,41,50,71,48,77,56,99,95,40,49,34,38,34,46,13,31,35,97,74,32,37,39,75,55,44,28,34,57,41,77,88,76,15,41,79,43,78,60,81,70,49,73,58,64,80,86,60,36,56,43,63,76,60,44,71,50,75,41,91,63,28,40,39,39,30,38,65,53,30,32,40,78,92,54,90,67,41,76,45,82,38,60,51,27,35,33,31,34,70,85,80,33,34,26,34,75,75,40,30,56,35,90,86,64,80,69,89,48,69,40,80,45,78,34,69,56,37,40,38,33,33,32,94,74,21,44,25,34,40,33,35,44,88,77,43,32,29,43,66,82,43,75,42,72,80,59,58,78,82,76,67,97,51,83,92,75,63,69,47,42,27,39,41,26,54,42,50,31,38,38,35,21,54,71,77,44,77,78,36,70,47,52,48,62,63,62,70,61,48,88,86,70,76,74,42,61,46,54,46,77,78,85,72,72,50,64,65,60,54,51,49,50,50,50,51,52,48,51,51,50,52,52,50,51,58,58,56,62,74,63,71,68,77,82,75,76,75,49,76,61,49,72,73,31,51,64,48,61,81,43,67,99,54,92,74,55,73,68,59,50,29,58,35,69,70,55,58,86,90,50,56,71,70,57,45,53,51,50,51,54,50,51,53,52,64,74,73,109

pLDDT: mean 83.53, std 15.88, range [34.03, 98.25]